Protein AF-A0A4D9D6H9-F1 (afdb_monomer_lite)

Structure (mmCIF, N/CA/C/O backbone):
data_AF-A0A4D9D6H9-F1
#
_entry.id   AF-A0A4D9D6H9-F1
#
loop_
_atom_site.group_PDB
_atom_site.id
_atom_site.type_symbol
_atom_site.label_atom_id
_atom_site.label_alt_id
_atom_site.label_comp_id
_atom_site.label_asym_id
_atom_site.label_entity_id
_atom_site.label_seq_id
_atom_site.pdbx_PDB_ins_code
_atom_site.Cartn_x
_atom_site.Cartn_y
_atom_site.Cartn_z
_atom_site.occupancy
_atom_site.B_iso_or_equiv
_atom_site.auth_seq_id
_atom_site.auth_comp_id
_atom_site.auth_asym_id
_atom_site.auth_atom_id
_atom_site.pdbx_PDB_model_num
ATOM 1 N N . MET A 1 1 ? 129.409 14.406 -75.188 1.00 43.66 1 MET A N 1
ATOM 2 C CA . MET A 1 1 ? 128.636 15.121 -74.153 1.00 43.66 1 MET A CA 1
ATOM 3 C C . MET A 1 1 ? 127.262 15.411 -74.729 1.00 43.66 1 MET A C 1
ATOM 5 O O . MET A 1 1 ? 127.125 16.390 -75.448 1.00 43.66 1 MET A O 1
ATOM 9 N N . MET A 1 2 ? 126.291 14.521 -74.500 1.00 43.56 2 MET A N 1
ATOM 10 C CA . MET A 1 2 ? 124.892 14.803 -74.842 1.00 43.56 2 MET A CA 1
ATOM 11 C C . MET A 1 2 ? 124.429 15.979 -73.978 1.00 43.56 2 MET A C 1
ATOM 13 O O . MET A 1 2 ? 124.758 16.061 -72.791 1.00 43.56 2 MET A O 1
ATOM 17 N N . SER A 1 3 ? 123.789 16.953 -74.614 1.00 49.75 3 SER A N 1
ATOM 18 C CA . SER A 1 3 ? 123.457 18.243 -74.019 1.00 49.75 3 SER A CA 1
ATOM 19 C C . SER A 1 3 ? 122.433 18.053 -72.901 1.00 49.75 3 SER A C 1
ATOM 21 O O . SER A 1 3 ? 121.383 17.458 -73.120 1.00 49.75 3 SER A O 1
ATOM 23 N N . LYS A 1 4 ? 122.681 18.632 -71.717 1.00 57.88 4 LYS A N 1
ATOM 24 C CA . LYS A 1 4 ? 121.740 18.661 -70.573 1.00 57.88 4 LYS A CA 1
ATOM 25 C C . LYS A 1 4 ? 120.332 19.182 -70.934 1.00 57.88 4 LYS A C 1
ATOM 27 O O . LYS A 1 4 ? 119.415 19.029 -70.135 1.00 57.88 4 LYS A O 1
ATOM 32 N N . ARG A 1 5 ? 120.152 19.800 -72.110 1.00 57.38 5 ARG A N 1
ATOM 33 C CA . ARG A 1 5 ? 118.847 20.200 -72.660 1.00 57.38 5 ARG A CA 1
ATOM 34 C C . ARG A 1 5 ? 118.046 19.029 -73.238 1.00 57.38 5 ARG A C 1
ATOM 36 O O . ARG A 1 5 ? 116.851 18.969 -72.985 1.00 57.38 5 ARG A O 1
ATOM 43 N N . GLU A 1 6 ? 118.684 18.075 -73.912 1.00 57.69 6 GLU A N 1
ATOM 44 C CA . GLU A 1 6 ? 118.000 16.925 -74.531 1.00 57.69 6 GLU A CA 1
ATOM 45 C C . GLU A 1 6 ? 117.493 15.933 -73.470 1.00 57.69 6 GLU A C 1
ATOM 47 O O . GLU A 1 6 ? 116.380 15.431 -73.579 1.00 57.69 6 GLU A O 1
ATOM 52 N N . GLU A 1 7 ? 118.235 15.726 -72.375 1.00 59.41 7 GLU A N 1
ATOM 53 C CA . GLU A 1 7 ? 117.758 14.929 -71.229 1.00 59.41 7 GLU A CA 1
ATOM 54 C C . GLU A 1 7 ? 116.622 15.620 -70.456 1.00 59.41 7 GLU A C 1
ATOM 56 O O . GLU A 1 7 ? 115.723 14.954 -69.941 1.00 59.41 7 GLU A O 1
ATOM 61 N N . GLN A 1 8 ? 116.631 16.955 -70.366 1.00 61.56 8 GLN A N 1
ATOM 62 C CA . GLN A 1 8 ? 115.539 17.707 -69.740 1.00 61.56 8 GLN A CA 1
ATOM 63 C C . GLN A 1 8 ? 114.277 17.709 -70.607 1.00 61.56 8 GLN A C 1
ATOM 65 O O . GLN A 1 8 ? 113.176 17.622 -70.064 1.00 61.56 8 GLN A O 1
ATOM 70 N N . GLU A 1 9 ? 114.415 17.778 -71.929 1.00 63.59 9 GLU A N 1
ATOM 71 C CA . GLU A 1 9 ? 113.298 17.672 -72.871 1.00 63.59 9 GLU A CA 1
ATOM 72 C C . GLU A 1 9 ? 112.739 16.248 -72.932 1.00 63.59 9 GLU A C 1
ATOM 74 O O . GLU A 1 9 ? 111.522 16.085 -72.857 1.00 63.59 9 GLU A O 1
ATOM 79 N N . ALA A 1 10 ? 113.590 15.216 -72.930 1.00 65.50 10 ALA A N 1
ATOM 80 C CA . ALA A 1 10 ? 113.159 13.821 -72.843 1.00 65.50 10 ALA A CA 1
ATOM 81 C C . ALA A 1 10 ? 112.410 13.529 -71.529 1.00 65.50 10 ALA A C 1
ATOM 83 O O . ALA A 1 10 ? 111.318 12.970 -71.564 1.00 65.50 10 ALA A O 1
ATOM 84 N N . ARG A 1 11 ? 112.910 14.003 -70.375 1.00 67.38 11 ARG A N 1
ATOM 85 C CA . ARG A 1 11 ? 112.205 13.871 -69.083 1.00 67.38 11 ARG A CA 1
ATOM 86 C C . ARG A 1 11 ? 110.905 14.673 -69.028 1.00 67.38 11 ARG A C 1
ATOM 88 O O . ARG A 1 11 ? 109.945 14.229 -68.408 1.00 67.38 11 ARG A O 1
ATOM 95 N N . ARG A 1 12 ? 110.839 15.849 -69.665 1.00 70.12 12 ARG A N 1
ATOM 96 C CA . ARG A 1 12 ? 109.587 16.621 -69.785 1.00 70.12 12 ARG A CA 1
ATOM 97 C C . ARG A 1 12 ? 108.566 15.892 -70.653 1.00 70.12 12 ARG A C 1
ATOM 99 O O . ARG A 1 12 ? 107.404 15.835 -70.268 1.00 70.12 12 ARG A O 1
ATOM 106 N N . LEU A 1 13 ? 108.996 15.304 -71.767 1.00 73.00 13 LEU A N 1
ATOM 107 C CA . LEU A 1 13 ? 108.148 14.496 -72.643 1.00 73.00 13 LEU A CA 1
ATOM 108 C C . LEU A 1 13 ? 107.675 13.210 -71.953 1.00 73.00 13 LEU A C 1
ATOM 110 O O . LEU A 1 13 ? 106.510 12.855 -72.092 1.00 73.00 13 LEU A O 1
ATOM 114 N N . GLU A 1 14 ? 108.523 12.544 -71.168 1.00 73.25 14 GLU A N 1
ATOM 115 C CA . GLU A 1 14 ? 108.131 11.381 -70.362 1.00 73.25 14 GLU A CA 1
ATOM 116 C C . GLU A 1 14 ? 107.148 11.756 -69.252 1.00 73.25 14 GLU A C 1
ATOM 118 O O . GLU A 1 14 ? 106.118 11.104 -69.113 1.00 73.25 14 GLU A O 1
ATOM 123 N N . VAL A 1 15 ? 107.387 12.847 -68.517 1.00 74.81 15 VAL A N 1
ATOM 124 C CA . VAL A 1 15 ? 106.436 13.346 -67.510 1.00 74.81 15 VAL A CA 1
ATOM 125 C C . VAL A 1 15 ? 105.119 13.774 -68.159 1.00 74.81 15 VAL A C 1
ATOM 127 O O . VAL A 1 15 ? 104.058 13.540 -67.588 1.00 74.81 15 VAL A O 1
ATOM 130 N N . GLU A 1 16 ? 105.139 14.364 -69.356 1.00 74.56 16 GLU A N 1
ATOM 131 C CA . GLU A 1 16 ? 103.914 14.636 -70.112 1.00 74.56 16 GLU A CA 1
ATOM 132 C C . GLU A 1 16 ? 103.207 13.363 -70.576 1.00 74.56 16 GLU A C 1
ATOM 134 O O . GLU A 1 16 ? 101.979 13.328 -70.566 1.00 74.56 16 GLU A O 1
ATOM 139 N N . ARG A 1 17 ? 103.941 12.320 -70.978 1.00 74.19 17 ARG A N 1
ATOM 140 C CA . ARG A 1 17 ? 103.353 11.028 -71.353 1.00 74.19 17 ARG A CA 1
ATOM 141 C C . ARG A 1 17 ? 102.711 10.345 -70.156 1.00 74.19 17 ARG A C 1
ATOM 143 O O . ARG A 1 17 ? 101.553 9.964 -70.267 1.00 74.19 17 ARG A O 1
ATOM 150 N N . VAL A 1 18 ? 103.397 10.291 -69.016 1.00 77.19 18 VAL A N 1
ATOM 151 C CA . VAL A 1 18 ? 102.855 9.730 -67.772 1.00 77.19 18 VAL A CA 1
ATOM 152 C C . VAL A 1 18 ? 101.644 10.535 -67.305 1.00 77.19 18 VAL A C 1
ATOM 154 O O . VAL A 1 18 ? 100.610 9.948 -67.029 1.00 77.19 18 VAL A O 1
ATOM 157 N N . LYS A 1 19 ? 101.687 11.874 -67.337 1.00 75.44 19 LYS A N 1
ATOM 158 C CA . LYS A 1 19 ? 100.513 12.707 -67.014 1.00 75.44 19 LYS A CA 1
ATOM 159 C C . LYS A 1 19 ? 99.347 12.493 -67.979 1.00 75.44 19 LYS A C 1
ATOM 161 O O . LYS A 1 19 ? 98.202 12.495 -67.544 1.00 75.44 19 LYS A O 1
ATOM 166 N N . LYS A 1 20 ? 99.609 12.309 -69.278 1.00 76.31 20 LYS A N 1
ATOM 167 C CA . LYS A 1 20 ? 98.572 11.992 -70.277 1.00 76.31 20 LYS A CA 1
ATOM 168 C C . LYS A 1 20 ? 98.006 10.585 -70.075 1.00 76.31 20 LYS A C 1
ATOM 170 O O . LYS A 1 20 ? 96.815 10.386 -70.283 1.00 76.31 20 LYS A O 1
ATOM 175 N N . GLU A 1 21 ? 98.824 9.620 -69.668 1.00 76.62 21 GLU A N 1
ATOM 176 C CA . GLU A 1 21 ? 98.398 8.254 -69.346 1.00 76.62 21 GLU A CA 1
ATOM 177 C C . GLU A 1 21 ? 97.605 8.204 -68.032 1.00 76.62 21 GLU A C 1
ATOM 179 O O . GLU A 1 21 ? 96.536 7.602 -68.002 1.00 76.62 21 GLU A O 1
ATOM 184 N N . GLU A 1 22 ? 98.034 8.923 -66.993 1.00 75.62 22 GLU A N 1
ATOM 185 C CA . GLU A 1 22 ? 97.295 9.103 -65.737 1.00 75.62 22 GLU A CA 1
ATOM 186 C C . GLU A 1 22 ? 95.969 9.835 -65.963 1.00 75.62 22 GLU A C 1
ATOM 188 O O . GLU A 1 22 ? 94.950 9.418 -65.424 1.00 75.62 22 GLU A O 1
ATOM 193 N N . GLN A 1 23 ? 95.940 10.880 -66.800 1.00 76.44 23 GLN A N 1
ATOM 194 C CA . GLN A 1 23 ? 94.702 11.566 -67.184 1.00 76.44 23 GLN A CA 1
ATOM 195 C C . GLN A 1 23 ? 93.752 10.636 -67.938 1.00 76.44 23 GLN A C 1
ATOM 197 O O . GLN A 1 23 ? 92.571 10.595 -67.608 1.00 76.44 23 GLN A O 1
ATOM 202 N N . ARG A 1 24 ? 94.256 9.835 -68.884 1.00 76.81 24 ARG A N 1
ATOM 203 C CA . ARG A 1 24 ? 93.453 8.821 -69.585 1.00 76.81 24 ARG A CA 1
ATOM 204 C C . ARG A 1 24 ? 92.946 7.733 -68.640 1.00 76.81 24 ARG A C 1
ATOM 206 O O . ARG A 1 24 ? 91.808 7.306 -68.792 1.00 76.81 24 ARG A O 1
ATOM 213 N N . ALA A 1 25 ? 93.746 7.306 -67.664 1.00 77.44 25 ALA A N 1
ATOM 214 C CA . ALA A 1 25 ? 93.339 6.325 -66.661 1.00 77.44 25 ALA A CA 1
ATOM 215 C C . ALA A 1 25 ? 92.269 6.891 -65.713 1.00 77.44 25 ALA A C 1
ATOM 217 O O . ALA A 1 25 ? 91.257 6.237 -65.485 1.00 77.44 25 ALA A O 1
ATOM 218 N N . LEU A 1 26 ? 92.429 8.132 -65.239 1.00 76.88 26 LEU A N 1
ATOM 219 C CA . LEU A 1 26 ? 91.432 8.840 -64.424 1.00 76.88 26 LEU A CA 1
ATOM 220 C C . LEU A 1 26 ? 90.146 9.125 -65.202 1.00 76.88 26 LEU A C 1
ATOM 222 O O . LEU A 1 26 ? 89.058 9.059 -64.638 1.00 76.88 26 LEU A O 1
ATOM 226 N N . GLU A 1 27 ? 90.242 9.460 -66.487 1.00 78.56 27 GLU A N 1
ATOM 227 C CA . GLU A 1 27 ? 89.082 9.629 -67.362 1.00 78.56 27 GLU A CA 1
ATOM 228 C C . GLU A 1 27 ? 88.386 8.297 -67.630 1.00 78.56 27 GLU A C 1
ATOM 230 O O . GLU A 1 27 ? 87.162 8.249 -67.551 1.00 78.56 27 GLU A O 1
ATOM 235 N N . ALA A 1 28 ? 89.129 7.213 -67.864 1.00 79.75 28 ALA A N 1
ATOM 236 C CA . ALA A 1 28 ? 88.576 5.871 -68.020 1.00 79.75 28 ALA A CA 1
ATOM 237 C C . ALA A 1 28 ? 87.915 5.371 -66.726 1.00 79.75 28 ALA A C 1
ATOM 239 O O . ALA A 1 28 ? 86.831 4.797 -66.776 1.00 79.75 28 ALA A O 1
ATOM 240 N N . GLU A 1 29 ? 88.505 5.642 -65.559 1.00 79.50 29 GLU A N 1
ATOM 241 C CA . GLU A 1 29 ? 87.914 5.311 -64.263 1.00 79.50 29 GLU A CA 1
ATOM 242 C C . GLU A 1 29 ? 86.661 6.152 -63.994 1.00 79.50 29 GLU A C 1
ATOM 244 O O . GLU A 1 29 ? 85.628 5.608 -63.611 1.00 79.50 29 GLU A O 1
ATOM 249 N N . LYS A 1 30 ? 86.689 7.460 -64.286 1.00 80.38 30 LYS A N 1
ATOM 250 C CA . LYS A 1 30 ? 85.499 8.325 -64.222 1.00 80.38 30 LYS A CA 1
ATOM 251 C C . LYS A 1 30 ? 84.414 7.878 -65.200 1.00 80.38 30 LYS A C 1
ATOM 253 O O . LYS A 1 30 ? 83.238 7.946 -64.860 1.00 80.38 30 LYS A O 1
ATOM 258 N N . GLN A 1 31 ? 84.774 7.418 -66.397 1.00 78.50 31 GLN A N 1
ATOM 259 C CA . GLN A 1 31 ? 83.828 6.865 -67.370 1.00 78.50 31 GLN A CA 1
ATOM 260 C C . GLN A 1 31 ? 83.246 5.532 -66.888 1.00 78.50 31 GLN A C 1
ATOM 262 O O . GLN A 1 31 ? 82.034 5.353 -66.959 1.00 78.50 31 GLN A O 1
ATOM 267 N N . ALA A 1 32 ? 84.061 4.637 -66.325 1.00 80.06 32 ALA A N 1
ATOM 268 C CA . ALA A 1 32 ? 83.604 3.375 -65.748 1.00 80.06 32 ALA A CA 1
ATOM 269 C C . ALA A 1 32 ? 82.707 3.594 -64.518 1.00 80.06 32 ALA A C 1
ATOM 271 O O . ALA A 1 32 ? 81.687 2.925 -64.371 1.00 80.06 32 ALA A O 1
ATOM 272 N N . GLN A 1 33 ? 83.037 4.562 -63.658 1.00 79.00 33 GLN A N 1
ATOM 273 C CA . GLN A 1 33 ? 82.198 4.967 -62.528 1.00 79.00 33 GLN A CA 1
ATOM 274 C C . GLN A 1 33 ? 80.875 5.583 -63.000 1.00 79.00 33 GLN A C 1
ATOM 276 O O . GLN A 1 33 ? 79.827 5.190 -62.500 1.00 79.00 33 GLN A O 1
ATOM 281 N N . ARG A 1 34 ? 80.894 6.469 -64.007 1.00 80.38 34 ARG A N 1
ATOM 282 C CA . ARG A 1 34 ? 79.675 7.016 -64.634 1.00 80.38 34 ARG A CA 1
ATOM 283 C C . ARG A 1 34 ? 78.815 5.932 -65.273 1.00 80.38 34 ARG A C 1
ATOM 285 O O . ARG A 1 34 ? 77.599 6.009 -65.184 1.00 80.38 34 ARG A O 1
ATOM 292 N N . TRP A 1 35 ? 79.427 4.925 -65.891 1.00 78.00 35 TRP A N 1
ATOM 293 C CA . TRP A 1 35 ? 78.705 3.805 -66.489 1.00 78.00 35 TRP A CA 1
ATOM 294 C C . TRP A 1 35 ? 78.043 2.924 -65.422 1.00 78.00 35 TRP A C 1
ATOM 296 O O . TRP A 1 35 ? 76.858 2.632 -65.535 1.00 78.00 35 TRP A O 1
ATOM 306 N N . ARG A 1 36 ? 78.752 2.598 -64.329 1.00 81.00 36 ARG A N 1
ATOM 307 C CA . ARG A 1 36 ? 78.177 1.870 -63.180 1.00 81.00 36 ARG A CA 1
ATOM 308 C C . ARG A 1 36 ? 77.077 2.660 -62.472 1.00 81.00 36 ARG A C 1
ATOM 310 O O . ARG A 1 36 ? 76.088 2.070 -62.058 1.00 81.00 36 ARG A O 1
ATOM 317 N N . GLN A 1 37 ? 77.241 3.977 -62.332 1.00 81.12 37 GLN A N 1
ATOM 318 C CA . GLN A 1 37 ? 76.206 4.859 -61.785 1.00 81.12 37 GLN A CA 1
ATOM 319 C C . GLN A 1 37 ? 74.983 4.895 -62.705 1.00 81.12 37 GLN A C 1
ATOM 321 O O . GLN A 1 37 ? 73.884 4.658 -62.233 1.00 81.12 37 GLN A O 1
ATOM 326 N N . ALA A 1 38 ? 75.167 5.057 -64.018 1.00 80.56 38 ALA A N 1
ATOM 327 C CA . ALA A 1 38 ? 74.066 5.028 -64.980 1.00 80.56 38 ALA A CA 1
ATOM 328 C C . ALA A 1 38 ? 73.335 3.671 -65.014 1.00 80.56 38 ALA A C 1
ATOM 330 O O . ALA A 1 38 ? 72.115 3.627 -65.169 1.00 80.56 38 ALA A O 1
ATOM 331 N N . GLU A 1 39 ? 74.055 2.558 -64.852 1.00 81.25 39 GLU A N 1
ATOM 332 C CA . GLU A 1 39 ? 73.463 1.221 -64.755 1.00 81.25 39 GLU A CA 1
ATOM 333 C C . GLU A 1 39 ? 72.689 1.035 -63.438 1.00 81.25 39 GLU A C 1
ATOM 335 O O . GLU A 1 39 ? 71.552 0.561 -63.458 1.00 81.25 39 GLU A O 1
ATOM 340 N N . ALA A 1 40 ? 73.250 1.477 -62.307 1.00 81.62 40 ALA A N 1
ATOM 341 C CA . ALA A 1 40 ? 72.573 1.466 -61.010 1.00 81.62 40 ALA A CA 1
ATOM 342 C C . ALA A 1 40 ? 71.318 2.355 -61.005 1.00 81.62 40 ALA A C 1
ATOM 344 O O . ALA A 1 40 ? 70.265 1.912 -60.546 1.00 81.62 40 ALA A O 1
ATOM 345 N N . ASP A 1 41 ? 71.395 3.554 -61.586 1.00 82.00 41 ASP A N 1
ATOM 346 C CA . ASP A 1 41 ? 70.270 4.480 -61.740 1.00 82.00 41 ASP A CA 1
ATOM 347 C C . ASP A 1 41 ? 69.184 3.883 -62.650 1.00 82.00 41 ASP A C 1
ATOM 349 O O . ASP A 1 41 ? 67.992 4.009 -62.369 1.00 82.00 41 ASP A O 1
ATOM 353 N N . SER A 1 42 ? 69.567 3.154 -63.706 1.00 82.56 42 SER A N 1
ATOM 354 C CA . SER A 1 42 ? 68.617 2.445 -64.574 1.00 82.56 42 SER A CA 1
ATOM 355 C C . SER A 1 42 ? 67.898 1.303 -63.848 1.00 82.56 42 SER A C 1
ATOM 357 O O . SER A 1 42 ? 66.695 1.108 -64.037 1.00 82.56 42 SER A O 1
ATOM 359 N N . ILE A 1 43 ? 68.605 0.547 -63.004 1.00 83.69 43 ILE A N 1
ATOM 360 C CA . ILE A 1 43 ? 68.010 -0.528 -62.197 1.00 83.69 43 ILE A CA 1
ATOM 361 C C . ILE A 1 43 ? 67.097 0.056 -61.111 1.00 83.69 43 ILE A C 1
ATOM 363 O O . ILE A 1 43 ? 65.984 -0.438 -60.929 1.00 83.69 43 ILE A O 1
ATOM 367 N N . ALA A 1 44 ? 67.524 1.124 -60.431 1.00 83.25 44 ALA A N 1
ATOM 368 C CA . ALA A 1 44 ? 66.722 1.817 -59.427 1.00 83.25 44 ALA A CA 1
ATOM 369 C C . ALA A 1 44 ? 65.431 2.388 -60.035 1.00 83.25 44 ALA A C 1
ATOM 371 O O . ALA A 1 44 ? 64.351 2.155 -59.494 1.00 83.25 44 ALA A O 1
ATOM 372 N N . ALA A 1 45 ? 65.512 3.024 -61.209 1.00 84.25 45 ALA A N 1
ATOM 373 C CA . ALA A 1 45 ? 64.342 3.528 -61.926 1.00 84.25 45 ALA A CA 1
ATOM 374 C C . ALA A 1 45 ? 63.346 2.409 -62.280 1.00 84.25 45 ALA A C 1
ATOM 376 O O . ALA A 1 45 ? 62.148 2.563 -62.056 1.00 84.25 45 ALA A O 1
ATOM 37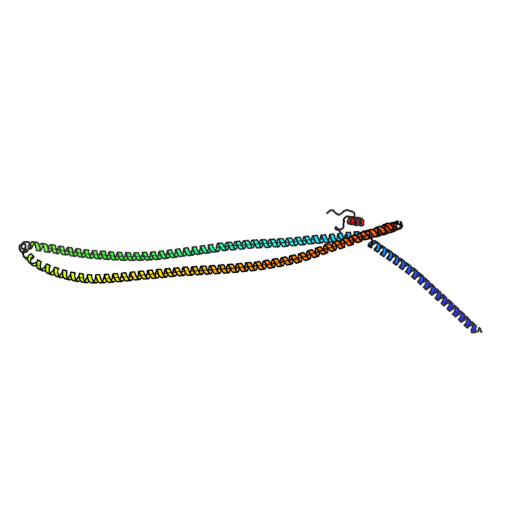7 N N . LYS A 1 46 ? 63.824 1.244 -62.744 1.00 84.94 46 LYS A N 1
ATOM 378 C CA . LYS A 1 46 ? 62.956 0.082 -63.020 1.00 84.94 46 LYS A CA 1
ATOM 379 C C . LYS A 1 46 ? 62.273 -0.449 -61.759 1.00 84.94 46 LYS A C 1
ATOM 381 O O . LYS A 1 46 ? 61.088 -0.765 -61.797 1.00 84.94 46 LYS A O 1
ATOM 386 N N . GLN A 1 47 ? 62.995 -0.531 -60.640 1.00 82.50 47 GLN A N 1
ATOM 387 C CA . GLN A 1 47 ? 62.417 -0.967 -59.366 1.00 82.50 47 GLN A CA 1
ATOM 388 C C . GLN A 1 47 ? 61.386 0.032 -58.828 1.00 82.50 47 GLN A C 1
ATOM 390 O O . GLN A 1 47 ? 60.354 -0.380 -58.298 1.00 82.50 47 GLN A O 1
ATOM 395 N N . GLU A 1 48 ? 61.630 1.335 -58.972 1.00 83.00 48 GLU A N 1
ATOM 396 C CA . GLU A 1 48 ? 60.651 2.364 -58.625 1.00 83.00 48 GLU A CA 1
ATOM 397 C C . GLU A 1 48 ? 59.414 2.300 -59.517 1.00 83.00 48 GLU A C 1
ATOM 399 O O . GLU A 1 48 ? 58.297 2.406 -59.015 1.00 83.00 48 GLU A O 1
ATOM 404 N N . ASP A 1 49 ? 59.580 2.074 -60.818 1.00 84.00 49 ASP A N 1
ATOM 405 C CA . ASP A 1 49 ? 58.454 1.942 -61.736 1.00 84.00 49 ASP A CA 1
ATOM 406 C C . ASP A 1 49 ? 57.625 0.688 -61.445 1.00 84.00 49 ASP A C 1
ATOM 408 O O . ASP A 1 49 ? 56.395 0.758 -61.443 1.00 84.00 49 ASP A O 1
ATOM 412 N N . GLU A 1 50 ? 58.259 -0.436 -61.100 1.00 84.75 50 GLU A N 1
ATOM 413 C CA . GLU A 1 50 ? 57.546 -1.623 -60.621 1.00 84.75 50 GLU A CA 1
ATOM 414 C C . GLU A 1 50 ? 56.788 -1.358 -59.316 1.00 84.75 50 GLU A C 1
ATOM 416 O O . GLU A 1 50 ? 55.641 -1.789 -59.181 1.00 84.75 50 GLU A O 1
ATOM 421 N N . ARG A 1 51 ? 57.385 -0.635 -58.360 1.00 84.75 51 ARG A N 1
ATOM 422 C CA . ARG A 1 51 ? 56.711 -0.253 -57.107 1.00 84.75 51 ARG A CA 1
ATOM 423 C C . ARG A 1 51 ? 55.514 0.651 -57.372 1.00 84.75 51 ARG A C 1
ATOM 425 O O . ARG A 1 51 ? 54.415 0.319 -56.942 1.00 84.75 51 ARG A O 1
ATOM 432 N N . ARG A 1 52 ? 55.682 1.707 -58.172 1.00 84.62 52 ARG A N 1
ATOM 433 C CA . ARG A 1 52 ? 54.586 2.601 -58.580 1.00 84.62 52 ARG A CA 1
ATOM 434 C C . ARG A 1 52 ? 53.482 1.837 -59.307 1.00 84.62 52 ARG A C 1
ATOM 436 O O . ARG A 1 52 ? 52.310 2.154 -59.141 1.00 84.62 52 ARG A O 1
ATOM 443 N N . GLN A 1 53 ? 53.822 0.840 -60.126 1.00 83.81 53 GLN A N 1
ATOM 444 C CA . GLN A 1 53 ? 52.825 -0.002 -60.791 1.00 83.81 53 GLN A CA 1
ATOM 445 C C . GLN A 1 53 ? 52.084 -0.918 -59.813 1.00 83.81 53 GLN A C 1
ATOM 447 O O . GLN A 1 53 ? 50.880 -1.102 -59.974 1.00 83.81 53 GLN A O 1
ATOM 452 N N . ARG A 1 54 ? 52.760 -1.481 -58.805 1.00 83.38 54 ARG A N 1
ATOM 453 C CA . ARG A 1 54 ? 52.111 -2.272 -57.745 1.00 83.38 54 ARG A CA 1
ATOM 454 C C . ARG A 1 54 ? 51.184 -1.404 -56.900 1.00 83.38 54 ARG A C 1
ATOM 456 O O . ARG A 1 54 ? 50.021 -1.751 -56.767 1.00 83.38 54 ARG A O 1
ATOM 463 N N . GLU A 1 55 ? 51.651 -0.241 -56.455 1.00 85.19 55 GLU A N 1
ATOM 464 C CA . GLU A 1 55 ? 50.846 0.727 -55.700 1.00 85.19 55 GLU A CA 1
ATOM 465 C C . GLU A 1 55 ? 49.623 1.188 -56.497 1.00 85.19 55 GLU A C 1
ATOM 467 O O . GLU A 1 55 ? 48.517 1.223 -55.971 1.00 85.19 55 GLU A O 1
ATOM 472 N N . LYS A 1 56 ? 49.779 1.473 -57.798 1.00 84.38 56 LYS A N 1
ATOM 473 C CA . LYS A 1 56 ? 48.639 1.798 -58.668 1.00 84.38 56 LYS A CA 1
ATOM 474 C C . LYS A 1 56 ? 47.635 0.652 -58.743 1.00 84.38 56 LYS A C 1
ATOM 476 O O . LYS A 1 56 ? 46.445 0.904 -58.597 1.00 84.38 56 LYS A O 1
ATOM 481 N N . LYS A 1 57 ? 48.096 -0.590 -58.919 1.00 84.62 57 LYS A N 1
ATOM 482 C CA . LYS A 1 57 ? 47.220 -1.772 -58.949 1.00 84.62 57 LYS A CA 1
ATOM 483 C C . LYS A 1 57 ? 46.527 -2.014 -57.607 1.00 84.62 57 LYS A C 1
ATOM 485 O O . LYS A 1 57 ? 45.362 -2.387 -57.602 1.00 84.62 57 LYS A O 1
ATOM 490 N N . GLU A 1 58 ? 47.204 -1.784 -56.485 1.00 84.31 58 GLU A N 1
ATOM 491 C CA . GLU A 1 58 ? 46.634 -1.908 -55.137 1.00 84.31 58 GLU A CA 1
ATOM 492 C C . GLU A 1 58 ? 45.606 -0.810 -54.849 1.00 84.31 58 GLU A C 1
ATOM 494 O O . GLU A 1 58 ? 44.510 -1.114 -54.383 1.00 84.31 58 GLU A O 1
ATOM 499 N N . CYS A 1 59 ? 45.900 0.445 -55.196 1.00 85.81 59 CYS A N 1
ATOM 500 C CA . CYS A 1 59 ? 44.943 1.547 -55.110 1.00 85.81 59 CYS A CA 1
ATOM 501 C C . CYS A 1 59 ? 43.732 1.315 -56.024 1.00 85.81 59 CYS A C 1
ATOM 503 O O . CYS A 1 59 ? 42.602 1.596 -55.635 1.00 85.81 59 CYS A O 1
ATOM 505 N N . GLU A 1 60 ? 43.940 0.789 -57.235 1.00 82.31 60 GLU A N 1
ATOM 506 C CA . GLU A 1 60 ? 42.852 0.414 -58.143 1.00 82.31 60 GLU A CA 1
ATOM 507 C C . GLU A 1 60 ? 42.023 -0.747 -57.584 1.00 82.31 60 GLU A C 1
ATOM 509 O O . GLU A 1 60 ? 40.797 -0.678 -57.617 1.00 82.31 60 GLU A O 1
ATOM 514 N N . TYR A 1 61 ? 42.663 -1.768 -57.010 1.00 83.19 61 TYR A N 1
ATOM 515 C CA . TYR A 1 61 ? 41.994 -2.877 -56.329 1.00 83.19 61 TYR A CA 1
ATOM 516 C C . TYR A 1 61 ? 41.139 -2.377 -55.158 1.00 83.19 61 TYR A C 1
ATOM 518 O O . TYR A 1 61 ? 39.951 -2.683 -55.088 1.00 83.19 61 TYR A O 1
ATOM 526 N N . GLN A 1 62 ? 41.707 -1.546 -54.281 1.00 84.44 62 GLN A N 1
ATOM 527 C CA . GLN A 1 62 ? 40.998 -0.939 -53.150 1.00 84.44 62 GLN A CA 1
ATOM 528 C C . GLN A 1 62 ? 39.829 -0.078 -53.625 1.00 84.44 62 GLN A C 1
ATOM 530 O O . GLN A 1 62 ? 38.712 -0.240 -53.143 1.00 84.44 62 GLN A O 1
ATOM 535 N N . ARG A 1 63 ? 40.045 0.763 -54.642 1.00 87.75 63 ARG A N 1
ATOM 536 C CA . ARG A 1 63 ? 38.989 1.592 -55.228 1.00 87.75 63 ARG A CA 1
ATOM 537 C C . ARG A 1 63 ? 37.852 0.745 -55.796 1.00 87.75 63 ARG A C 1
ATOM 539 O O . ARG A 1 63 ? 36.693 1.094 -55.582 1.00 87.75 63 ARG A O 1
ATOM 546 N N . ILE A 1 64 ? 38.144 -0.344 -56.512 1.00 84.62 64 ILE A N 1
ATOM 547 C CA . ILE A 1 64 ? 37.118 -1.262 -57.037 1.00 84.62 64 ILE A CA 1
ATOM 548 C C . ILE A 1 64 ? 36.344 -1.899 -55.879 1.00 84.62 64 ILE A C 1
ATOM 550 O O . ILE A 1 64 ? 35.116 -1.899 -55.906 1.00 84.62 64 ILE A O 1
ATOM 554 N N . CYS A 1 65 ? 37.033 -2.359 -54.834 1.00 83.62 65 CYS A N 1
ATOM 555 C CA . CYS A 1 65 ? 36.387 -2.944 -53.662 1.00 83.62 65 CYS A CA 1
ATOM 556 C C . CYS A 1 65 ? 35.476 -1.946 -52.926 1.00 83.62 65 CYS A C 1
ATOM 558 O O . CYS A 1 65 ? 34.328 -2.265 -52.627 1.00 83.62 65 CYS A O 1
ATOM 560 N N . GLU A 1 66 ? 35.943 -0.718 -52.694 1.00 84.62 66 GLU A N 1
ATOM 561 C CA . GLU A 1 66 ? 35.180 0.325 -51.999 1.00 84.62 66 GLU A CA 1
ATOM 562 C C . GLU A 1 66 ? 33.984 0.830 -52.809 1.00 84.62 66 GLU A C 1
ATOM 564 O O . GLU A 1 66 ? 32.956 1.197 -52.234 1.00 84.62 66 GLU A O 1
ATOM 569 N N . THR A 1 67 ? 34.110 0.898 -54.138 1.00 85.31 67 THR A N 1
ATOM 570 C CA . THR A 1 67 ? 33.049 1.392 -55.034 1.00 85.31 67 THR A CA 1
ATOM 571 C C . THR A 1 67 ? 32.054 0.314 -55.450 1.00 85.31 67 THR A C 1
ATOM 573 O O . THR A 1 67 ? 30.963 0.658 -55.899 1.00 85.31 67 THR A O 1
ATOM 576 N N . SER A 1 68 ? 32.381 -0.966 -55.259 1.00 87.88 68 SER A N 1
ATOM 577 C CA . SER A 1 68 ? 31.508 -2.083 -55.609 1.00 87.88 68 SER A CA 1
ATOM 578 C C . SER A 1 68 ? 30.244 -2.113 -54.748 1.00 87.88 68 SER A C 1
ATOM 580 O O . SER A 1 68 ? 30.299 -2.250 -53.525 1.00 87.88 68 SER A O 1
ATOM 582 N N . GLU A 1 69 ? 29.082 -2.097 -55.397 1.00 84.69 69 GLU A N 1
ATOM 583 C CA . GLU A 1 69 ? 27.785 -2.239 -54.725 1.00 84.69 69 GLU A CA 1
ATOM 584 C C . GLU A 1 69 ? 27.618 -3.636 -54.108 1.00 84.69 69 GLU A C 1
ATOM 586 O O . GLU A 1 69 ? 27.193 -3.744 -52.961 1.00 84.69 69 GLU A O 1
ATOM 591 N N . GLU A 1 70 ? 28.070 -4.691 -54.799 1.00 85.62 70 GLU A N 1
ATOM 592 C CA . GLU A 1 70 ? 27.958 -6.082 -54.329 1.00 85.62 70 GLU A CA 1
ATOM 593 C C . GLU A 1 70 ? 28.670 -6.338 -52.989 1.00 85.62 70 GLU A C 1
ATOM 595 O O . GLU A 1 70 ? 28.125 -7.008 -52.111 1.00 85.62 70 GLU A O 1
ATOM 600 N N . LEU A 1 71 ? 29.876 -5.789 -52.799 1.00 86.69 71 LEU A N 1
ATOM 601 C CA . LEU A 1 71 ? 30.625 -5.931 -51.546 1.00 86.69 71 LEU A CA 1
ATOM 602 C C . LEU A 1 71 ? 29.973 -5.134 -50.414 1.00 86.69 71 LEU A C 1
ATOM 604 O O . LEU A 1 71 ? 29.843 -5.651 -49.308 1.00 86.69 71 LEU A O 1
ATOM 608 N N . ARG A 1 72 ? 29.462 -3.928 -50.692 1.00 89.06 72 ARG A N 1
ATOM 609 C CA . ARG A 1 72 ? 28.705 -3.143 -49.701 1.00 89.06 72 ARG A CA 1
ATOM 610 C C . ARG A 1 72 ? 27.406 -3.833 -49.291 1.00 89.06 72 ARG A C 1
ATOM 612 O O . ARG A 1 72 ? 27.000 -3.761 -48.133 1.00 89.06 72 ARG A O 1
ATOM 619 N N . GLU A 1 73 ? 26.708 -4.473 -50.225 1.00 89.25 73 GLU A N 1
ATOM 620 C CA . GLU A 1 73 ? 25.513 -5.265 -49.922 1.00 89.25 73 GLU A CA 1
ATOM 621 C C . GLU A 1 73 ? 25.850 -6.484 -49.069 1.00 89.25 73 GLU A C 1
ATOM 623 O O . GLU A 1 73 ? 25.167 -6.754 -48.079 1.00 89.25 73 GLU A O 1
ATOM 628 N N . LEU A 1 74 ? 26.940 -7.172 -49.397 1.00 88.12 74 LEU A N 1
ATOM 629 C CA . LEU A 1 74 ? 27.448 -8.288 -48.616 1.00 88.12 74 LEU A CA 1
ATOM 630 C C . LEU A 1 74 ? 27.812 -7.864 -47.187 1.00 88.12 74 LEU A C 1
ATOM 632 O O . LEU A 1 74 ? 27.381 -8.508 -46.234 1.00 88.12 74 LEU A O 1
ATOM 636 N N . GLU A 1 75 ? 28.514 -6.744 -47.017 1.00 88.88 75 GLU A N 1
ATOM 637 C CA . GLU A 1 75 ? 28.814 -6.151 -45.709 1.00 88.88 75 GLU A CA 1
ATOM 638 C C . GLU A 1 75 ? 27.543 -5.796 -44.931 1.00 88.88 75 GLU A C 1
ATOM 640 O O . GLU A 1 75 ? 27.439 -6.105 -43.745 1.00 88.88 75 GLU A O 1
ATOM 645 N N . LYS A 1 76 ? 26.529 -5.208 -45.581 1.00 91.88 76 LYS A N 1
ATOM 646 C CA . LYS A 1 76 ? 25.222 -4.962 -44.945 1.00 91.88 76 LYS A CA 1
ATOM 647 C C . LYS A 1 76 ? 24.581 -6.264 -44.472 1.00 91.88 76 LYS A C 1
ATOM 649 O O . LYS A 1 76 ? 24.042 -6.309 -43.367 1.00 91.88 76 LYS A O 1
ATOM 654 N N . ILE A 1 77 ? 24.640 -7.324 -45.277 1.00 90.56 77 ILE A N 1
ATOM 655 C CA . ILE A 1 77 ? 24.097 -8.638 -44.918 1.00 90.56 77 ILE A CA 1
ATOM 656 C C . ILE A 1 77 ? 24.863 -9.252 -43.740 1.00 90.56 77 ILE A C 1
ATOM 658 O O . ILE A 1 77 ? 24.234 -9.773 -42.816 1.00 90.56 77 ILE A O 1
ATOM 662 N N . LEU A 1 78 ? 26.191 -9.145 -43.726 1.00 89.75 78 LEU A N 1
ATOM 663 C CA . LEU A 1 78 ? 27.027 -9.600 -42.615 1.00 89.75 78 LEU A CA 1
ATOM 664 C C . LEU A 1 78 ? 26.757 -8.797 -41.338 1.00 89.75 78 LEU A C 1
ATOM 666 O O . LEU A 1 78 ? 26.575 -9.388 -40.276 1.00 89.75 78 LEU A O 1
ATOM 670 N N . ASN A 1 79 ? 26.619 -7.476 -41.432 1.00 92.50 79 ASN A N 1
ATOM 671 C CA . ASN A 1 79 ? 26.235 -6.623 -40.308 1.00 92.50 79 ASN A CA 1
ATOM 672 C C . ASN A 1 79 ? 24.854 -7.002 -39.761 1.00 92.50 79 ASN A C 1
ATOM 674 O O . ASN A 1 79 ? 24.679 -7.123 -38.550 1.00 92.50 79 ASN A O 1
ATOM 678 N N . MET A 1 80 ? 23.878 -7.277 -40.630 1.00 91.81 80 MET A N 1
ATOM 679 C CA . MET A 1 80 ? 22.577 -7.799 -40.202 1.00 91.81 80 MET A CA 1
ATOM 680 C C . MET A 1 80 ? 22.696 -9.161 -39.508 1.00 91.81 80 MET A C 1
ATOM 682 O O . MET A 1 80 ? 21.974 -9.413 -38.545 1.00 91.81 80 MET A O 1
ATOM 686 N N . ALA A 1 81 ? 23.584 -10.043 -39.970 1.00 90.81 81 ALA A N 1
ATOM 687 C CA . ALA A 1 81 ? 23.846 -11.326 -39.322 1.00 90.81 81 ALA A CA 1
ATOM 688 C C . ALA A 1 81 ? 24.474 -11.147 -37.927 1.00 90.81 81 ALA A C 1
ATOM 690 O O . ALA A 1 81 ? 24.051 -11.819 -36.986 1.00 90.81 81 ALA A O 1
ATOM 691 N N . TYR A 1 82 ? 25.395 -10.193 -37.753 1.00 93.00 82 TYR A N 1
ATOM 692 C CA . TYR A 1 82 ? 25.929 -9.832 -36.434 1.00 93.00 82 TYR A CA 1
ATOM 693 C C . TYR A 1 82 ? 24.847 -9.272 -35.510 1.00 93.00 82 TYR A C 1
ATOM 695 O O . TYR A 1 82 ? 24.715 -9.745 -34.386 1.00 93.00 82 TYR A O 1
ATOM 703 N N . MET A 1 83 ? 24.003 -8.361 -36.001 1.00 94.00 83 MET A N 1
ATOM 704 C CA . MET A 1 83 ? 22.870 -7.827 -35.234 1.00 94.00 83 MET A CA 1
ATOM 705 C C . MET A 1 83 ? 21.869 -8.923 -34.844 1.00 94.00 83 MET A C 1
ATOM 707 O O . MET A 1 83 ? 21.282 -8.882 -33.767 1.00 94.00 83 MET A O 1
ATOM 711 N N . LYS A 1 84 ? 21.669 -9.934 -35.701 1.00 93.44 84 LYS A N 1
ATOM 712 C CA . LYS A 1 84 ? 20.846 -11.111 -35.378 1.00 93.44 84 LYS A CA 1
ATOM 713 C C . LYS A 1 84 ? 21.486 -11.982 -34.300 1.00 93.44 84 LYS A C 1
ATOM 715 O O . LYS A 1 84 ? 20.768 -12.417 -33.405 1.00 93.44 84 LYS A O 1
ATOM 720 N N . LYS A 1 85 ? 22.800 -12.218 -34.371 1.00 93.75 85 LYS A N 1
ATOM 721 C CA . LYS A 1 85 ? 23.556 -12.946 -33.341 1.00 93.75 85 LYS A CA 1
ATOM 722 C C . LYS A 1 85 ? 23.473 -12.233 -31.990 1.00 93.75 85 LYS A C 1
ATOM 724 O O . LYS A 1 85 ? 23.183 -12.869 -30.985 1.00 93.75 85 LYS A O 1
ATOM 729 N N . GLU A 1 86 ? 23.672 -10.918 -31.980 1.00 93.25 86 GLU A N 1
ATOM 730 C CA . GLU A 1 86 ? 23.562 -10.092 -30.776 1.00 93.25 86 GLU A CA 1
ATOM 731 C C . GLU A 1 86 ? 22.137 -10.107 -30.214 1.00 93.25 86 GLU A C 1
ATOM 733 O O . GLU A 1 86 ? 21.941 -10.353 -29.029 1.00 93.25 86 GLU A O 1
ATOM 738 N N . ARG A 1 87 ? 21.121 -9.948 -31.069 1.00 94.25 87 ARG A N 1
ATOM 739 C CA . ARG A 1 87 ? 19.717 -10.032 -30.650 1.00 94.25 87 ARG A CA 1
ATOM 740 C C . ARG A 1 87 ? 19.359 -11.401 -30.074 1.00 94.25 87 ARG A C 1
ATOM 742 O O . ARG A 1 87 ? 18.584 -11.463 -29.128 1.00 94.25 87 ARG A O 1
ATOM 749 N N . ALA A 1 88 ? 19.890 -12.487 -30.634 1.00 94.12 88 ALA A N 1
ATOM 750 C CA . ALA A 1 88 ? 19.682 -13.825 -30.086 1.00 94.12 88 ALA A CA 1
ATOM 751 C C . ALA A 1 88 ? 20.286 -13.947 -28.678 1.00 94.12 88 ALA A C 1
ATOM 753 O O . ALA A 1 88 ? 19.599 -14.411 -27.773 1.00 94.12 88 ALA A O 1
ATOM 754 N N . ALA A 1 89 ? 21.505 -13.436 -28.470 1.00 93.88 89 ALA A N 1
ATOM 755 C CA . ALA A 1 89 ? 22.132 -13.394 -27.148 1.00 93.88 89 ALA A CA 1
ATOM 756 C C . ALA A 1 89 ? 21.324 -12.545 -26.146 1.00 93.88 89 ALA A C 1
ATOM 758 O O . ALA A 1 89 ? 21.073 -12.989 -25.031 1.00 93.88 89 ALA A O 1
ATOM 759 N N . GLN A 1 90 ? 20.828 -11.373 -26.563 1.00 95.25 90 GLN A N 1
ATOM 760 C CA . GLN A 1 90 ? 19.952 -10.526 -25.738 1.00 95.25 90 GLN A CA 1
ATOM 761 C C . GLN A 1 90 ? 18.641 -11.234 -25.362 1.00 95.25 90 GLN A C 1
ATOM 763 O O . GLN A 1 90 ? 18.157 -11.100 -24.242 1.00 95.25 90 GLN A O 1
ATOM 768 N N . GLN A 1 91 ? 18.045 -11.996 -26.284 1.00 95.62 91 GLN A N 1
ATOM 769 C CA . GLN A 1 91 ? 16.832 -12.769 -26.001 1.00 95.62 91 GLN A CA 1
ATOM 770 C C . GLN A 1 91 ? 17.091 -13.911 -25.015 1.00 95.62 91 GLN A C 1
ATOM 772 O O . GLN A 1 91 ? 16.227 -14.210 -24.192 1.00 95.62 91 GLN A O 1
ATOM 777 N N . GLU A 1 92 ? 18.249 -14.565 -25.092 1.00 95.75 92 GLU A N 1
ATOM 778 C CA . GLU A 1 92 ? 18.655 -15.580 -24.116 1.00 95.75 92 GLU A CA 1
ATOM 779 C C . GLU A 1 92 ? 18.895 -14.961 -22.735 1.00 95.75 92 GLU A C 1
ATOM 781 O O . GLU A 1 92 ? 18.362 -15.467 -21.749 1.00 95.75 92 GLU A O 1
ATOM 786 N N . GLU A 1 93 ? 19.587 -13.823 -22.663 1.00 95.19 93 GLU A N 1
ATOM 787 C CA . GLU A 1 93 ? 19.763 -13.057 -21.424 1.00 95.19 93 GLU A CA 1
ATOM 788 C C . GLU A 1 93 ? 18.414 -12.650 -20.821 1.00 95.19 93 GLU A C 1
ATOM 790 O O . GLU A 1 93 ? 18.163 -12.875 -19.638 1.00 95.19 93 GLU A O 1
ATOM 795 N N . GLN A 1 94 ? 17.495 -12.134 -21.639 1.00 97.12 94 GLN A N 1
ATOM 796 C CA . GLN A 1 94 ? 16.159 -11.763 -21.186 1.00 97.12 94 GLN A CA 1
ATOM 797 C C . GLN A 1 94 ? 15.388 -12.964 -20.618 1.00 97.12 94 GLN A C 1
ATOM 799 O O . GLN A 1 94 ? 14.718 -12.825 -19.597 1.00 97.12 94 GLN A O 1
ATOM 804 N N . LYS A 1 95 ? 15.484 -14.144 -21.243 1.00 96.56 95 LYS A N 1
ATOM 805 C CA . LYS A 1 95 ? 14.860 -15.372 -20.721 1.00 96.56 95 LYS A CA 1
ATOM 806 C C . LYS A 1 95 ? 15.464 -15.790 -19.383 1.00 96.56 95 LYS A C 1
ATOM 808 O O . LYS A 1 95 ? 14.723 -16.213 -18.500 1.00 96.56 95 LYS A O 1
ATOM 813 N N . LEU A 1 96 ? 16.782 -15.662 -19.219 1.00 96.62 96 LEU A N 1
ATOM 814 C CA . LEU A 1 96 ? 17.449 -15.938 -17.945 1.00 96.62 96 LEU A CA 1
ATOM 815 C C . LEU A 1 96 ? 16.985 -14.963 -16.858 1.00 96.62 96 LEU A C 1
ATOM 817 O O . LEU A 1 96 ? 16.625 -15.403 -15.772 1.00 96.62 96 LEU A O 1
ATOM 821 N N . LEU A 1 97 ? 16.907 -13.665 -17.163 1.00 96.19 97 LEU A N 1
ATOM 822 C CA . LEU A 1 97 ? 16.390 -12.656 -16.234 1.00 96.19 97 LEU A CA 1
ATOM 823 C C . LEU A 1 97 ? 14.932 -12.927 -15.844 1.00 96.19 97 LEU A C 1
ATOM 825 O O . LEU A 1 97 ? 14.596 -12.855 -14.667 1.00 96.19 97 LEU A O 1
ATOM 829 N N . GLN A 1 98 ? 14.079 -13.298 -16.803 1.00 97.12 98 GLN A N 1
ATOM 830 C CA . GLN A 1 98 ? 12.693 -13.690 -16.527 1.00 97.12 98 GLN A CA 1
ATOM 831 C C . GLN A 1 98 ? 12.614 -14.923 -15.626 1.00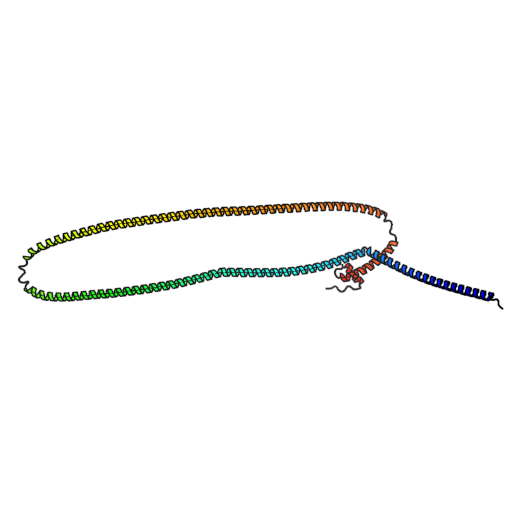 97.12 98 GLN A C 1
ATOM 833 O O . GLN A 1 98 ? 11.800 -14.954 -14.711 1.00 97.12 98 GLN A O 1
ATOM 838 N N . HIS A 1 99 ? 13.465 -15.927 -15.847 1.00 97.06 99 HIS A N 1
ATOM 839 C CA . HIS A 1 99 ? 13.517 -17.095 -14.972 1.00 97.06 99 HIS A CA 1
ATOM 840 C C . HIS A 1 99 ? 13.954 -16.707 -13.551 1.00 97.06 99 HIS A C 1
ATOM 842 O O . HIS A 1 99 ? 13.393 -17.215 -12.583 1.00 97.06 99 HIS A O 1
ATOM 848 N N . VAL A 1 100 ? 14.943 -15.822 -13.398 1.00 97.31 100 VAL A N 1
ATOM 849 C CA . VAL A 1 100 ? 15.367 -15.333 -12.074 1.00 97.31 100 VAL A CA 1
ATOM 850 C C . VAL A 1 100 ? 14.210 -14.618 -11.375 1.00 97.31 100 VAL A C 1
ATOM 852 O O . VAL A 1 100 ? 13.896 -14.958 -10.240 1.00 97.31 100 VAL A O 1
ATOM 855 N N . GLN A 1 101 ? 13.513 -13.722 -12.078 1.00 96.44 101 GLN A N 1
ATOM 856 C CA . GLN A 1 101 ? 12.338 -13.022 -11.548 1.00 96.44 101 GLN A CA 1
ATOM 857 C C . GLN A 1 101 ? 11.231 -13.988 -11.122 1.00 96.44 101 GLN A C 1
ATOM 859 O O . GLN A 1 101 ? 10.710 -13.861 -10.023 1.00 96.44 101 GLN A O 1
ATOM 864 N N . GLN A 1 102 ? 10.918 -15.003 -11.931 1.00 97.12 102 GLN A N 1
ATOM 865 C CA . GLN A 1 102 ? 9.918 -16.016 -11.572 1.00 97.12 102 GLN A CA 1
ATOM 866 C C . GLN A 1 102 ? 10.297 -16.796 -10.306 1.00 97.12 102 GLN A C 1
ATOM 868 O O . GLN A 1 102 ? 9.428 -17.146 -9.512 1.00 97.12 102 GLN A O 1
ATOM 873 N N . VAL A 1 103 ? 11.587 -17.079 -10.104 1.00 97.62 103 VAL A N 1
ATOM 874 C CA . VAL A 1 103 ? 12.073 -17.752 -8.890 1.00 97.62 103 VAL A CA 1
ATOM 875 C C . VAL A 1 103 ? 11.964 -16.832 -7.674 1.00 97.62 103 VAL A C 1
ATOM 877 O O . VAL A 1 103 ? 11.553 -17.285 -6.605 1.00 97.62 103 VAL A O 1
ATOM 880 N N . GLU A 1 104 ? 12.297 -15.551 -7.828 1.00 96.06 104 GLU A N 1
ATOM 881 C CA . GLU A 1 104 ? 12.139 -14.546 -6.773 1.00 96.06 104 GLU A CA 1
ATOM 882 C C . GLU A 1 104 ? 10.664 -14.357 -6.397 1.00 96.06 104 GLU A C 1
ATOM 884 O O . GLU A 1 104 ? 10.328 -14.438 -5.215 1.00 96.06 104 GLU A O 1
ATOM 889 N N . GLU A 1 105 ? 9.779 -14.197 -7.383 1.00 96.06 105 GLU A N 1
ATOM 890 C CA . GLU A 1 105 ? 8.328 -14.093 -7.193 1.00 96.06 105 GLU A CA 1
ATOM 891 C C . GLU A 1 105 ? 7.775 -15.333 -6.481 1.00 96.06 105 GLU A C 1
ATOM 893 O O . GLU A 1 105 ? 7.111 -15.202 -5.456 1.00 96.06 105 GLU A O 1
ATOM 898 N N . ALA A 1 106 ? 8.140 -16.541 -6.924 1.00 97.25 106 ALA A N 1
ATOM 899 C CA . ALA A 1 106 ? 7.713 -17.779 -6.272 1.00 97.25 106 ALA A CA 1
ATOM 900 C C . ALA A 1 106 ? 8.199 -17.883 -4.812 1.00 97.25 106 ALA A C 1
ATOM 902 O O . ALA A 1 106 ? 7.486 -18.405 -3.953 1.00 97.25 106 ALA A O 1
ATOM 903 N N . SER A 1 107 ? 9.403 -17.386 -4.506 1.00 97.31 107 SER A N 1
ATOM 904 C CA . SER A 1 107 ? 9.929 -17.344 -3.133 1.00 97.31 107 SER A CA 1
ATOM 905 C C . SER A 1 107 ? 9.175 -16.344 -2.251 1.00 97.31 107 SER A C 1
ATOM 907 O O . SER A 1 107 ? 8.907 -16.621 -1.080 1.00 97.31 107 SER A O 1
ATOM 909 N N . LEU A 1 108 ? 8.780 -15.205 -2.825 1.00 96.00 108 LEU A N 1
ATOM 910 C CA . LEU A 1 108 ? 7.991 -14.182 -2.152 1.00 96.00 108 LEU A CA 1
ATOM 911 C C . LEU A 1 108 ? 6.564 -14.680 -1.895 1.00 96.00 108 LEU A C 1
ATOM 913 O O . LEU A 1 108 ? 6.051 -14.497 -0.792 1.00 96.00 108 LEU A O 1
ATOM 917 N N . ASP A 1 109 ? 5.964 -15.386 -2.852 1.00 96.50 109 ASP A N 1
ATOM 918 C CA . ASP A 1 109 ? 4.658 -16.029 -2.697 1.00 96.50 109 ASP A CA 1
ATOM 919 C C . ASP A 1 109 ? 4.670 -17.055 -1.560 1.00 96.50 109 ASP A C 1
ATOM 921 O O . ASP A 1 109 ? 3.815 -17.005 -0.674 1.00 96.50 109 ASP A O 1
ATOM 925 N N . GLN A 1 110 ? 5.690 -17.919 -1.501 1.00 97.38 110 GLN A N 1
ATOM 926 C CA . GLN A 1 110 ? 5.856 -18.870 -0.395 1.00 97.38 110 GLN A CA 1
ATOM 927 C C . GLN A 1 110 ? 5.986 -18.165 0.962 1.00 97.38 110 GLN A C 1
ATOM 929 O O . GLN A 1 110 ? 5.390 -18.599 1.951 1.00 97.38 110 GLN A O 1
ATOM 934 N N . LEU A 1 111 ? 6.732 -17.059 1.028 1.00 97.06 111 LEU A N 1
ATOM 935 C CA . LEU A 1 111 ? 6.869 -16.272 2.254 1.00 97.06 111 LEU A CA 1
ATOM 936 C C . LEU A 1 111 ? 5.530 -15.640 2.671 1.00 97.06 111 LEU A C 1
ATOM 938 O O . LEU A 1 111 ? 5.165 -15.682 3.848 1.00 97.06 111 LEU A O 1
ATOM 942 N N . MET A 1 112 ? 4.772 -15.093 1.718 1.00 95.62 112 MET A N 1
ATOM 943 C CA . MET A 1 112 ? 3.444 -14.531 1.975 1.00 95.62 112 MET A CA 1
ATOM 944 C C . MET A 1 112 ? 2.453 -15.601 2.448 1.00 95.62 112 MET A C 1
ATOM 946 O O . MET A 1 112 ? 1.699 -15.360 3.393 1.00 95.62 112 MET A O 1
ATOM 950 N N . GLU A 1 113 ? 2.470 -16.795 1.853 1.00 96.94 113 GLU A N 1
ATOM 951 C CA . GLU A 1 113 ? 1.649 -17.923 2.298 1.00 96.94 113 GLU A CA 1
ATOM 952 C C . GLU A 1 113 ? 2.001 -18.360 3.722 1.00 96.94 113 GLU A C 1
ATOM 954 O O . GLU A 1 113 ? 1.103 -18.571 4.542 1.00 96.94 113 GLU A O 1
ATOM 959 N N . MET A 1 114 ? 3.293 -18.432 4.049 1.00 97.38 114 MET A N 1
ATOM 960 C CA . MET A 1 114 ? 3.763 -18.728 5.403 1.00 97.38 114 MET A CA 1
ATOM 961 C C . MET A 1 114 ? 3.269 -17.689 6.414 1.00 97.38 114 MET A C 1
ATOM 963 O O . MET A 1 114 ? 2.718 -18.063 7.452 1.00 97.38 114 MET A O 1
ATOM 967 N N . HIS A 1 115 ? 3.384 -16.395 6.104 1.00 97.00 115 HIS A N 1
ATOM 968 C CA . HIS A 1 115 ? 2.852 -15.331 6.959 1.00 97.00 115 HIS A CA 1
ATOM 969 C C . HIS A 1 115 ? 1.331 -15.393 7.099 1.00 97.00 115 HIS A C 1
ATOM 971 O O . HIS A 1 115 ? 0.806 -15.188 8.193 1.00 97.00 115 HIS A O 1
ATOM 977 N N . ARG A 1 116 ? 0.607 -15.736 6.029 1.00 96.00 116 ARG A N 1
ATOM 978 C CA . ARG A 1 116 ? -0.843 -15.956 6.083 1.00 96.00 116 ARG A CA 1
ATOM 979 C C . ARG A 1 116 ? -1.195 -17.100 7.034 1.00 96.00 116 ARG A C 1
ATOM 981 O O . ARG A 1 116 ? -2.108 -16.962 7.843 1.00 96.00 116 ARG A O 1
ATOM 988 N N . HIS A 1 117 ? -0.476 -18.220 6.961 1.00 96.81 117 HIS A N 1
ATOM 989 C CA . HIS A 1 117 ? -0.681 -19.354 7.862 1.00 96.81 117 HIS A CA 1
ATOM 990 C C . HIS A 1 117 ? -0.363 -19.009 9.319 1.00 96.81 117 HIS A C 1
ATOM 992 O O . HIS A 1 117 ? -1.137 -19.380 10.199 1.00 96.81 117 HIS A O 1
ATOM 998 N N . GLN A 1 118 ? 0.717 -18.266 9.568 1.00 97.12 118 GLN A N 1
ATOM 999 C CA . GLN A 1 118 ? 1.045 -17.755 10.902 1.00 97.12 118 GLN A CA 1
ATOM 1000 C C . GLN A 1 118 ? -0.062 -16.840 11.436 1.00 97.12 118 GLN A C 1
ATOM 1002 O O . GLN A 1 118 ? -0.542 -17.055 12.542 1.00 97.12 118 GLN A O 1
ATOM 1007 N N . GLY A 1 119 ? -0.551 -15.898 10.624 1.00 96.56 119 GLY A N 1
ATOM 1008 C CA . GLY A 1 119 ? -1.660 -15.021 11.006 1.00 96.56 119 GLY A CA 1
ATOM 1009 C C . GLY A 1 119 ? -2.927 -15.793 11.387 1.00 96.56 119 GLY A C 1
ATOM 1010 O O . GLY A 1 119 ? -3.541 -15.503 12.409 1.00 96.56 119 GLY A O 1
ATOM 1011 N N . LEU A 1 120 ? -3.281 -16.836 10.626 1.00 96.69 120 LEU A N 1
ATOM 1012 C CA . LEU A 1 120 ? -4.413 -17.711 10.958 1.00 96.69 120 LEU A CA 1
ATOM 1013 C C . LEU A 1 120 ? -4.197 -18.490 12.265 1.00 96.69 120 LEU A C 1
ATOM 1015 O O . LEU A 1 120 ? -5.145 -18.682 13.028 1.00 96.69 120 LEU A O 1
ATOM 1019 N N . GLN A 1 121 ? -2.970 -18.944 12.540 1.00 96.88 121 GLN A N 1
ATOM 1020 C CA . GLN A 1 121 ? -2.636 -19.611 13.803 1.00 96.88 121 GLN A CA 1
ATOM 1021 C C . GLN A 1 121 ? -2.723 -18.644 14.988 1.00 96.88 121 GLN A C 1
ATOM 1023 O O . GLN A 1 121 ? -3.295 -19.000 16.020 1.00 96.88 121 GLN A O 1
ATOM 1028 N N . ASP A 1 122 ? -2.231 -17.417 14.833 1.00 96.31 122 ASP A N 1
ATOM 1029 C CA . ASP A 1 122 ? -2.300 -16.376 15.859 1.00 96.31 122 ASP A CA 1
ATOM 1030 C C . ASP A 1 122 ? -3.750 -15.978 16.153 1.00 96.31 122 ASP A C 1
ATOM 1032 O O . ASP A 1 122 ? -4.146 -15.870 17.313 1.00 96.31 122 ASP A O 1
ATOM 1036 N N . GLU A 1 123 ? -4.577 -15.803 15.119 1.00 93.94 123 GLU A N 1
ATOM 1037 C CA . GLU A 1 123 ? -6.010 -15.547 15.275 1.00 93.94 123 GLU A CA 1
ATOM 1038 C C . GLU A 1 123 ? -6.723 -16.709 15.966 1.00 93.94 123 GLU A C 1
ATOM 1040 O O . GLU A 1 123 ? -7.505 -16.482 16.891 1.00 93.94 123 GLU A O 1
ATOM 1045 N N . SER A 1 124 ? -6.429 -17.951 15.570 1.00 94.94 124 SER A N 1
ATOM 1046 C CA . SER A 1 124 ? -6.974 -19.142 16.226 1.00 94.94 124 SER A CA 1
ATOM 1047 C C . SER A 1 124 ? -6.563 -19.213 17.698 1.00 94.94 124 SER A C 1
ATOM 1049 O O . SER A 1 124 ? -7.380 -19.580 18.541 1.00 94.94 124 SER A O 1
ATOM 1051 N N . SER A 1 125 ? -5.321 -18.847 18.018 1.00 94.50 125 SER A N 1
ATOM 1052 C CA . SER A 1 125 ? -4.797 -18.847 19.388 1.00 94.50 125 SER A CA 1
ATOM 1053 C C . SER A 1 125 ? -5.474 -17.764 20.227 1.00 94.50 125 SER A C 1
ATOM 1055 O O . SER A 1 125 ? -5.997 -18.051 21.298 1.00 94.50 125 SER A O 1
ATOM 1057 N N . ARG A 1 126 ? -5.617 -16.546 19.688 1.00 93.88 126 ARG A N 1
ATOM 1058 C CA . ARG A 1 126 ? -6.376 -15.464 20.337 1.00 93.88 126 ARG A CA 1
ATOM 1059 C C . ARG A 1 126 ? -7.834 -15.845 20.571 1.00 93.88 126 ARG A C 1
ATOM 1061 O O . ARG A 1 126 ? -8.376 -15.558 21.634 1.00 93.88 126 ARG A O 1
ATOM 1068 N N . GLN A 1 127 ? -8.485 -16.480 19.594 1.00 92.44 127 GLN A N 1
ATOM 1069 C CA . GLN A 1 127 ? -9.858 -16.966 19.748 1.00 92.44 127 GLN A CA 1
ATOM 1070 C C . GLN A 1 127 ? -9.964 -18.066 20.809 1.00 92.44 127 GLN A C 1
ATOM 1072 O O . GLN A 1 127 ? -10.972 -18.124 21.515 1.00 92.44 127 GLN A O 1
ATOM 1077 N N . PHE A 1 128 ? -8.953 -18.928 20.920 1.00 93.25 128 PHE A N 1
ATOM 1078 C CA . PHE A 1 128 ? -8.871 -19.926 21.978 1.00 93.25 128 PHE A CA 1
ATOM 1079 C C . PHE A 1 128 ? -8.752 -19.258 23.353 1.00 93.25 128 PHE A C 1
ATOM 1081 O O . PHE A 1 128 ? -9.572 -19.547 24.221 1.00 93.25 128 PHE A O 1
ATOM 1088 N N . ASP A 1 129 ? -7.835 -18.304 23.523 1.00 91.25 129 ASP A N 1
ATOM 1089 C CA . ASP A 1 129 ? -7.644 -17.571 24.783 1.00 91.25 129 ASP A CA 1
ATOM 1090 C C . ASP A 1 129 ? -8.919 -16.819 25.205 1.00 91.25 129 ASP A C 1
ATOM 1092 O O . ASP A 1 129 ? -9.385 -16.951 26.339 1.00 91.25 129 ASP A O 1
ATOM 1096 N N . LEU A 1 130 ? -9.574 -16.140 24.253 1.00 91.12 130 LEU A N 1
ATOM 1097 C CA . LEU A 1 130 ? -10.866 -15.464 24.442 1.00 91.12 130 LEU A CA 1
ATOM 1098 C C . LEU A 1 130 ? -11.979 -16.392 24.954 1.00 91.12 130 LEU A C 1
ATOM 1100 O O . LEU A 1 130 ? -12.898 -15.923 25.626 1.00 91.12 130 LEU A O 1
ATOM 1104 N N . ARG A 1 131 ? -11.940 -17.687 24.618 1.00 89.75 131 ARG A N 1
ATOM 1105 C CA . ARG A 1 131 ? -12.904 -18.687 25.110 1.00 89.75 131 ARG A CA 1
ATOM 1106 C C . ARG A 1 131 ? -12.460 -19.312 26.426 1.00 89.75 131 ARG A C 1
ATOM 1108 O O . ARG A 1 131 ? -13.293 -19.575 27.288 1.00 89.75 131 ARG A O 1
ATOM 1115 N N . PHE A 1 132 ? -11.164 -19.534 26.585 1.00 90.00 132 PHE A N 1
ATOM 1116 C CA . PHE A 1 132 ? -10.600 -20.245 27.720 1.00 90.00 132 PHE A CA 1
ATOM 1117 C C . PHE A 1 132 ? -10.634 -19.423 29.012 1.00 90.00 132 PHE A C 1
ATOM 1119 O O . PHE A 1 132 ? -10.971 -19.952 30.072 1.00 90.00 132 PHE A O 1
ATOM 1126 N N . ASP A 1 133 ? -10.354 -18.122 28.937 1.00 89.31 133 ASP A N 1
ATOM 1127 C CA . ASP A 1 133 ? -10.373 -17.227 30.097 1.00 89.31 133 ASP A CA 1
ATOM 1128 C C . ASP A 1 133 ? -11.748 -17.121 30.786 1.00 89.31 133 ASP A C 1
ATOM 1130 O O . ASP A 1 133 ? -11.814 -17.301 32.008 1.00 89.31 133 ASP A O 1
ATOM 1134 N N . PRO A 1 134 ? -12.875 -16.893 30.078 1.00 89.88 134 PRO A N 1
ATOM 1135 C CA . PRO A 1 134 ? -14.185 -16.868 30.722 1.00 89.88 134 PRO A CA 1
ATOM 1136 C C . PRO A 1 134 ? -14.615 -18.247 31.237 1.00 89.88 134 PRO A C 1
ATOM 1138 O O . PRO A 1 134 ? -15.331 -18.316 32.236 1.00 89.88 134 PRO A O 1
ATOM 1141 N N . GLU A 1 135 ? -14.185 -19.345 30.606 1.00 91.38 135 GLU A N 1
ATOM 1142 C CA . GLU A 1 135 ? -14.442 -20.698 31.114 1.00 91.38 135 GLU A CA 1
ATOM 1143 C C . GLU A 1 135 ? -13.712 -20.958 32.432 1.00 91.38 135 GLU A C 1
ATOM 1145 O O . GLU A 1 135 ? -14.338 -21.410 33.393 1.00 91.38 135 GLU A O 1
ATOM 1150 N N . LYS A 1 136 ? -12.427 -20.600 32.519 1.00 91.75 136 LYS A N 1
ATOM 1151 C CA . LYS A 1 136 ? -11.661 -20.630 33.77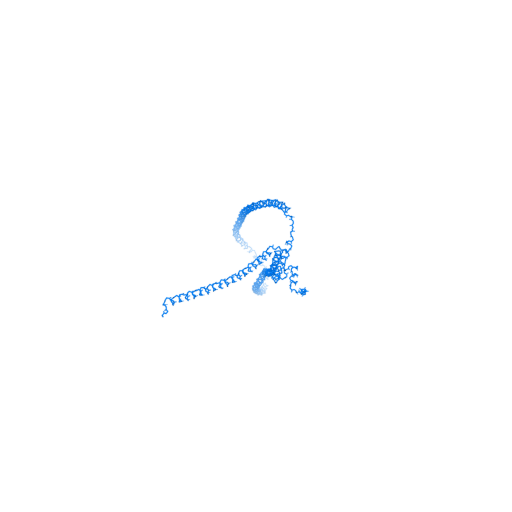2 1.00 91.75 136 LYS A CA 1
ATOM 1152 C C . LYS A 1 136 ? -12.322 -19.784 34.850 1.00 91.75 136 LYS A C 1
ATOM 1154 O O . LYS A 1 136 ? -12.597 -20.278 35.938 1.00 91.75 136 LYS A O 1
ATOM 1159 N N . PHE A 1 137 ? -12.660 -18.539 34.524 1.00 90.62 137 PHE A N 1
ATOM 1160 C CA . PHE A 1 137 ? -13.321 -17.637 35.461 1.00 90.62 137 PHE A CA 1
ATOM 1161 C C . PHE A 1 137 ? -14.674 -18.188 35.939 1.00 90.62 137 PHE A C 1
ATOM 1163 O O . PHE A 1 137 ? -15.018 -18.095 37.117 1.00 90.62 137 PHE A O 1
ATOM 1170 N N . LYS A 1 138 ? -15.441 -18.827 35.049 1.00 93.50 138 LYS A N 1
ATOM 1171 C CA . LYS A 1 138 ? -16.695 -19.504 35.401 1.00 93.50 138 LYS A CA 1
ATOM 1172 C C . LYS A 1 138 ? -16.461 -20.678 36.354 1.00 93.50 138 LYS A C 1
ATOM 1174 O O . LYS A 1 138 ? -17.234 -20.827 37.300 1.00 93.50 138 LYS A O 1
ATOM 1179 N N . LEU A 1 139 ? -15.431 -21.494 36.122 1.00 95.19 139 LEU A N 1
ATOM 1180 C CA . LEU A 1 139 ? -15.056 -22.592 37.020 1.00 95.19 139 LEU A CA 1
ATOM 1181 C C . LEU A 1 139 ? -14.645 -22.063 38.400 1.00 95.19 139 LEU A C 1
ATOM 1183 O O . LEU A 1 139 ? -15.097 -22.597 39.414 1.00 95.19 139 LEU A O 1
ATOM 1187 N N . ASP A 1 140 ? -13.888 -20.967 38.450 1.00 94.44 140 ASP A N 1
ATOM 1188 C CA . ASP A 1 140 ? -13.495 -20.321 39.705 1.00 94.44 140 ASP A CA 1
ATOM 1189 C C . ASP A 1 140 ? -14.715 -19.804 40.480 1.00 94.44 140 ASP A C 1
ATOM 1191 O O . ASP A 1 140 ? -14.847 -20.066 41.678 1.00 94.44 140 ASP A O 1
ATOM 1195 N N . ILE A 1 141 ? -15.666 -19.144 39.806 1.00 93.56 141 ILE A N 1
ATOM 1196 C CA . ILE A 1 141 ? -16.928 -18.709 40.429 1.00 93.56 141 ILE A CA 1
ATOM 1197 C C . ILE A 1 141 ? -17.722 -19.909 40.957 1.00 93.56 141 ILE A C 1
ATOM 1199 O O . ILE A 1 141 ? -18.271 -19.852 42.060 1.00 93.56 141 ILE A O 1
ATOM 1203 N N . GLN A 1 142 ? -17.809 -20.996 40.187 1.00 94.38 142 GLN A N 1
ATOM 1204 C CA . GLN A 1 142 ? -18.512 -22.207 40.616 1.00 94.38 142 GLN A CA 1
ATOM 1205 C C . GLN A 1 142 ? -17.868 -22.819 41.865 1.00 94.38 142 GLN A C 1
ATOM 1207 O O . GLN A 1 142 ? -18.588 -23.191 42.794 1.00 94.38 142 GLN A O 1
ATOM 1212 N N . SER A 1 143 ? -16.535 -22.853 41.922 1.00 95.62 143 SER A N 1
ATOM 1213 C CA . SER A 1 143 ? -15.777 -23.303 43.092 1.00 95.62 143 SER A CA 1
ATOM 1214 C C . SER A 1 143 ? -16.059 -22.427 44.322 1.00 95.62 143 SER A C 1
ATOM 1216 O O . SER A 1 143 ? -16.446 -22.939 45.374 1.00 95.62 143 SER A O 1
ATOM 1218 N N . GLN A 1 144 ? -16.004 -21.098 44.175 1.00 94.25 144 GLN A N 1
ATOM 1219 C CA . GLN A 1 144 ? -16.313 -20.152 45.258 1.00 94.25 144 GLN A CA 1
ATOM 1220 C C . GLN A 1 144 ? -17.760 -20.278 45.762 1.00 94.25 144 GLN A C 1
ATOM 1222 O O . GLN A 1 144 ? -18.024 -20.180 46.963 1.00 94.25 144 GLN A O 1
ATOM 1227 N N . LEU A 1 145 ? -18.723 -20.506 44.862 1.00 93.00 145 LEU A N 1
ATOM 1228 C CA . LEU A 1 145 ? -20.120 -20.742 45.232 1.00 93.00 145 LEU A CA 1
ATOM 1229 C C . LEU A 1 145 ? -20.285 -22.047 46.012 1.00 93.00 145 LEU A C 1
ATOM 1231 O O . LEU A 1 145 ? -20.997 -22.054 47.019 1.00 93.00 145 LEU A O 1
ATOM 1235 N N . ALA A 1 146 ? -19.628 -23.125 45.577 1.00 95.00 146 ALA A N 1
ATOM 1236 C CA . ALA A 1 146 ? -19.648 -24.406 46.274 1.00 95.00 146 ALA A CA 1
ATOM 1237 C C . ALA A 1 146 ? -19.042 -24.282 47.681 1.00 95.00 146 ALA A C 1
ATOM 1239 O O . ALA A 1 146 ? -19.647 -24.737 48.654 1.00 95.00 146 ALA A O 1
ATOM 1240 N N . GLU A 1 147 ? -17.914 -23.582 47.818 1.00 94.81 147 GLU A N 1
ATOM 1241 C CA . GLU A 1 147 ? -17.287 -23.320 49.115 1.00 94.81 147 GLU A CA 1
ATOM 1242 C C . GLU A 1 147 ? -18.201 -22.491 50.031 1.00 94.81 147 GLU A C 1
ATOM 1244 O O . GLU A 1 147 ? -18.410 -22.823 51.200 1.00 94.81 147 GLU A O 1
ATOM 1249 N N . LYS A 1 148 ? -18.835 -21.441 49.496 1.00 93.56 148 LYS A N 1
ATOM 1250 C CA . LYS A 1 148 ? -19.794 -20.622 50.249 1.00 93.56 148 LYS A CA 1
ATOM 1251 C C . LYS A 1 148 ? -21.009 -21.431 50.708 1.00 93.56 148 LYS A C 1
ATOM 1253 O O . LYS A 1 148 ? -21.491 -21.221 51.821 1.00 93.56 148 LYS A O 1
ATOM 1258 N N . GLN A 1 149 ? -21.515 -22.339 49.872 1.00 92.62 149 GLN A N 1
ATOM 1259 C CA . GLN A 1 149 ? -22.596 -23.251 50.253 1.00 92.62 149 GLN A CA 1
ATOM 1260 C C . GLN A 1 149 ? -22.158 -24.212 51.358 1.00 92.62 149 GLN A C 1
ATOM 1262 O O . GLN A 1 149 ? -22.924 -24.431 52.294 1.00 92.62 149 GLN A O 1
ATOM 1267 N N . HIS A 1 150 ? -20.933 -24.738 51.288 1.00 93.44 150 HIS A N 1
ATOM 1268 C CA . HIS A 1 150 ? -20.379 -25.590 52.338 1.00 93.44 150 HIS A CA 1
ATOM 1269 C C . HIS A 1 150 ? -20.326 -24.855 53.681 1.00 93.44 150 HIS A C 1
ATOM 1271 O O . HIS A 1 150 ? -20.896 -25.326 54.661 1.00 93.44 150 HIS A O 1
ATOM 1277 N N . ARG A 1 151 ? -19.761 -23.640 53.702 1.00 92.31 151 ARG A N 1
ATOM 1278 C CA . ARG A 1 151 ? -19.694 -22.804 54.913 1.00 92.31 151 ARG A CA 1
ATOM 1279 C C . ARG A 1 151 ? -21.076 -22.477 55.481 1.00 92.31 151 ARG A C 1
ATOM 1281 O O . ARG A 1 151 ? -21.254 -22.466 56.694 1.00 92.31 151 ARG A O 1
ATOM 1288 N N . ARG A 1 152 ? -22.073 -22.223 54.622 1.00 91.94 152 ARG A N 1
ATOM 1289 C CA . ARG A 1 152 ? -23.465 -22.021 55.067 1.00 91.94 152 ARG A CA 1
ATOM 1290 C C . ARG A 1 152 ? -24.034 -23.266 55.735 1.00 91.94 152 ARG A C 1
ATOM 1292 O O . ARG A 1 152 ? -24.604 -23.143 56.809 1.00 91.94 152 ARG A O 1
ATOM 1299 N N . ARG A 1 153 ? -23.836 -24.447 55.144 1.00 91.25 153 ARG A N 1
ATOM 1300 C CA . ARG A 1 153 ? -24.284 -25.716 55.740 1.00 91.25 153 ARG A CA 1
ATOM 1301 C C . ARG A 1 153 ? -23.624 -25.971 57.093 1.00 91.25 153 ARG A C 1
ATOM 1303 O O . ARG A 1 153 ? -24.297 -26.414 58.014 1.00 91.25 153 ARG A O 1
ATOM 1310 N N . GLU A 1 154 ? -22.336 -25.665 57.231 1.00 91.62 154 GLU A N 1
ATOM 1311 C CA . GLU A 1 154 ? -21.626 -25.768 58.513 1.00 91.62 154 GLU A CA 1
ATOM 1312 C C . GLU A 1 154 ? -22.193 -24.806 59.564 1.00 91.62 154 GLU A C 1
ATOM 1314 O O . GLU A 1 154 ? -22.423 -25.208 60.703 1.00 91.62 154 GLU A O 1
ATOM 1319 N N . GLN A 1 155 ? -22.469 -23.555 59.185 1.00 88.56 155 GLN A N 1
ATOM 1320 C CA . GLN A 1 155 ? -23.093 -22.571 60.075 1.00 88.56 155 GLN A CA 1
ATOM 1321 C C . GLN A 1 155 ? -24.507 -22.988 60.489 1.00 88.56 155 GLN A C 1
ATOM 1323 O O . GLN A 1 155 ? -24.831 -22.946 61.672 1.00 88.56 155 GLN A O 1
ATOM 1328 N N . GLU A 1 156 ? -25.334 -23.428 59.541 1.00 89.50 156 GLU A N 1
ATOM 1329 C CA . GLU A 1 156 ? -26.679 -23.944 59.811 1.00 89.50 156 GLU A CA 1
ATOM 1330 C C . GLU A 1 156 ? -26.628 -25.156 60.748 1.00 89.50 156 GLU A C 1
ATOM 1332 O O . GLU A 1 156 ? -27.392 -25.218 61.709 1.00 89.50 156 GLU A O 1
ATOM 1337 N N . ALA A 1 157 ? -25.688 -26.081 60.533 1.00 90.94 157 ALA A N 1
ATOM 1338 C CA . ALA A 1 157 ? -25.484 -27.227 61.414 1.00 90.94 157 ALA A CA 1
ATOM 1339 C C . ALA A 1 157 ? -25.037 -26.803 62.824 1.00 90.94 157 ALA A C 1
ATOM 1341 O O . ALA A 1 157 ? -25.512 -27.365 63.810 1.00 90.94 157 ALA A O 1
ATOM 1342 N N . MET A 1 158 ? -24.161 -25.799 62.936 1.00 90.19 158 MET A N 1
ATOM 1343 C CA . MET A 1 158 ? -23.709 -25.263 64.223 1.00 90.19 158 MET A CA 1
ATOM 1344 C C . MET A 1 158 ? -24.851 -24.586 64.992 1.00 90.19 158 MET A C 1
ATOM 1346 O O . MET A 1 158 ? -25.000 -24.827 66.189 1.00 90.19 158 MET A O 1
ATOM 1350 N N . ILE A 1 159 ? -25.673 -23.779 64.314 1.00 89.19 159 ILE A N 1
ATOM 1351 C CA . ILE A 1 159 ? -26.852 -23.134 64.911 1.00 89.19 159 ILE A CA 1
ATOM 1352 C C . ILE A 1 159 ? -27.860 -24.200 65.341 1.00 89.19 159 ILE A C 1
ATOM 1354 O O . ILE A 1 159 ? -28.265 -24.209 66.498 1.00 89.19 159 ILE A O 1
ATOM 1358 N N . ALA A 1 160 ? -28.182 -25.164 64.474 1.00 89.75 160 ALA A N 1
ATOM 1359 C CA . ALA A 1 160 ? -29.104 -26.248 64.807 1.00 89.75 160 ALA A CA 1
ATOM 1360 C C . ALA A 1 160 ? -28.615 -27.092 65.999 1.00 89.75 160 ALA A C 1
ATOM 1362 O O . ALA A 1 160 ? -29.415 -27.503 66.840 1.00 89.75 160 ALA A O 1
ATOM 1363 N N . ALA A 1 161 ? -27.304 -27.337 66.105 1.00 89.69 161 ALA A N 1
ATOM 1364 C CA . ALA A 1 161 ? -26.716 -28.009 67.260 1.00 89.69 161 ALA A CA 1
ATOM 1365 C C . ALA A 1 161 ? -26.833 -27.163 68.542 1.00 89.69 161 ALA A C 1
ATOM 1367 O O . ALA A 1 161 ? -27.164 -27.703 69.600 1.00 89.69 161 ALA A O 1
ATOM 1368 N N . GLY A 1 162 ? -26.607 -25.848 68.447 1.00 90.38 162 GLY A N 1
ATOM 1369 C CA . GLY A 1 162 ? -26.798 -24.901 69.547 1.00 90.38 162 GLY A CA 1
ATOM 1370 C C . GLY A 1 162 ? -28.251 -24.829 70.023 1.00 90.38 162 GLY A C 1
ATOM 1371 O O . GLY A 1 162 ? -28.511 -24.959 71.220 1.00 90.38 162 GLY A O 1
ATOM 1372 N N . ASP A 1 163 ? -29.198 -24.711 69.094 1.00 87.00 163 ASP A N 1
ATOM 1373 C CA . ASP A 1 163 ? -30.636 -24.683 69.373 1.00 87.00 163 ASP A CA 1
ATOM 1374 C C . ASP A 1 163 ? -31.102 -25.995 70.006 1.00 87.00 163 ASP A C 1
ATOM 1376 O O . ASP A 1 163 ? -31.821 -25.982 71.005 1.00 87.00 163 ASP A O 1
ATOM 1380 N N . LYS A 1 164 ? -30.640 -27.142 69.491 1.00 91.31 164 LYS A N 1
ATOM 1381 C CA . LYS A 1 164 ? -30.932 -28.451 70.086 1.00 91.31 164 LYS A CA 1
ATOM 1382 C C . LYS A 1 164 ? -30.442 -28.531 71.534 1.00 91.31 164 LYS A C 1
ATOM 1384 O O . LYS A 1 164 ? -31.199 -28.962 72.400 1.00 91.31 164 LYS A O 1
ATOM 1389 N N . ALA A 1 165 ? -29.219 -28.079 71.813 1.00 89.38 165 ALA A N 1
ATOM 1390 C CA . ALA A 1 165 ? -28.680 -28.056 73.172 1.00 89.38 165 ALA A CA 1
ATOM 1391 C C . ALA A 1 165 ? -29.473 -27.112 74.098 1.00 89.38 165 ALA A C 1
ATOM 1393 O O . ALA A 1 165 ? -29.697 -27.431 75.268 1.00 89.38 165 ALA A O 1
ATOM 1394 N N . LEU A 1 166 ? -29.935 -25.968 73.583 1.00 91.56 166 LEU A N 1
ATOM 1395 C CA . LEU A 1 166 ? -30.780 -25.033 74.326 1.00 91.56 166 LEU A CA 1
ATOM 1396 C C . LEU A 1 166 ? -32.148 -25.650 74.657 1.00 91.56 166 LEU A C 1
ATOM 1398 O O . LEU A 1 166 ? -32.610 -25.543 75.795 1.00 91.56 166 LEU A O 1
ATOM 1402 N N . ILE A 1 167 ? -32.767 -26.331 73.688 1.00 86.00 167 ILE A N 1
ATOM 1403 C CA . ILE A 1 167 ? -34.035 -27.048 73.867 1.00 86.00 167 ILE A CA 1
ATOM 1404 C C . ILE A 1 167 ? -33.866 -28.173 74.892 1.00 86.00 167 ILE A C 1
ATOM 1406 O O . ILE A 1 167 ? -34.668 -28.269 75.815 1.00 86.00 167 ILE A O 1
ATOM 1410 N N . GLU A 1 168 ? -32.807 -28.981 74.805 1.00 89.62 168 GLU A N 1
ATOM 1411 C CA . GLU A 1 168 ? -32.524 -30.038 75.788 1.00 89.62 168 GLU A CA 1
ATOM 1412 C C . GLU A 1 168 ? -32.352 -29.471 77.207 1.00 89.62 168 GLU A C 1
ATOM 1414 O O . GLU A 1 168 ? -32.889 -30.021 78.172 1.00 89.62 168 GLU A O 1
ATOM 1419 N N . GLN A 1 169 ? -31.673 -28.328 77.356 1.00 88.38 169 GLN A N 1
ATOM 1420 C CA . GLN A 1 169 ? -31.578 -27.641 78.647 1.00 88.38 169 GLN A CA 1
ATOM 1421 C C . GLN A 1 169 ? -32.929 -27.117 79.147 1.00 88.38 169 GLN A C 1
ATOM 1423 O O . GLN A 1 169 ? -33.187 -27.169 80.353 1.00 88.38 169 GLN A O 1
ATOM 1428 N N . ALA A 1 170 ? -33.780 -26.594 78.262 1.00 83.25 170 ALA A N 1
ATOM 1429 C CA . ALA A 1 170 ? -35.122 -26.142 78.617 1.00 83.25 170 ALA A CA 1
ATOM 1430 C C . ALA A 1 170 ? -36.002 -27.317 79.072 1.00 83.25 170 ALA A C 1
ATOM 1432 O O . ALA A 1 170 ? -36.598 -27.241 80.146 1.00 83.25 170 ALA A O 1
ATOM 1433 N N . MET A 1 171 ? -35.980 -28.431 78.334 1.00 83.62 171 MET A N 1
ATOM 1434 C CA . MET A 1 171 ? -36.682 -29.672 78.681 1.00 83.62 171 MET A CA 1
ATOM 1435 C C . MET A 1 171 ? -36.236 -30.207 80.047 1.00 83.62 171 MET A C 1
ATOM 1437 O O . MET A 1 171 ? -37.064 -30.489 80.908 1.00 83.62 171 MET A O 1
ATOM 1441 N N . LEU A 1 172 ? -34.925 -30.253 80.315 1.00 89.81 172 LEU A N 1
ATOM 1442 C CA . LEU A 1 172 ? -34.394 -30.667 81.621 1.00 89.81 172 LEU A CA 1
ATOM 1443 C C . LEU A 1 172 ? -34.834 -29.743 82.769 1.00 89.81 172 LEU A C 1
ATOM 1445 O O . LEU A 1 172 ? -35.015 -30.202 83.901 1.00 89.81 172 LEU A O 1
ATOM 1449 N N . LYS A 1 173 ? -34.983 -28.435 82.516 1.00 87.38 173 LYS A N 1
ATOM 1450 C CA . LYS A 1 173 ? -35.513 -27.485 83.507 1.00 87.38 173 LYS A CA 1
ATOM 1451 C C . LYS A 1 173 ? -37.001 -27.718 83.759 1.00 87.38 173 LYS A C 1
ATOM 1453 O O . LYS A 1 173 ? -37.392 -27.725 84.925 1.00 87.38 173 LYS A O 1
ATOM 1458 N N . GLU A 1 174 ? -37.802 -27.933 82.718 1.00 83.50 174 GLU A N 1
ATOM 1459 C CA . GLU A 1 174 ? -39.224 -28.263 82.864 1.00 83.50 174 GLU A CA 1
ATOM 1460 C C . GLU A 1 174 ? -39.424 -29.573 83.622 1.00 83.50 174 GLU A C 1
ATOM 1462 O O . GLU A 1 174 ? -40.168 -29.586 84.599 1.00 83.50 174 GLU A O 1
ATOM 1467 N N . GLU A 1 175 ? -38.687 -30.636 83.288 1.00 84.44 175 GLU A N 1
ATOM 1468 C CA . GLU A 1 175 ? -38.771 -31.911 84.009 1.00 84.44 175 GLU A CA 1
ATOM 1469 C C . GLU A 1 175 ? -38.434 -31.763 85.501 1.00 84.44 175 GLU A C 1
ATOM 1471 O O . GLU A 1 175 ? -39.057 -32.393 86.360 1.00 84.44 175 GLU A O 1
ATOM 1476 N N . ARG A 1 176 ? -37.444 -30.926 85.846 1.00 86.38 176 ARG A N 1
ATOM 1477 C CA . ARG A 1 176 ? -37.118 -30.622 87.250 1.00 86.38 176 ARG A CA 1
ATOM 1478 C C . ARG A 1 176 ? -38.256 -29.872 87.936 1.00 86.38 176 ARG A C 1
ATOM 1480 O O . ARG A 1 176 ? -38.654 -30.266 89.031 1.00 86.38 176 ARG A O 1
ATOM 1487 N N . GLN A 1 177 ? -38.799 -28.839 87.294 1.00 82.88 177 GLN A N 1
ATOM 1488 C CA . GLN A 1 177 ? -39.927 -28.074 87.830 1.00 82.88 177 GLN A CA 1
ATOM 1489 C C . GLN A 1 177 ? -41.184 -28.939 87.986 1.00 82.88 177 GLN A C 1
ATOM 1491 O O . GLN A 1 177 ? -41.909 -28.809 88.972 1.00 82.88 177 GLN A O 1
ATOM 1496 N N . GLU A 1 178 ? -41.444 -29.851 87.053 1.00 83.06 178 GLU A N 1
ATOM 1497 C CA . GLU A 1 178 ? -42.566 -30.781 87.120 1.00 83.06 178 GLU A CA 1
ATOM 1498 C C . GLU A 1 178 ? -42.388 -31.785 88.264 1.00 83.06 178 GLU A C 1
ATOM 1500 O O . GLU A 1 178 ? -43.305 -31.966 89.069 1.00 83.06 178 GLU A O 1
ATOM 1505 N N . LYS A 1 179 ? -41.186 -32.352 88.439 1.00 83.38 179 LYS A N 1
ATOM 1506 C CA . LYS A 1 179 ? -40.857 -33.194 89.604 1.00 83.38 179 LYS A CA 1
ATOM 1507 C C . LYS A 1 179 ? -41.037 -32.446 90.925 1.00 83.38 179 LYS A C 1
ATOM 1509 O O . LYS A 1 179 ? -41.569 -33.009 91.881 1.00 83.38 179 LYS A O 1
ATOM 1514 N N . GLU A 1 180 ? -40.642 -31.178 91.000 1.00 84.25 180 GLU A N 1
ATOM 1515 C CA . GLU A 1 180 ? -40.862 -30.340 92.185 1.00 84.25 180 GLU A CA 1
ATOM 1516 C C . GLU A 1 180 ? -42.351 -30.084 92.450 1.00 84.25 180 GLU A C 1
ATOM 1518 O O . GLU A 1 180 ? -42.797 -30.207 93.595 1.00 84.25 180 GLU A O 1
ATOM 1523 N N . ARG A 1 181 ? -43.148 -29.807 91.409 1.00 81.88 181 ARG A N 1
ATOM 1524 C CA . ARG A 1 181 ? -44.611 -29.661 91.509 1.00 81.88 181 ARG A CA 1
ATOM 1525 C C . ARG A 1 181 ? -45.285 -30.958 91.965 1.00 81.88 181 ARG A C 1
ATOM 1527 O O . ARG A 1 181 ? -46.142 -30.923 92.853 1.00 81.88 181 ARG A O 1
ATOM 1534 N N . LEU A 1 182 ? -44.880 -32.104 91.421 1.00 80.88 182 LEU A N 1
ATOM 1535 C CA . LEU A 1 182 ? -45.363 -33.427 91.833 1.00 80.88 182 LEU A CA 1
ATOM 1536 C C . LEU A 1 182 ? -44.992 -33.730 93.292 1.00 80.88 182 LEU A C 1
ATOM 1538 O O . LEU A 1 182 ? -45.831 -34.172 94.074 1.00 80.88 182 LEU A O 1
ATOM 1542 N N . ASN A 1 183 ? -43.774 -33.398 93.715 1.00 81.94 183 ASN A N 1
ATOM 1543 C CA . ASN A 1 183 ? -43.357 -33.551 95.108 1.00 81.94 183 ASN A CA 1
ATOM 1544 C C . ASN A 1 183 ? -44.125 -32.611 96.053 1.00 81.94 183 ASN A C 1
ATOM 1546 O O . ASN A 1 183 ? -44.512 -33.016 97.150 1.00 81.94 183 ASN A O 1
ATOM 1550 N N . ALA A 1 184 ? -44.382 -31.366 95.644 1.00 80.38 184 ALA A N 1
ATOM 1551 C CA . ALA A 1 184 ? -45.159 -30.406 96.426 1.00 80.38 184 ALA A CA 1
ATOM 1552 C C . ALA A 1 184 ? -46.626 -30.839 96.578 1.00 80.38 184 ALA A C 1
ATOM 1554 O O . ALA A 1 184 ? -47.190 -30.752 97.671 1.00 80.38 184 ALA A O 1
ATOM 1555 N N . THR A 1 185 ? -47.240 -31.353 95.509 1.00 77.94 185 THR A N 1
ATOM 1556 C CA . THR A 1 185 ? -48.601 -31.911 95.555 1.00 77.94 185 THR A CA 1
ATOM 1557 C C . THR A 1 185 ? -48.662 -33.190 96.389 1.00 77.94 185 THR A C 1
ATOM 1559 O O . THR A 1 185 ? -49.577 -33.333 97.199 1.00 77.94 185 THR A O 1
ATOM 1562 N N . ALA A 1 186 ? -47.664 -34.074 96.301 1.00 80.00 186 ALA A N 1
ATOM 1563 C CA . ALA A 1 186 ? -47.564 -35.261 97.150 1.00 80.00 186 ALA A CA 1
ATOM 1564 C C . ALA A 1 186 ? -47.446 -34.905 98.644 1.00 80.00 186 ALA A C 1
ATOM 1566 O O . ALA A 1 186 ? -48.158 -35.489 99.464 1.00 80.00 186 ALA A O 1
ATOM 1567 N N . LYS A 1 187 ? -46.619 -33.909 99.002 1.00 79.44 187 LYS A N 1
ATOM 1568 C CA . LYS A 1 187 ? -46.499 -33.398 100.382 1.00 79.44 187 LYS A CA 1
ATOM 1569 C C . LYS A 1 187 ? -47.819 -32.814 100.889 1.00 79.44 187 LYS A C 1
ATOM 1571 O O . LYS A 1 187 ? -48.282 -33.212 101.955 1.00 79.44 187 LYS A O 1
ATOM 1576 N N . ARG A 1 188 ? -48.483 -31.966 100.091 1.00 77.31 188 ARG A N 1
ATOM 1577 C CA . ARG A 1 188 ? -49.820 -31.436 100.420 1.00 77.31 188 ARG A CA 1
ATOM 1578 C C . ARG A 1 188 ? -50.836 -32.558 100.621 1.00 77.31 188 ARG A C 1
ATOM 1580 O O . ARG A 1 188 ? -51.566 -32.550 101.604 1.00 77.31 188 ARG A O 1
ATOM 1587 N N . ASN A 1 189 ? -50.859 -33.561 99.746 1.00 76.69 189 ASN A N 1
ATOM 1588 C CA . ASN A 1 189 ? -51.770 -34.700 99.867 1.00 76.69 189 ASN A CA 1
ATOM 1589 C C . ASN A 1 189 ? -51.485 -35.550 101.114 1.00 76.69 189 ASN A C 1
ATOM 1591 O O . ASN A 1 189 ? -52.423 -36.039 101.742 1.00 76.69 189 ASN A O 1
ATOM 1595 N N . GLN A 1 190 ? -50.220 -35.713 101.510 1.00 75.62 190 GLN A N 1
ATOM 1596 C CA . GLN A 1 190 ? -49.865 -36.369 102.772 1.00 75.62 190 GLN A CA 1
ATOM 1597 C C . GLN A 1 190 ? -50.317 -35.555 103.991 1.00 75.62 190 GLN A C 1
ATOM 1599 O O . GLN A 1 190 ? -50.863 -36.135 104.928 1.00 75.62 190 GLN A O 1
ATOM 1604 N N . GLU A 1 191 ? -50.151 -34.231 103.978 1.00 77.12 191 GLU A N 1
ATOM 1605 C CA . GLU A 1 191 ? -50.659 -33.336 105.028 1.00 77.12 191 GLU A CA 1
ATOM 1606 C C . GLU A 1 191 ? -52.190 -33.380 105.122 1.00 77.12 191 GLU A C 1
ATOM 1608 O O . GLU A 1 191 ? -52.734 -33.517 106.216 1.00 77.12 191 GLU A O 1
ATOM 1613 N N . PHE A 1 192 ? -52.895 -33.362 103.986 1.00 69.56 192 PHE A N 1
ATOM 1614 C CA . PHE A 1 192 ? -54.350 -33.532 103.940 1.00 69.56 192 PHE A CA 1
ATOM 1615 C C . PHE A 1 192 ? -54.794 -34.901 104.468 1.00 69.56 192 PHE A C 1
ATOM 1617 O O . PHE A 1 192 ? -55.781 -34.977 105.197 1.00 69.56 192 PHE A O 1
ATOM 1624 N N . ARG A 1 193 ? -54.066 -35.983 104.158 1.00 71.94 193 ARG A N 1
ATOM 1625 C CA . ARG A 1 193 ? -54.348 -37.320 104.708 1.00 71.94 193 ARG A CA 1
ATOM 1626 C C . ARG A 1 193 ? -54.147 -37.372 106.223 1.00 71.94 193 ARG A C 1
ATOM 1628 O O . ARG A 1 193 ? -54.995 -37.939 106.900 1.00 71.94 193 ARG A O 1
ATOM 1635 N N . LYS A 1 194 ? -53.084 -36.756 106.756 1.00 74.12 194 LYS A N 1
ATOM 1636 C CA . LYS A 1 194 ? -52.835 -36.665 108.208 1.00 74.12 194 LYS A CA 1
ATOM 1637 C C . LYS A 1 194 ? -53.945 -35.890 108.920 1.00 74.12 194 LYS A C 1
ATOM 1639 O O . LYS A 1 194 ? -54.549 -36.426 109.842 1.00 74.12 194 LYS A O 1
ATOM 1644 N N . ARG A 1 195 ? -54.301 -34.709 108.403 1.00 71.94 195 ARG A N 1
ATOM 1645 C CA . ARG A 1 195 ? -55.394 -33.882 108.941 1.00 71.94 195 ARG A CA 1
ATOM 1646 C C . ARG A 1 195 ? -56.746 -34.587 108.889 1.00 71.94 195 ARG A C 1
ATOM 1648 O O . ARG A 1 195 ? -57.529 -34.474 109.821 1.00 71.94 195 ARG A O 1
ATOM 1655 N N . ARG A 1 196 ? -57.030 -35.345 107.824 1.00 70.25 196 ARG A N 1
ATOM 1656 C CA . ARG A 1 196 ? -58.267 -36.136 107.723 1.00 70.25 196 ARG A CA 1
ATOM 1657 C C . ARG A 1 196 ? -58.329 -37.238 108.784 1.00 70.25 196 ARG A C 1
ATOM 1659 O O . ARG A 1 196 ? -59.388 -37.454 109.359 1.00 70.25 196 ARG A O 1
ATOM 1666 N N . LEU A 1 197 ? -57.204 -37.899 109.055 1.00 72.50 197 LEU A N 1
ATOM 1667 C CA . LEU A 1 197 ? -57.104 -38.968 110.051 1.00 72.50 197 LEU A CA 1
ATOM 1668 C C . LEU A 1 197 ? -57.214 -38.427 111.488 1.00 72.50 197 LEU A C 1
ATOM 1670 O O . LEU A 1 197 ? -57.833 -39.057 112.340 1.00 72.50 197 LEU A O 1
ATOM 1674 N N . GLU A 1 198 ? -56.652 -37.244 111.748 1.00 70.00 198 GLU A N 1
ATOM 1675 C CA . GLU A 1 198 ? -56.819 -36.496 113.004 1.00 70.00 198 GLU A CA 1
ATOM 1676 C C . GLU A 1 198 ? -58.282 -36.073 113.201 1.00 70.00 198 GLU A C 1
ATOM 1678 O O . GLU A 1 198 ? -58.870 -36.347 114.244 1.00 70.00 198 GLU A O 1
ATOM 1683 N N . HIS A 1 199 ? -58.918 -35.541 112.156 1.00 67.38 199 HIS A N 1
ATOM 1684 C CA . HIS A 1 199 ? -60.318 -35.122 112.193 1.00 67.38 199 HIS A CA 1
ATOM 1685 C C . HIS A 1 199 ? -61.306 -36.305 112.309 1.00 67.38 199 HIS A C 1
ATOM 1687 O O . HIS A 1 199 ? -62.393 -36.156 112.871 1.00 67.38 199 HIS A O 1
ATOM 1693 N N . GLU A 1 200 ? -60.969 -37.497 111.801 1.00 63.84 200 GLU A N 1
ATOM 1694 C CA . GLU A 1 200 ? -61.740 -38.729 112.051 1.00 63.84 200 GLU A CA 1
ATOM 1695 C C . GLU A 1 200 ? -61.597 -39.213 113.500 1.00 63.84 200 GLU A C 1
ATOM 1697 O O . GLU A 1 200 ? -62.589 -39.628 114.102 1.00 63.84 200 GLU A O 1
ATOM 1702 N N . ARG A 1 201 ? -60.402 -39.103 114.097 1.00 63.22 201 ARG A N 1
ATOM 1703 C CA . ARG A 1 201 ? -60.175 -39.429 115.517 1.00 63.22 201 ARG A CA 1
ATOM 1704 C C . ARG A 1 201 ? -60.934 -38.481 116.448 1.00 63.22 201 ARG A C 1
ATOM 1706 O O . ARG A 1 201 ? -61.564 -38.953 117.392 1.00 63.22 201 ARG A O 1
ATOM 1713 N N . GLU A 1 202 ? -60.944 -37.186 116.142 1.00 62.09 202 GLU A N 1
ATOM 1714 C CA . GLU A 1 202 ? -61.714 -36.177 116.883 1.00 62.09 202 GLU A CA 1
ATOM 1715 C C . GLU A 1 202 ? -63.228 -36.377 116.726 1.00 62.09 202 GLU A C 1
ATOM 1717 O O . GLU A 1 202 ? -63.964 -36.272 117.705 1.00 62.09 202 GLU A O 1
ATOM 1722 N N . ARG A 1 203 ? -63.716 -36.755 115.533 1.00 60.78 203 ARG A N 1
ATOM 1723 C CA . ARG A 1 203 ? -65.143 -37.066 115.329 1.00 60.78 203 ARG A CA 1
ATOM 1724 C C . ARG A 1 203 ? -65.602 -38.287 116.121 1.00 60.78 203 ARG A C 1
ATOM 1726 O O . ARG A 1 203 ? -66.676 -38.237 116.703 1.00 60.78 203 ARG A O 1
ATOM 1733 N N . VAL A 1 204 ? -64.808 -39.356 116.188 1.00 62.59 204 VAL A N 1
ATOM 1734 C CA . VAL A 1 204 ? -65.162 -40.556 116.971 1.00 62.59 204 VAL A CA 1
ATOM 1735 C C . VAL A 1 204 ? -65.183 -40.269 118.482 1.00 62.59 204 VAL A C 1
ATOM 1737 O O . VAL A 1 204 ? -65.983 -40.864 119.203 1.00 62.59 204 VAL A O 1
ATOM 1740 N N . GLN A 1 205 ? -64.351 -39.340 118.965 1.00 57.72 205 GLN A N 1
ATOM 1741 C CA . GLN A 1 205 ? -64.351 -38.900 120.367 1.00 57.72 205 GLN A CA 1
ATOM 1742 C C . GLN A 1 205 ? -65.525 -37.954 120.672 1.00 57.72 205 GLN A C 1
ATOM 1744 O O . GLN A 1 205 ? -66.273 -38.202 121.615 1.00 57.72 205 GLN A O 1
ATOM 1749 N N . ALA A 1 206 ? -65.775 -36.960 119.816 1.00 57.69 206 ALA A N 1
ATOM 1750 C CA . ALA A 1 206 ? -66.876 -36.008 119.977 1.00 57.69 206 ALA A CA 1
ATOM 1751 C C . ALA A 1 206 ? -68.265 -36.660 119.842 1.00 57.69 206 ALA A C 1
ATOM 1753 O O . ALA A 1 206 ? -69.215 -36.244 120.501 1.00 57.69 206 ALA A O 1
ATOM 1754 N N . GLN A 1 207 ? -68.401 -37.702 119.017 1.00 55.59 207 GLN A N 1
ATOM 1755 C CA . GLN A 1 207 ? -69.675 -38.395 118.801 1.00 55.59 207 GLN A CA 1
ATOM 1756 C C . GLN A 1 207 ? -70.058 -39.309 119.985 1.00 55.59 207 GLN A C 1
ATOM 1758 O O . GLN A 1 207 ? -71.240 -39.525 120.220 1.00 55.59 207 GLN A O 1
ATOM 1763 N N . ARG A 1 208 ? -69.088 -39.739 120.811 1.00 56.06 208 ARG A N 1
ATOM 1764 C CA . ARG A 1 208 ? -69.334 -40.444 122.090 1.00 56.06 208 ARG A CA 1
ATOM 1765 C C . ARG A 1 208 ? -69.697 -39.512 123.254 1.00 56.06 208 ARG A C 1
ATOM 1767 O O . ARG A 1 208 ? -70.298 -39.965 124.226 1.00 56.06 208 ARG A O 1
ATOM 1774 N N . GLU A 1 209 ? -69.334 -38.232 123.170 1.00 55.25 209 GLU A N 1
ATOM 1775 C CA . GLU A 1 209 ? -69.657 -37.211 124.179 1.00 55.25 209 GLU A CA 1
ATOM 1776 C C . GLU A 1 209 ? -70.996 -36.511 123.886 1.00 55.25 209 GLU A C 1
ATOM 1778 O O . GLU A 1 209 ? -71.755 -36.227 124.814 1.00 55.25 209 GLU A O 1
ATOM 1783 N N . LYS A 1 210 ? -71.339 -36.328 122.602 1.00 54.72 210 LYS A N 1
ATOM 1784 C CA . LYS A 1 210 ? -72.599 -35.712 122.154 1.00 54.72 210 LYS A CA 1
ATOM 1785 C C . LYS A 1 210 ? -73.844 -36.574 122.389 1.00 54.72 210 LYS A C 1
ATOM 1787 O O . LYS A 1 210 ? -74.840 -36.053 122.882 1.00 54.72 210 LYS A O 1
ATOM 1792 N N . GLU A 1 211 ? -73.763 -37.898 122.226 1.00 53.69 211 GLU A N 1
ATOM 1793 C CA . GLU A 1 211 ? -74.884 -38.814 122.527 1.00 53.69 211 GLU A CA 1
ATOM 1794 C C . GLU A 1 211 ? -75.291 -38.834 124.021 1.00 53.69 211 GLU A C 1
ATOM 1796 O O . GLU A 1 211 ? -76.393 -39.264 124.358 1.00 53.69 211 GLU A O 1
ATOM 1801 N N . ARG A 1 212 ? -74.440 -38.338 124.937 1.00 53.94 212 ARG A N 1
ATOM 1802 C CA . ARG A 1 212 ? -74.742 -38.218 126.379 1.00 53.94 212 ARG A CA 1
ATOM 1803 C C . ARG A 1 212 ? -75.301 -36.855 126.801 1.00 53.94 212 ARG A C 1
ATOM 1805 O O . ARG A 1 212 ? -75.845 -36.762 127.898 1.00 53.94 212 ARG A O 1
ATOM 1812 N N . GLN A 1 213 ? -75.169 -35.816 125.975 1.00 51.84 213 GLN A N 1
ATOM 1813 C CA . GLN A 1 213 ? -75.582 -34.442 126.308 1.00 51.84 213 GLN A CA 1
ATOM 1814 C C . GLN A 1 213 ? -76.772 -33.951 125.464 1.00 51.84 213 GLN A C 1
ATOM 1816 O O . GLN A 1 213 ? -77.538 -33.104 125.921 1.00 51.84 213 GLN A O 1
ATOM 1821 N N . GLU A 1 214 ? -77.018 -34.553 124.297 1.00 49.62 214 GLU A N 1
ATOM 1822 C CA . GLU A 1 214 ? -78.131 -34.198 123.399 1.00 49.62 214 GLU A CA 1
ATOM 1823 C C . GLU A 1 214 ? -79.511 -34.706 123.888 1.00 49.62 214 GLU A C 1
ATOM 1825 O O . GLU A 1 214 ? -80.539 -34.268 123.385 1.00 49.62 214 GLU A O 1
ATOM 1830 N N . ALA A 1 215 ? -79.574 -35.523 124.951 1.00 52.53 215 ALA A N 1
ATOM 1831 C CA . ALA A 1 215 ? -80.837 -35.948 125.577 1.00 52.53 215 ALA A CA 1
ATOM 1832 C C . ALA A 1 215 ? -81.398 -34.976 126.644 1.00 52.53 215 ALA A C 1
ATOM 1834 O O . ALA A 1 215 ? -82.513 -35.187 127.118 1.00 52.53 215 ALA A O 1
ATOM 1835 N N . MET A 1 216 ? -80.663 -33.925 127.047 1.00 50.81 216 MET A N 1
ATOM 1836 C CA . MET A 1 216 ? -81.115 -32.993 128.102 1.00 50.81 216 MET A CA 1
ATOM 1837 C C . MET A 1 216 ? -81.173 -31.507 127.705 1.00 50.81 216 MET A C 1
ATOM 1839 O O . MET A 1 216 ? -81.746 -30.723 128.460 1.00 50.81 216 MET A O 1
ATOM 1843 N N . GLU A 1 217 ? -80.661 -31.090 126.540 1.00 52.97 217 GLU A N 1
ATOM 1844 C CA . GLU A 1 217 ? -80.512 -29.655 126.219 1.00 52.97 217 GLU A CA 1
ATOM 1845 C C . GLU A 1 217 ? -81.115 -29.185 124.875 1.00 52.97 217 GLU A C 1
ATOM 1847 O O . GLU A 1 217 ? -80.800 -28.096 124.404 1.00 52.97 217 GLU A O 1
ATOM 1852 N N . GLU A 1 218 ? -82.079 -29.904 124.289 1.00 48.06 218 GLU A N 1
ATOM 1853 C CA . GLU A 1 218 ? -82.862 -29.392 123.137 1.00 48.06 218 GLU A CA 1
ATOM 1854 C C . GLU A 1 218 ? -84.082 -28.523 123.526 1.00 48.06 218 GLU A C 1
ATOM 1856 O O . GLU A 1 218 ? -84.818 -28.046 122.664 1.00 48.06 218 GLU A O 1
ATOM 1861 N N . ALA A 1 219 ? -84.275 -28.229 124.819 1.00 49.34 219 ALA A N 1
ATOM 1862 C CA . ALA A 1 219 ? -85.340 -27.336 125.300 1.00 49.34 219 ALA A CA 1
ATOM 1863 C C . ALA A 1 219 ? -84.876 -25.898 125.630 1.00 49.34 219 ALA A C 1
ATOM 1865 O O . ALA A 1 219 ? -85.716 -25.041 125.896 1.00 49.34 219 ALA A O 1
ATOM 1866 N N . ARG A 1 220 ? -83.565 -25.594 125.605 1.00 52.59 220 ARG A N 1
ATOM 1867 C CA . ARG A 1 220 ? -83.021 -24.263 125.978 1.00 52.59 220 ARG A CA 1
ATOM 1868 C C . ARG A 1 220 ? -82.403 -23.456 124.829 1.00 52.59 220 ARG A C 1
ATOM 1870 O O . ARG A 1 220 ? -82.169 -22.259 124.986 1.00 52.59 220 ARG A O 1
ATOM 1877 N N . ILE A 1 221 ? -82.220 -24.042 123.646 1.00 50.06 221 ILE A N 1
ATOM 1878 C CA . ILE A 1 221 ? -81.611 -23.378 122.477 1.00 50.06 221 ILE A CA 1
ATOM 1879 C C . ILE A 1 221 ? -82.702 -22.921 121.493 1.00 50.06 221 ILE A C 1
ATOM 1881 O O . ILE A 1 221 ? -82.732 -23.279 120.323 1.00 50.06 221 ILE A O 1
ATOM 1885 N N . ARG A 1 222 ? -83.645 -22.122 121.998 1.00 50.31 222 ARG A N 1
ATOM 1886 C CA . ARG A 1 222 ? -84.487 -21.225 121.180 1.00 50.31 222 ARG A CA 1
ATOM 1887 C C . ARG A 1 222 ? -84.494 -19.782 121.695 1.00 50.31 222 ARG A C 1
ATOM 1889 O O . ARG A 1 222 ? -84.975 -18.894 121.005 1.00 50.31 222 ARG A O 1
ATOM 1896 N N . GLU A 1 223 ? -83.891 -19.510 122.855 1.00 51.22 223 GLU A N 1
ATOM 1897 C CA . GLU A 1 223 ? -83.888 -18.168 123.464 1.00 51.22 223 GLU A CA 1
ATOM 1898 C C . GLU A 1 223 ? -82.594 -17.360 123.209 1.00 51.22 223 GLU A C 1
ATOM 1900 O O . GLU A 1 223 ? -82.551 -16.161 123.488 1.00 51.22 223 GLU A O 1
ATOM 1905 N N . PHE A 1 224 ? -81.544 -17.961 122.625 1.00 51.25 224 PHE A N 1
ATOM 1906 C CA . PHE A 1 224 ? -80.254 -17.284 122.378 1.00 51.25 224 PHE A CA 1
ATOM 1907 C C . PHE A 1 224 ? -80.079 -16.724 120.950 1.00 51.25 224 PHE A C 1
ATOM 1909 O O . PHE A 1 224 ? -79.269 -15.819 120.738 1.00 51.25 224 PHE A O 1
ATOM 1916 N N . GLU A 1 225 ? -80.875 -17.173 119.973 1.00 52.69 225 GLU A N 1
ATOM 1917 C CA . GLU A 1 225 ? -80.787 -16.704 118.576 1.00 52.69 225 GLU A CA 1
ATOM 1918 C C . GLU A 1 225 ? -81.285 -15.257 118.387 1.00 52.69 225 GLU A C 1
ATOM 1920 O O . GLU A 1 225 ? -80.863 -14.564 117.462 1.00 52.69 225 GLU A O 1
ATOM 1925 N N . ALA A 1 226 ? -82.078 -14.730 119.325 1.00 52.75 226 ALA A N 1
ATOM 1926 C CA . ALA A 1 226 ? -82.592 -13.361 119.262 1.00 52.75 226 ALA A CA 1
ATOM 1927 C C . ALA A 1 226 ? -81.555 -12.270 119.623 1.00 52.75 226 ALA A C 1
ATOM 1929 O O . ALA A 1 226 ? -81.803 -11.090 119.378 1.00 52.75 226 ALA A O 1
ATOM 1930 N N . LYS A 1 227 ? -80.382 -12.616 120.186 1.00 53.47 227 LYS A N 1
ATOM 1931 C CA . LYS A 1 227 ? -79.399 -11.622 120.680 1.00 53.47 227 LYS A CA 1
ATOM 1932 C C . LYS A 1 227 ? -78.171 -11.392 119.778 1.00 53.47 227 LYS A C 1
ATOM 1934 O O . LYS A 1 227 ? -77.402 -10.475 120.061 1.00 53.47 227 LYS A O 1
ATOM 1939 N N . GLN A 1 228 ? -77.978 -12.139 118.680 1.00 51.47 228 GLN A N 1
ATOM 1940 C CA . GLN A 1 228 ? -76.813 -11.963 117.780 1.00 51.47 228 GLN A CA 1
ATOM 1941 C C . GLN A 1 228 ? -77.060 -11.151 116.494 1.00 51.47 228 GLN A C 1
ATOM 1943 O O . GLN A 1 228 ? -76.091 -10.667 115.904 1.00 51.47 228 GLN A O 1
ATOM 1948 N N . ALA A 1 229 ? -78.308 -10.915 116.081 1.00 54.97 229 ALA A N 1
ATOM 1949 C CA . ALA A 1 229 ? -78.601 -10.214 114.822 1.00 54.97 229 ALA A CA 1
ATOM 1950 C C . ALA A 1 229 ? -78.094 -8.749 114.790 1.00 54.97 229 ALA A C 1
ATOM 1952 O O . ALA A 1 229 ? -77.614 -8.275 113.763 1.00 54.97 229 ALA A O 1
ATOM 1953 N N . VAL A 1 230 ? -78.068 -8.056 115.935 1.00 56.72 230 VAL A N 1
ATOM 1954 C CA . VAL A 1 230 ? -77.749 -6.612 116.020 1.00 56.72 230 VAL A CA 1
ATOM 1955 C C . VAL A 1 230 ? -76.242 -6.295 115.868 1.00 56.72 230 VAL A C 1
ATOM 1957 O O . VAL A 1 230 ? -75.861 -5.172 115.534 1.00 56.72 230 VAL A O 1
ATOM 1960 N N . ARG A 1 231 ? -75.338 -7.276 116.030 1.00 54.12 231 ARG A N 1
ATOM 1961 C CA . ARG A 1 231 ? -73.881 -7.081 115.820 1.00 54.12 231 ARG A CA 1
ATOM 1962 C C . ARG A 1 231 ? -73.434 -7.214 114.358 1.00 54.12 231 ARG A C 1
ATOM 1964 O O . ARG A 1 231 ? -72.340 -6.766 114.017 1.00 54.12 231 ARG A O 1
ATOM 1971 N N . VAL A 1 232 ? -74.246 -7.81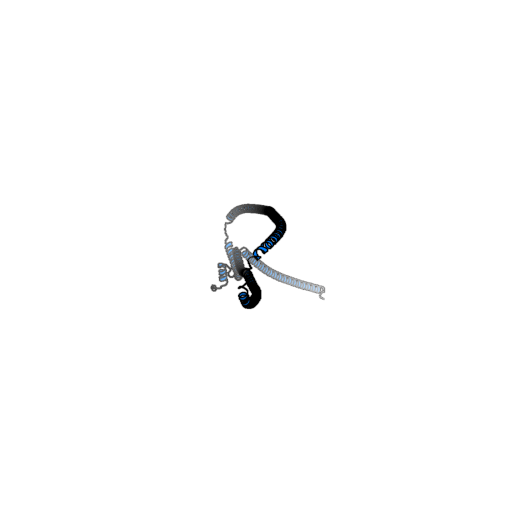8 113.491 1.00 60.66 232 VAL A N 1
ATOM 1972 C CA . VAL A 1 232 ? -73.870 -8.123 112.097 1.00 60.66 232 VAL A CA 1
ATOM 1973 C C . VAL A 1 232 ? -74.114 -6.929 111.163 1.00 60.66 232 VAL A C 1
ATOM 1975 O O . VAL A 1 232 ? -73.360 -6.723 110.210 1.00 60.66 232 VAL A O 1
ATOM 1978 N N . GLU A 1 233 ? -75.102 -6.085 111.460 1.00 59.50 233 GLU A N 1
ATOM 1979 C CA . GLU A 1 233 ? -75.445 -4.921 110.628 1.00 59.50 233 GLU A CA 1
ATOM 1980 C C . GLU A 1 233 ? -74.497 -3.729 110.823 1.00 59.50 233 GLU A C 1
ATOM 1982 O O . GLU A 1 233 ? -74.123 -3.071 109.850 1.00 59.50 233 GLU A O 1
ATOM 1987 N N . THR A 1 234 ? -73.995 -3.506 112.041 1.00 59.62 234 THR A N 1
ATOM 1988 C CA . THR A 1 234 ? -73.068 -2.395 112.341 1.00 59.62 234 THR A CA 1
ATOM 1989 C C . THR A 1 234 ? -71.675 -2.574 111.716 1.00 59.62 234 THR A C 1
ATOM 1991 O O . THR A 1 234 ? -71.018 -1.591 111.369 1.00 59.62 234 THR A O 1
ATOM 1994 N N . ASN A 1 235 ? -71.233 -3.815 111.480 1.00 58.75 235 ASN A N 1
ATOM 1995 C CA . ASN A 1 235 ? -69.969 -4.108 110.789 1.00 58.75 235 ASN A CA 1
ATOM 1996 C C . ASN A 1 235 ? -70.074 -4.047 109.252 1.00 58.75 235 ASN A C 1
ATOM 1998 O O . ASN A 1 235 ? -69.090 -3.712 108.590 1.00 58.75 235 ASN A O 1
ATOM 2002 N N . LYS A 1 236 ? -71.256 -4.304 108.670 1.00 64.62 236 LYS A N 1
ATOM 2003 C CA . LYS A 1 236 ? -71.484 -4.206 107.214 1.00 64.62 236 LYS A CA 1
ATOM 2004 C C . LYS A 1 236 ? -71.393 -2.764 106.701 1.00 64.62 236 LYS A C 1
ATOM 2006 O O . LYS A 1 236 ? -70.812 -2.534 105.641 1.00 64.62 236 LYS A O 1
ATOM 2011 N N . GLN A 1 237 ? -71.889 -1.792 107.467 1.00 62.16 237 GLN A N 1
ATOM 2012 C CA . GLN A 1 237 ? -71.877 -0.377 107.070 1.00 62.16 237 GLN A CA 1
ATOM 2013 C C . GLN A 1 237 ? -70.450 0.208 107.035 1.00 62.16 237 GLN A C 1
ATOM 2015 O O . GLN A 1 237 ? -70.054 0.811 106.040 1.00 62.16 237 GLN A O 1
ATOM 2020 N N . ARG A 1 238 ? -69.605 -0.093 108.034 1.00 61.97 238 ARG A N 1
ATOM 2021 C CA . ARG A 1 238 ? -68.202 0.380 108.077 1.00 61.97 238 ARG A CA 1
ATOM 2022 C C . ARG A 1 238 ? -67.324 -0.167 106.942 1.00 61.97 238 ARG A C 1
ATOM 2024 O O . ARG A 1 238 ? -66.367 0.489 106.529 1.00 61.97 238 ARG A O 1
ATOM 2031 N N . HIS A 1 239 ? -67.627 -1.362 106.434 1.00 67.88 239 HIS A N 1
ATOM 2032 C CA . HIS A 1 239 ? -66.891 -1.968 105.322 1.00 67.88 239 HIS A CA 1
ATOM 2033 C C . HIS A 1 239 ? -67.274 -1.351 103.964 1.00 67.88 239 HIS A C 1
ATOM 2035 O O . HIS A 1 239 ? -66.408 -1.177 103.101 1.00 67.88 239 HIS A O 1
ATOM 2041 N N . SER A 1 240 ? -68.549 -0.992 103.788 1.00 70.62 240 SER A N 1
ATOM 2042 C CA . SER A 1 240 ? -69.050 -0.308 102.588 1.00 70.62 240 SER A CA 1
ATOM 2043 C C . SER A 1 240 ? -68.391 1.065 102.414 1.00 70.62 240 SER A C 1
ATOM 2045 O O . SER A 1 240 ? -67.853 1.366 101.347 1.00 70.62 240 SER A O 1
ATOM 2047 N N . ASP A 1 241 ? -68.306 1.852 103.490 1.00 68.12 241 ASP A N 1
ATOM 2048 C CA . ASP A 1 241 ? -67.734 3.205 103.446 1.00 68.12 241 ASP A CA 1
ATOM 2049 C C . ASP A 1 241 ? -66.224 3.205 103.152 1.00 68.12 241 ASP A C 1
ATOM 2051 O O . ASP A 1 241 ? -65.708 4.075 102.444 1.00 68.12 241 ASP A O 1
ATOM 2055 N N . ARG A 1 242 ? -65.490 2.194 103.641 1.00 71.12 242 ARG A N 1
ATOM 2056 C CA . ARG A 1 242 ? -64.053 2.039 103.357 1.00 71.12 242 ARG A CA 1
ATOM 2057 C C . ARG A 1 242 ? -63.794 1.622 101.904 1.00 71.12 242 ARG A C 1
ATOM 2059 O O . ARG A 1 242 ? -62.830 2.098 101.308 1.00 71.12 242 ARG A O 1
ATOM 2066 N N . GLN A 1 243 ? -64.662 0.793 101.318 1.00 71.81 243 GLN A N 1
ATOM 2067 C CA . GLN A 1 243 ? -64.590 0.432 99.897 1.00 71.81 243 GLN A CA 1
ATOM 2068 C C . GLN A 1 243 ? -64.973 1.596 98.979 1.00 71.81 243 GLN A C 1
ATOM 2070 O O . GLN A 1 243 ? -64.352 1.760 97.931 1.00 71.81 243 GLN A O 1
ATOM 2075 N N . ALA A 1 244 ? -65.950 2.423 99.363 1.00 73.44 244 ALA A N 1
ATOM 2076 C CA . ALA A 1 244 ? -66.331 3.607 98.595 1.00 73.44 244 ALA A CA 1
ATOM 2077 C C . ALA A 1 244 ? -65.162 4.602 98.475 1.00 73.44 244 ALA A C 1
ATOM 2079 O O . ALA A 1 244 ? -64.832 5.034 97.372 1.00 73.44 244 ALA A O 1
ATOM 2080 N N . ARG A 1 245 ? -64.445 4.862 99.580 1.00 74.62 245 ARG A N 1
ATOM 2081 C CA . ARG A 1 245 ? -63.255 5.735 99.583 1.00 74.62 245 ARG A CA 1
ATOM 2082 C C . ARG A 1 245 ? -62.087 5.172 98.765 1.00 74.62 245 ARG A C 1
ATOM 2084 O O . ARG A 1 245 ? -61.389 5.927 98.096 1.00 74.62 245 ARG A O 1
ATOM 2091 N N . GLN A 1 246 ? -61.878 3.853 98.780 1.00 73.44 246 GLN A N 1
ATOM 2092 C CA . GLN A 1 246 ? -60.858 3.206 97.941 1.00 73.44 246 GLN A CA 1
ATOM 2093 C C . GLN A 1 246 ? -61.212 3.270 96.449 1.00 73.44 246 GLN A C 1
ATOM 2095 O O . GLN A 1 246 ? -60.337 3.538 95.631 1.00 73.44 246 GLN A O 1
ATOM 2100 N N . LYS A 1 247 ? -62.488 3.081 96.089 1.00 78.75 247 LYS A N 1
ATOM 2101 C CA . LYS A 1 247 ? -62.959 3.209 94.702 1.00 78.75 247 LYS A CA 1
ATOM 2102 C C . LYS A 1 247 ? -62.801 4.634 94.173 1.00 78.75 247 LYS A C 1
ATOM 2104 O O . LYS A 1 247 ? -62.382 4.799 93.033 1.00 78.75 247 LYS A O 1
ATOM 2109 N N . GLU A 1 248 ? -63.071 5.647 94.994 1.00 79.12 248 GLU A N 1
ATOM 2110 C CA . GLU A 1 248 ? -62.883 7.049 94.603 1.00 79.12 248 GLU A CA 1
ATOM 2111 C C . GLU A 1 248 ? -61.398 7.397 94.390 1.00 79.12 248 GLU A C 1
ATOM 2113 O O . GLU A 1 248 ? -61.050 8.035 93.397 1.00 79.12 248 GLU A O 1
ATOM 2118 N N . ALA A 1 249 ? -60.504 6.915 95.262 1.00 79.94 249 ALA A N 1
ATOM 2119 C CA . ALA A 1 249 ? -59.060 7.102 95.099 1.00 79.94 249 ALA A CA 1
ATOM 2120 C C . ALA A 1 249 ? -58.519 6.418 93.828 1.00 79.94 249 ALA A C 1
ATOM 2122 O O . ALA A 1 249 ? -57.747 7.021 93.084 1.00 79.94 249 ALA A O 1
ATOM 2123 N N . VAL A 1 250 ? -58.965 5.191 93.533 1.00 80.62 250 VAL A N 1
ATOM 2124 C CA . VAL A 1 250 ? -58.596 4.476 92.298 1.00 80.62 250 VAL A CA 1
ATOM 2125 C C . VAL A 1 250 ? -59.158 5.180 91.059 1.00 80.62 250 VAL A C 1
ATOM 2127 O O . VAL A 1 250 ? -58.455 5.297 90.059 1.00 80.62 250 VAL A O 1
ATOM 2130 N N . ALA A 1 251 ? -60.385 5.707 91.119 1.00 84.00 251 ALA A N 1
ATOM 2131 C CA . ALA A 1 251 ? -60.992 6.427 90.000 1.00 84.00 251 ALA A CA 1
ATOM 2132 C C . ALA A 1 251 ? -60.210 7.697 89.619 1.00 84.00 251 ALA A C 1
ATOM 2134 O O . ALA A 1 251 ? -60.045 7.969 88.430 1.00 84.00 251 ALA A O 1
ATOM 2135 N N . ARG A 1 252 ? -59.673 8.436 90.602 1.00 82.81 252 ARG A N 1
ATOM 2136 C CA . ARG A 1 252 ? -58.820 9.613 90.348 1.00 82.81 252 ARG A CA 1
ATOM 2137 C C . ARG A 1 252 ? -57.503 9.233 89.661 1.00 82.81 252 ARG A C 1
ATOM 2139 O O . ARG A 1 252 ? -57.147 9.854 88.666 1.00 82.81 252 ARG A O 1
ATOM 2146 N N . ILE A 1 253 ? -56.844 8.161 90.111 1.00 82.12 253 ILE A N 1
ATOM 2147 C CA . ILE A 1 253 ? -55.600 7.659 89.494 1.00 82.12 253 ILE A CA 1
ATOM 2148 C C . ILE A 1 253 ? -55.844 7.200 88.048 1.00 82.12 253 ILE A C 1
ATOM 2150 O O . ILE A 1 253 ? -55.042 7.482 87.163 1.00 82.12 253 ILE A O 1
ATOM 2154 N N . VAL A 1 254 ? -56.968 6.525 87.783 1.00 85.56 254 VAL A N 1
ATOM 2155 C CA . VAL A 1 254 ? -57.330 6.084 86.425 1.00 85.56 254 VAL A CA 1
ATOM 2156 C C . VAL A 1 254 ? -57.630 7.272 85.506 1.00 85.56 254 VAL A C 1
ATOM 2158 O O . VAL A 1 254 ? -57.261 7.235 84.335 1.00 85.56 254 VAL A O 1
ATOM 2161 N N . ALA A 1 255 ? -58.278 8.327 86.008 1.00 84.62 255 ALA A N 1
ATOM 2162 C CA . ALA A 1 255 ? -58.543 9.532 85.223 1.00 84.62 255 ALA A CA 1
ATOM 2163 C C . ALA A 1 255 ? -57.244 10.263 84.835 1.00 84.62 255 ALA A C 1
ATOM 2165 O O . ALA A 1 255 ? -57.076 10.621 83.671 1.00 84.62 255 ALA A O 1
ATOM 2166 N N . GLU A 1 256 ? -56.302 10.411 85.771 1.00 84.81 256 GLU A N 1
ATOM 2167 C CA . GLU A 1 256 ? -54.982 10.996 85.494 1.00 84.81 256 GLU A CA 1
ATOM 2168 C C . GLU A 1 256 ? -54.155 10.134 84.527 1.00 84.81 256 GLU A C 1
ATOM 2170 O O . GLU A 1 256 ? -53.527 10.666 83.613 1.00 84.81 256 GLU A O 1
ATOM 2175 N N . ALA A 1 257 ? -54.186 8.805 84.675 1.00 83.44 257 ALA A N 1
ATOM 2176 C CA . ALA A 1 257 ? -53.502 7.891 83.759 1.00 83.44 257 ALA A CA 1
ATOM 2177 C C . ALA A 1 257 ? -54.048 7.994 82.325 1.00 83.44 257 ALA A C 1
ATOM 2179 O O . ALA A 1 257 ? -53.266 8.028 81.380 1.00 83.44 257 ALA A O 1
ATOM 2180 N N . LYS A 1 258 ? -55.372 8.117 82.157 1.00 86.38 258 LYS A N 1
ATOM 2181 C CA . LYS A 1 258 ? -55.995 8.307 80.837 1.00 86.38 258 LYS A CA 1
ATOM 2182 C C . LYS A 1 258 ? -55.621 9.639 80.195 1.00 86.38 258 LYS A C 1
ATOM 2184 O O . LYS A 1 258 ? -55.376 9.674 78.999 1.00 86.38 258 LYS A O 1
ATOM 2189 N N . GLN A 1 259 ? -55.550 10.726 80.966 1.00 87.88 259 GLN A N 1
ATOM 2190 C CA . GLN A 1 259 ? -55.112 12.017 80.423 1.00 87.88 259 GLN A CA 1
ATOM 2191 C C . GLN A 1 259 ? -53.650 11.987 79.966 1.00 87.88 259 GLN A C 1
ATOM 2193 O O . GLN A 1 259 ? -53.329 12.571 78.936 1.00 87.88 259 GLN A O 1
ATOM 2198 N N . ARG A 1 260 ? -52.776 11.275 80.690 1.00 86.56 260 ARG A N 1
ATOM 2199 C CA . ARG A 1 260 ? -51.384 11.070 80.260 1.00 86.56 260 ARG A CA 1
ATOM 2200 C C . ARG A 1 260 ? -51.293 10.230 78.989 1.00 86.56 260 ARG A C 1
ATOM 2202 O O . ARG A 1 260 ? -50.559 10.618 78.095 1.00 86.56 260 ARG A O 1
ATOM 2209 N N . GLN A 1 261 ? -52.078 9.158 78.885 1.00 84.62 261 GLN A N 1
ATOM 2210 C CA . GLN A 1 261 ? -52.139 8.338 77.670 1.00 84.62 261 GLN A CA 1
ATOM 2211 C C . GLN A 1 261 ? -52.610 9.143 76.456 1.00 84.62 261 GLN A C 1
ATOM 2213 O O . GLN A 1 261 ? -51.969 9.085 75.419 1.00 84.62 261 GLN A O 1
ATOM 2218 N N . ILE A 1 262 ? -53.659 9.961 76.597 1.00 90.25 262 ILE A N 1
ATOM 2219 C CA . ILE A 1 262 ? -54.135 10.824 75.504 1.00 90.25 262 ILE A CA 1
ATOM 2220 C C . ILE A 1 262 ? -53.048 11.827 75.086 1.00 90.25 262 ILE A C 1
ATOM 2222 O O . ILE A 1 262 ? -52.810 12.012 73.900 1.00 90.25 262 ILE A O 1
ATOM 2226 N N . ALA A 1 263 ? -52.343 12.439 76.043 1.00 89.19 263 ALA A N 1
ATOM 2227 C CA . ALA A 1 263 ? -51.249 13.361 75.733 1.00 89.19 263 ALA A CA 1
ATOM 2228 C C . ALA A 1 263 ? -50.044 12.663 75.065 1.00 89.19 263 ALA A C 1
ATOM 2230 O O . ALA A 1 263 ? -49.385 13.253 74.210 1.00 89.19 263 ALA A O 1
ATOM 2231 N N . GLU A 1 264 ? -49.744 11.418 75.445 1.00 87.25 264 GLU A N 1
ATOM 2232 C CA . GLU A 1 264 ? -48.717 10.588 74.802 1.00 87.25 264 GLU A CA 1
ATOM 2233 C C . GLU A 1 264 ? -49.124 10.206 73.371 1.00 87.25 264 GLU A C 1
ATOM 2235 O O . GLU A 1 264 ? -48.321 10.376 72.456 1.00 87.25 264 GLU A O 1
ATOM 2240 N N . GLU A 1 265 ? -50.377 9.798 73.155 1.00 89.62 265 GLU A N 1
ATOM 2241 C CA . GLU A 1 265 ? -50.938 9.497 71.830 1.00 89.62 265 GLU A CA 1
ATOM 2242 C C . GLU A 1 265 ? -50.943 10.735 70.914 1.00 89.62 265 GLU A C 1
ATOM 2244 O O . GLU A 1 265 ? -50.594 10.640 69.738 1.00 89.62 265 GLU A O 1
ATOM 2249 N N . GLU A 1 266 ? -51.272 11.920 71.440 1.00 90.88 266 GLU A N 1
ATOM 2250 C CA . GLU A 1 266 ? -51.190 13.187 70.700 1.00 90.88 266 GLU A CA 1
ATOM 2251 C C . GLU A 1 266 ? -49.742 13.536 70.317 1.00 90.88 266 GLU A C 1
ATOM 2253 O O . GLU A 1 266 ? -49.480 13.974 69.195 1.00 90.88 266 GLU A O 1
ATOM 2258 N N . LEU A 1 267 ? -48.778 13.310 71.218 1.00 91.44 267 LEU A N 1
ATOM 2259 C CA . LEU A 1 267 ? -47.355 13.511 70.932 1.00 91.44 267 LEU A CA 1
ATOM 2260 C C . LEU A 1 267 ? -46.821 12.518 69.892 1.00 91.44 267 LEU A C 1
ATOM 2262 O O . LEU A 1 267 ? -46.011 12.903 69.048 1.00 91.44 267 LEU A O 1
ATOM 2266 N N . GLU A 1 268 ? -47.251 11.259 69.940 1.00 90.50 268 GLU A N 1
ATOM 2267 C CA . GLU A 1 268 ? -46.913 10.249 68.933 1.00 90.50 268 GLU A CA 1
ATOM 2268 C C . GLU A 1 268 ? -47.517 10.602 67.570 1.00 90.50 268 GLU A C 1
ATOM 2270 O O . GLU A 1 268 ? -46.791 10.623 66.576 1.00 90.50 268 GLU A O 1
ATOM 2275 N N . ALA A 1 269 ? -48.784 11.020 67.525 1.00 92.50 269 ALA A N 1
ATOM 2276 C CA . ALA A 1 269 ? -49.427 11.477 66.294 1.00 92.50 269 ALA A CA 1
ATOM 2277 C C . ALA A 1 269 ? -48.708 12.687 65.669 1.00 92.50 269 ALA A C 1
ATOM 2279 O O . ALA A 1 269 ? -48.520 12.743 64.453 1.00 92.50 269 ALA A O 1
ATOM 2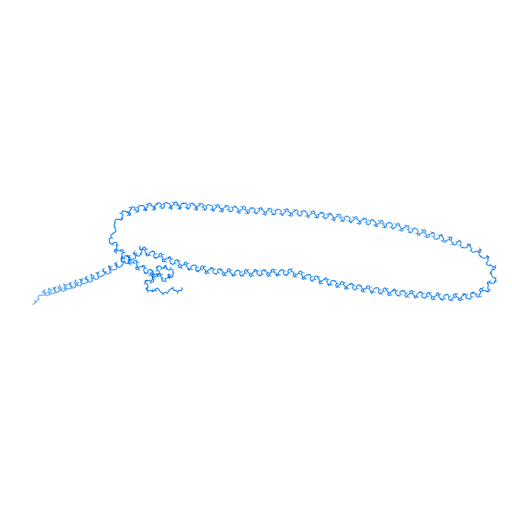280 N N . LEU A 1 270 ? -48.252 13.645 66.485 1.00 91.88 270 LEU A N 1
ATOM 2281 C CA . LEU A 1 270 ? -47.468 14.789 66.008 1.00 91.88 270 LEU A CA 1
ATOM 2282 C C . LEU A 1 270 ? -46.083 14.376 65.484 1.00 91.88 270 LEU A C 1
ATOM 2284 O O . LEU A 1 270 ? -45.606 14.959 64.509 1.00 91.88 270 LEU A O 1
ATOM 2288 N N . ARG A 1 271 ? -45.440 13.364 66.082 1.00 91.44 271 ARG A N 1
ATOM 2289 C CA . ARG A 1 271 ? -44.172 12.804 65.574 1.00 91.44 271 ARG A CA 1
ATOM 2290 C C . ARG A 1 271 ? -44.359 12.102 64.234 1.00 91.44 271 ARG A C 1
ATOM 2292 O O . ARG A 1 271 ? -43.540 12.299 63.340 1.00 91.44 271 ARG A O 1
ATOM 2299 N N . ASP A 1 272 ? -45.432 11.332 64.083 1.00 92.44 272 ASP A N 1
ATOM 2300 C CA . ASP A 1 272 ? -45.751 10.649 62.830 1.00 92.44 272 ASP A CA 1
ATOM 2301 C C . ASP A 1 272 ? -46.049 11.645 61.700 1.00 92.44 272 ASP A C 1
ATOM 2303 O O . ASP A 1 272 ? -45.584 11.458 60.572 1.00 92.44 272 ASP A O 1
ATOM 2307 N N . LEU A 1 273 ? -46.761 12.738 62.004 1.00 92.56 273 LEU A N 1
ATOM 2308 C CA . LEU A 1 273 ? -47.008 13.831 61.059 1.00 92.56 273 LEU A CA 1
ATOM 2309 C C . LEU A 1 273 ? -45.709 14.527 60.639 1.00 92.56 273 LEU A C 1
ATOM 2311 O O . LEU A 1 273 ? -45.467 14.684 59.444 1.00 92.56 273 LEU A O 1
ATOM 2315 N N . LEU A 1 274 ? -44.844 14.875 61.595 1.00 93.62 274 LEU A N 1
ATOM 2316 C CA . LEU A 1 274 ? -43.553 15.504 61.303 1.00 93.62 274 LEU A CA 1
ATOM 2317 C C . LEU A 1 274 ? -42.664 14.591 60.445 1.00 93.62 274 LEU A C 1
ATOM 2319 O O . LEU A 1 274 ? -42.072 15.029 59.462 1.00 93.62 274 LEU A O 1
ATOM 2323 N N . TYR A 1 275 ? -42.635 13.295 60.750 1.00 94.19 275 TYR A N 1
ATOM 2324 C CA . TYR A 1 275 ? -41.906 12.313 59.953 1.00 94.19 275 TYR A CA 1
ATOM 2325 C C . TYR A 1 275 ? -42.462 12.168 58.526 1.00 94.19 275 TYR A C 1
ATOM 2327 O O . TYR A 1 275 ? -41.702 11.978 57.569 1.00 94.19 275 TYR A O 1
ATOM 2335 N N . ALA A 1 276 ? -43.785 12.253 58.353 1.00 92.69 276 ALA A N 1
ATOM 2336 C CA . ALA A 1 276 ? -44.408 12.257 57.034 1.00 92.69 276 ALA A CA 1
ATOM 2337 C C . ALA A 1 276 ? -44.030 13.514 56.231 1.00 92.69 276 ALA A C 1
ATOM 2339 O O . ALA A 1 276 ? -43.693 13.397 55.051 1.00 92.69 276 ALA A O 1
ATOM 2340 N N . GLU A 1 277 ? -44.011 14.689 56.865 1.00 92.69 277 GLU A N 1
ATOM 2341 C CA . GLU A 1 277 ? -43.582 15.946 56.239 1.00 92.69 277 GLU A CA 1
ATOM 2342 C C . GLU A 1 277 ? -42.102 15.916 55.830 1.00 92.69 277 GLU A C 1
ATOM 2344 O O . GLU A 1 277 ? -41.778 16.260 54.693 1.00 92.69 277 GLU A O 1
ATOM 2349 N N . GLU A 1 278 ? -41.207 15.425 56.694 1.00 92.12 278 GLU A N 1
ATOM 2350 C CA . GLU A 1 278 ? -39.782 15.250 56.373 1.00 92.12 278 GLU A CA 1
ATOM 2351 C C . GLU A 1 278 ? -39.577 14.298 55.185 1.00 92.12 278 GLU A C 1
ATOM 2353 O O . GLU A 1 278 ? -38.759 14.554 54.295 1.00 92.12 278 GLU A O 1
ATOM 2358 N N . LYS A 1 279 ? -40.355 13.208 55.117 1.00 92.38 279 LYS A N 1
ATOM 2359 C CA . LYS A 1 279 ? -40.325 12.284 53.975 1.00 92.38 279 LYS A CA 1
ATOM 2360 C C . LYS A 1 279 ? -40.804 12.928 52.683 1.00 92.38 279 LYS A C 1
ATOM 2362 O O . LYS A 1 279 ? -40.205 12.675 51.636 1.00 92.38 279 LYS A O 1
ATOM 2367 N N . GLU A 1 280 ? -41.875 13.712 52.724 1.00 90.88 280 GLU A N 1
ATOM 2368 C CA . GLU A 1 280 ? -42.373 14.412 51.540 1.00 90.88 280 GLU A CA 1
ATOM 2369 C C . GLU A 1 280 ? -41.400 15.509 51.086 1.00 90.88 280 GLU A C 1
ATOM 2371 O O . GLU A 1 280 ? -41.114 15.606 49.891 1.00 90.88 280 GLU A O 1
ATOM 2376 N N . ALA A 1 281 ? -40.783 16.246 52.013 1.00 92.19 281 ALA A N 1
ATOM 2377 C CA . ALA A 1 281 ? -39.717 17.196 51.700 1.00 92.19 281 ALA A CA 1
ATOM 2378 C C . ALA A 1 281 ? -38.526 16.501 51.015 1.00 92.19 281 ALA A C 1
ATOM 2380 O O . ALA A 1 281 ? -38.121 16.903 49.922 1.00 92.19 281 ALA A O 1
ATOM 2381 N N . ALA A 1 282 ? -38.044 15.383 51.568 1.00 94.19 282 ALA A N 1
ATOM 2382 C CA . ALA A 1 282 ? -36.969 14.595 50.964 1.00 94.19 282 ALA A CA 1
ATOM 2383 C C . ALA A 1 282 ? -37.342 14.047 49.570 1.00 94.19 282 ALA A C 1
ATOM 2385 O O . ALA A 1 282 ? -36.503 13.997 48.665 1.00 94.19 282 ALA A O 1
ATOM 2386 N N . ARG A 1 283 ? -38.607 13.654 49.349 1.00 92.81 283 ARG A N 1
ATOM 2387 C CA . ARG A 1 283 ? -39.104 13.229 48.026 1.00 92.81 283 ARG A CA 1
ATOM 2388 C C . ARG A 1 283 ? -39.118 14.378 47.024 1.00 92.81 283 ARG A C 1
ATOM 2390 O O . ARG A 1 283 ? -38.726 14.175 45.871 1.00 92.81 283 ARG A O 1
ATOM 2397 N N . LEU A 1 284 ? -39.557 15.564 47.440 1.00 94.19 284 LEU A N 1
ATOM 2398 C CA . LEU A 1 284 ? -39.572 16.758 46.599 1.00 94.19 284 LEU A CA 1
ATOM 2399 C C . LEU A 1 284 ? -38.153 17.181 46.218 1.00 94.19 284 LEU A C 1
ATOM 2401 O O . LEU A 1 284 ? -37.896 17.411 45.037 1.00 94.19 284 LEU A O 1
ATOM 2405 N N . GLU A 1 285 ? -37.219 17.197 47.167 1.00 93.75 285 GLU A N 1
ATOM 2406 C CA . GLU A 1 285 ? -35.805 17.482 46.907 1.00 93.75 285 GLU A CA 1
ATOM 2407 C C . GLU A 1 285 ? -35.191 16.466 45.938 1.00 93.75 285 GLU A C 1
ATOM 2409 O O . GLU A 1 285 ? -34.580 16.852 44.939 1.00 93.75 285 GLU A O 1
ATOM 2414 N N . ALA A 1 286 ? -35.421 15.166 46.151 1.00 93.88 286 ALA A N 1
ATOM 2415 C CA . ALA A 1 286 ? -34.955 14.126 45.236 1.00 93.88 286 ALA A CA 1
ATOM 2416 C C . ALA A 1 286 ? -35.562 14.275 43.826 1.00 93.88 286 ALA A C 1
ATOM 2418 O O . ALA A 1 286 ? -34.886 14.043 42.818 1.00 93.88 286 ALA A O 1
ATOM 2419 N N . CYS A 1 287 ? -36.830 14.686 43.725 1.00 93.00 287 CYS A N 1
ATOM 2420 C CA . CYS A 1 287 ? -37.482 14.970 42.448 1.00 93.00 287 CYS A CA 1
ATOM 2421 C C . CYS A 1 287 ? -36.855 16.190 41.752 1.00 93.00 287 CYS A C 1
ATOM 2423 O O . CYS A 1 287 ? -36.537 16.129 40.561 1.00 93.00 287 CYS A O 1
ATOM 2425 N N . GLN A 1 288 ? -36.603 17.270 42.494 1.00 94.44 288 GLN A N 1
ATOM 2426 C CA . GLN A 1 288 ? -35.948 18.475 41.984 1.00 94.44 288 GLN A CA 1
ATOM 2427 C C . GLN A 1 288 ? -34.517 18.194 41.518 1.00 94.44 288 GLN A C 1
ATOM 2429 O O . GLN A 1 288 ? -34.142 18.625 40.428 1.00 94.44 288 GLN A O 1
ATOM 2434 N N . GLN A 1 289 ? -33.741 17.410 42.271 1.00 94.25 289 GLN A N 1
ATOM 2435 C CA . GLN A 1 289 ? -32.393 16.990 41.878 1.00 94.25 289 GLN A CA 1
ATOM 2436 C C . GLN A 1 289 ? -32.413 16.167 40.586 1.00 94.25 289 GLN A C 1
ATOM 2438 O O . GLN A 1 289 ? -31.638 16.442 39.670 1.00 94.25 289 GLN A O 1
ATOM 2443 N N . ARG A 1 290 ? -33.352 15.220 40.450 1.00 94.19 290 ARG A N 1
ATOM 2444 C CA . ARG A 1 290 ? -33.530 14.445 39.210 1.00 94.19 290 ARG A CA 1
ATOM 2445 C C . ARG A 1 290 ? -33.892 15.331 38.020 1.00 94.19 290 ARG A C 1
ATOM 2447 O O . ARG A 1 290 ? -33.399 15.100 36.919 1.00 94.19 290 ARG A O 1
ATOM 2454 N N . LEU A 1 291 ? -34.752 16.330 38.213 1.00 94.69 291 LEU A N 1
ATOM 2455 C CA . LEU A 1 291 ? -35.104 17.286 37.159 1.00 94.69 291 LEU A CA 1
ATOM 2456 C C . LEU A 1 291 ? -33.921 18.187 36.788 1.00 94.69 291 LEU A C 1
ATOM 2458 O O . LEU A 1 291 ? -33.690 18.421 35.604 1.00 94.69 291 LEU A O 1
ATOM 2462 N N . ALA A 1 292 ? -33.155 18.659 37.772 1.00 94.81 292 ALA A N 1
ATOM 2463 C CA . ALA A 1 292 ? -31.958 19.462 37.548 1.00 94.81 292 ALA A CA 1
ATOM 2464 C C . ALA A 1 292 ? -30.881 18.670 36.796 1.00 94.81 292 ALA A C 1
ATOM 2466 O O . ALA A 1 292 ? -30.293 19.192 35.853 1.00 94.81 292 ALA A O 1
ATOM 2467 N N . GLN A 1 293 ? -30.672 17.401 37.154 1.00 94.69 293 GLN A N 1
ATOM 2468 C CA . GLN A 1 293 ? -29.727 16.531 36.464 1.00 94.69 293 GLN A CA 1
ATOM 2469 C C . GLN A 1 293 ? -30.156 16.268 35.020 1.00 94.69 293 GLN A C 1
ATOM 2471 O O . GLN A 1 293 ? -29.379 16.524 34.112 1.00 94.69 293 GLN A O 1
ATOM 2476 N N . LYS A 1 294 ? -31.433 15.937 34.779 1.00 95.12 294 LYS A N 1
ATOM 2477 C CA . LYS A 1 294 ? -31.964 15.805 33.411 1.00 95.12 294 LYS A CA 1
ATOM 2478 C C . LYS A 1 294 ? -31.761 17.064 32.565 1.00 95.12 294 LYS A C 1
ATOM 2480 O O . LYS A 1 294 ? -31.522 16.950 31.368 1.00 95.12 294 LYS A O 1
ATOM 2485 N N . ARG A 1 295 ? -31.886 18.258 33.156 1.00 94.62 295 ARG A N 1
ATOM 2486 C CA . ARG A 1 295 ? -31.620 19.523 32.450 1.00 94.62 295 ARG A CA 1
ATOM 2487 C C . ARG A 1 295 ? -30.140 19.670 32.096 1.00 94.62 295 ARG A C 1
ATOM 2489 O O . ARG A 1 295 ? -29.847 20.002 30.955 1.00 94.62 295 ARG A O 1
ATOM 2496 N N . ARG A 1 296 ? -29.232 19.362 33.028 1.00 95.12 296 ARG A N 1
ATOM 2497 C CA . ARG A 1 296 ? -27.781 19.361 32.772 1.00 95.12 296 ARG A CA 1
ATOM 2498 C C . ARG A 1 296 ? -27.410 18.372 31.670 1.00 95.12 296 ARG A C 1
ATOM 2500 O O . ARG A 1 296 ? -26.784 18.777 30.701 1.00 95.12 296 ARG A O 1
ATOM 2507 N N . ASP A 1 297 ? -27.904 17.139 31.750 1.00 93.19 297 ASP A N 1
ATOM 2508 C CA . ASP A 1 297 ? -27.650 16.102 30.744 1.00 93.19 297 ASP A CA 1
ATOM 2509 C C . ASP A 1 297 ? -28.157 16.535 29.351 1.00 93.19 297 ASP A C 1
ATOM 2511 O O . ASP A 1 297 ? -27.501 16.312 28.335 1.00 93.19 297 ASP A O 1
ATOM 2515 N N . GLN A 1 298 ? -29.321 17.196 29.281 1.00 95.75 298 GLN A N 1
ATOM 2516 C CA . GLN A 1 298 ? -29.856 17.743 28.028 1.00 95.75 298 GLN A CA 1
ATOM 2517 C C . GLN A 1 298 ? -29.005 18.889 27.467 1.00 95.75 298 GLN A C 1
ATOM 2519 O O . GLN A 1 298 ? -28.832 18.979 26.252 1.00 95.75 298 GLN A O 1
ATOM 2524 N N . GLU A 1 299 ? -28.500 19.777 28.320 1.00 96.06 299 GLU A N 1
ATOM 2525 C CA . GLU A 1 299 ? -27.622 20.876 27.913 1.00 96.06 299 GLU A CA 1
ATOM 2526 C C . GLU A 1 299 ? -26.258 20.365 27.439 1.00 96.06 299 GLU A C 1
ATOM 2528 O O . GLU A 1 299 ? -25.770 20.814 26.403 1.00 96.06 299 GLU A O 1
ATOM 2533 N N . GLU A 1 300 ? -25.670 19.397 28.142 1.00 95.69 300 GLU A N 1
ATOM 2534 C CA . GLU A 1 300 ? -24.427 18.730 27.742 1.00 95.69 300 GLU A CA 1
ATOM 2535 C C . GLU A 1 300 ? -24.593 18.005 26.403 1.00 95.69 300 GLU A C 1
ATOM 2537 O O . GLU A 1 300 ? -23.758 18.163 25.511 1.00 95.69 300 GLU A O 1
ATOM 2542 N N . LEU A 1 301 ? -25.713 17.301 26.203 1.00 94.94 301 LEU A N 1
ATOM 2543 C CA . LEU A 1 301 ? -26.015 16.651 24.929 1.00 94.94 301 LEU A CA 1
ATOM 2544 C C . LEU A 1 301 ? -26.129 17.662 23.781 1.00 94.94 301 LEU A C 1
ATOM 2546 O O . LEU A 1 301 ? -25.618 17.409 22.691 1.00 94.94 301 LEU A O 1
ATOM 2550 N N . ARG A 1 302 ? -26.785 18.807 24.010 1.00 95.56 302 ARG A N 1
ATOM 2551 C CA . ARG A 1 302 ? -26.900 19.873 23.000 1.00 95.56 302 ARG A CA 1
ATOM 2552 C C . ARG A 1 302 ? -25.537 20.462 22.648 1.00 95.56 302 ARG A C 1
ATOM 2554 O O . ARG A 1 302 ? -25.235 20.571 21.464 1.00 95.56 302 ARG A O 1
ATOM 2561 N N . LYS A 1 303 ? -24.701 20.764 23.645 1.00 96.50 303 LYS A N 1
ATOM 2562 C CA . LYS A 1 303 ? -23.334 21.264 23.425 1.00 96.50 303 LYS A CA 1
ATOM 2563 C C . LYS A 1 303 ? -22.493 20.268 22.629 1.00 96.50 303 LYS A C 1
ATOM 2565 O O . LYS A 1 303 ? -21.916 20.642 21.616 1.00 96.50 303 LYS A O 1
ATOM 2570 N N . ALA A 1 304 ? -22.517 18.989 23.002 1.00 95.38 304 ALA A N 1
ATOM 2571 C CA . ALA A 1 304 ? -21.794 17.945 22.277 1.00 95.38 304 ALA A CA 1
ATOM 2572 C C . ALA A 1 304 ? -22.276 17.792 20.820 1.00 95.38 304 ALA A C 1
ATOM 2574 O O . ALA A 1 304 ? -21.474 17.577 19.910 1.00 95.38 304 ALA A O 1
ATOM 2575 N N . GLN A 1 305 ? -23.584 17.926 20.569 1.00 95.25 305 GLN A N 1
ATOM 2576 C CA . GLN A 1 305 ? -24.133 17.919 19.208 1.00 95.25 305 GLN A CA 1
ATOM 2577 C C . GLN A 1 305 ? -23.691 19.144 18.395 1.00 95.25 305 GLN A C 1
ATOM 2579 O O . GLN A 1 305 ? -23.377 19.008 17.210 1.00 95.25 305 GLN A O 1
ATOM 2584 N N . GLU A 1 306 ? -23.659 20.328 19.007 1.00 96.31 306 GLU A N 1
ATOM 2585 C CA . GLU A 1 306 ? -23.184 21.560 18.371 1.00 96.31 306 GLU A CA 1
ATOM 2586 C C . GLU A 1 306 ? -21.694 21.475 18.028 1.00 96.31 306 GLU A C 1
ATOM 2588 O O . GLU A 1 306 ? -21.326 21.730 16.880 1.00 96.31 306 GLU A O 1
ATOM 2593 N N . GLU A 1 307 ? -20.858 21.023 18.964 1.00 95.56 307 GLU A N 1
ATOM 2594 C CA . GLU A 1 307 ? -19.425 20.786 18.752 1.00 95.56 307 GLU A CA 1
ATOM 2595 C C . GLU A 1 307 ? -19.190 19.760 17.638 1.00 95.56 307 GLU A C 1
ATOM 2597 O O . GLU A 1 307 ? -18.414 20.000 16.712 1.00 95.56 307 GLU A O 1
ATOM 2602 N N . GLN A 1 308 ? -19.924 18.641 17.642 1.00 93.62 308 GLN A N 1
ATOM 2603 C CA . GLN A 1 308 ? -19.827 17.644 16.576 1.00 93.62 308 GLN A CA 1
ATOM 2604 C C . GLN A 1 308 ? -20.220 18.227 15.213 1.00 93.62 308 GLN A C 1
ATOM 2606 O O . GLN A 1 308 ? -19.594 17.913 14.197 1.00 93.62 308 GLN A O 1
ATOM 2611 N N . ARG A 1 309 ? -21.261 19.065 15.161 1.00 95.50 309 ARG A N 1
ATOM 2612 C CA . ARG A 1 309 ? -21.692 19.723 13.924 1.00 95.50 309 ARG A CA 1
ATOM 2613 C C . ARG A 1 309 ? -20.646 20.720 13.428 1.00 95.50 309 ARG A C 1
ATOM 2615 O O . ARG A 1 309 ? -20.414 20.764 12.221 1.00 95.50 309 ARG A O 1
ATOM 2622 N N . GLN A 1 310 ? -20.021 21.481 14.324 1.00 96.75 310 GLN A N 1
ATOM 2623 C CA . GLN A 1 310 ? -18.942 22.414 13.991 1.00 96.75 310 GLN A CA 1
ATOM 2624 C C . GLN A 1 310 ? -17.728 21.667 13.436 1.00 96.75 310 GLN A C 1
ATOM 2626 O O . GLN A 1 310 ? -17.323 21.943 12.311 1.00 96.75 310 GLN A O 1
ATOM 2631 N N . LEU A 1 311 ? -17.250 20.633 14.134 1.00 94.69 311 LEU A N 1
ATOM 2632 C CA . LEU A 1 311 ? -16.128 19.802 13.685 1.00 94.69 311 LEU A CA 1
ATOM 2633 C C . LEU A 1 311 ? -16.395 19.145 12.325 1.00 94.69 311 LEU A C 1
ATOM 2635 O O . LEU A 1 311 ? -15.535 19.153 11.446 1.00 94.69 311 LEU A O 1
ATOM 2639 N N . ARG A 1 312 ? -17.603 18.608 12.105 1.00 94.69 312 ARG A N 1
ATOM 2640 C CA . ARG A 1 312 ? -17.996 18.069 10.789 1.00 94.69 312 ARG A CA 1
ATOM 2641 C C . ARG A 1 312 ? -18.019 19.155 9.713 1.00 94.69 312 ARG A C 1
ATOM 2643 O O . ARG A 1 312 ? -17.606 18.897 8.586 1.00 94.69 312 ARG A O 1
ATOM 2650 N N . GLY A 1 313 ? -18.496 20.353 10.049 1.00 96.19 313 GLY A N 1
ATOM 2651 C CA . GLY A 1 313 ? -18.497 21.506 9.150 1.00 96.19 313 GLY A CA 1
ATOM 2652 C C . GLY A 1 313 ? -17.085 21.935 8.750 1.00 96.19 313 GLY A C 1
ATOM 2653 O O . GLY A 1 313 ? -16.822 22.122 7.565 1.00 96.19 313 GLY A O 1
ATOM 2654 N N . GLU A 1 314 ? -16.167 22.016 9.712 1.00 95.38 314 GLU A N 1
ATOM 2655 C CA . GLU A 1 314 ? -14.755 22.337 9.482 1.00 95.38 314 GLU A CA 1
ATOM 2656 C C . GLU A 1 314 ? -14.061 21.272 8.630 1.00 95.38 314 GLU A C 1
ATOM 2658 O O . GLU A 1 314 ? -13.378 21.609 7.664 1.00 95.38 314 GLU A O 1
ATOM 2663 N N . GLN A 1 315 ? -14.295 19.987 8.913 1.00 93.94 315 GLN A N 1
ATOM 2664 C CA . GLN A 1 315 ? -13.769 18.888 8.099 1.00 93.94 315 GLN A CA 1
ATOM 2665 C C . GLN A 1 315 ? -14.279 18.952 6.656 1.00 93.94 315 GLN A C 1
ATOM 2667 O O . GLN A 1 315 ? -13.490 18.810 5.723 1.00 93.94 315 GLN A O 1
ATOM 2672 N N . MET A 1 316 ? -15.575 19.212 6.450 1.00 94.44 316 MET A N 1
ATOM 2673 C CA . MET A 1 316 ? -16.129 19.386 5.105 1.00 94.44 316 MET A CA 1
ATOM 2674 C C . MET A 1 316 ? -15.554 20.618 4.398 1.00 94.44 316 MET A C 1
ATOM 2676 O O . MET A 1 316 ? -15.292 20.556 3.200 1.00 94.44 316 MET A O 1
ATOM 2680 N N . ALA A 1 317 ? -15.339 21.727 5.108 1.00 95.75 317 ALA A N 1
ATOM 2681 C CA . ALA A 1 317 ? -14.733 22.927 4.534 1.00 95.75 317 ALA A CA 1
ATOM 2682 C C . ALA A 1 317 ? -13.269 22.688 4.129 1.00 95.75 317 ALA A C 1
ATOM 2684 O O . ALA A 1 317 ? -12.872 23.054 3.025 1.00 95.75 317 ALA A O 1
ATOM 2685 N N . LEU A 1 318 ? -12.485 22.015 4.976 1.00 95.81 318 LEU A N 1
ATOM 2686 C CA . LEU A 1 318 ? -11.110 21.621 4.665 1.00 95.81 318 LEU A CA 1
ATOM 2687 C C . LEU A 1 318 ? -11.047 20.653 3.478 1.00 95.81 318 LEU A C 1
ATOM 2689 O O . LEU A 1 318 ? -10.201 20.828 2.602 1.00 95.81 318 LEU A O 1
ATOM 2693 N N . ALA A 1 319 ? -11.957 19.676 3.416 1.00 93.38 319 ALA A N 1
ATOM 2694 C CA . ALA A 1 319 ? -12.057 18.752 2.290 1.00 93.38 319 ALA A CA 1
ATOM 2695 C C . ALA A 1 319 ? -12.381 19.489 0.982 1.00 93.38 319 ALA A C 1
ATOM 2697 O O . ALA A 1 319 ? -11.683 19.295 -0.008 1.00 93.38 319 ALA A O 1
ATOM 2698 N N . ARG A 1 320 ? -13.355 20.410 0.994 1.00 96.25 320 ARG A N 1
ATOM 2699 C CA . ARG A 1 320 ? -13.686 21.244 -0.175 1.00 96.25 320 ARG A CA 1
ATOM 2700 C C . ARG A 1 320 ? -12.499 22.081 -0.644 1.00 96.25 320 ARG A C 1
ATOM 2702 O O . ARG A 1 320 ? -12.204 22.101 -1.831 1.00 96.25 320 ARG A O 1
ATOM 2709 N N . LEU A 1 321 ? -11.774 22.718 0.276 1.00 96.56 321 LEU A N 1
ATOM 2710 C CA . LEU A 1 321 ? -10.574 23.488 -0.067 1.00 96.56 321 LEU A CA 1
ATOM 2711 C C . LEU A 1 321 ? -9.463 22.606 -0.658 1.00 96.56 321 LEU A C 1
ATOM 2713 O O . LEU A 1 321 ? -8.717 23.056 -1.527 1.00 96.56 321 LEU A O 1
ATOM 2717 N N . ALA A 1 322 ? -9.325 21.363 -0.193 1.00 94.12 322 ALA A N 1
ATOM 2718 C CA . ALA A 1 322 ? -8.383 20.407 -0.767 1.00 94.12 322 ALA A CA 1
ATOM 2719 C C . ALA A 1 322 ? -8.811 19.956 -2.175 1.00 94.12 322 ALA A C 1
ATOM 2721 O O . ALA A 1 322 ? -7.973 19.909 -3.075 1.00 94.12 322 ALA A O 1
ATOM 2722 N N . GLU A 1 323 ? -10.102 19.690 -2.385 1.00 94.00 323 GLU A N 1
ATOM 2723 C CA . GLU A 1 323 ? -10.665 19.365 -3.700 1.00 94.00 323 GLU A CA 1
ATOM 2724 C C . GLU A 1 323 ? -10.482 20.519 -4.691 1.00 94.00 323 GLU A C 1
ATOM 2726 O O . GLU A 1 323 ? -10.019 20.299 -5.806 1.00 94.00 323 GLU A O 1
ATOM 2731 N N . GLU A 1 324 ? -10.763 21.759 -4.286 1.00 96.12 324 GLU A N 1
ATOM 2732 C CA . GLU A 1 324 ? -10.567 22.947 -5.124 1.00 96.12 324 GLU A CA 1
ATOM 2733 C C . GLU A 1 324 ? -9.100 23.122 -5.536 1.00 96.12 324 GLU A C 1
ATOM 2735 O O . GLU A 1 324 ? -8.814 23.389 -6.706 1.00 96.12 324 GLU A O 1
ATOM 2740 N N . LYS A 1 325 ? -8.157 22.912 -4.607 1.00 96.31 325 LYS A N 1
ATOM 2741 C CA . LYS A 1 325 ? -6.717 22.928 -4.914 1.00 96.31 325 LYS A CA 1
ATOM 2742 C C . LYS A 1 325 ? -6.342 21.837 -5.911 1.00 96.31 325 LYS A C 1
ATOM 2744 O O . LYS A 1 325 ? -5.658 22.124 -6.889 1.00 96.31 325 LYS A O 1
ATOM 2749 N N . LEU A 1 326 ? -6.827 20.614 -5.703 1.00 94.81 326 LEU A N 1
ATOM 2750 C CA . LEU A 1 326 ? -6.572 19.498 -6.610 1.00 94.81 326 LEU A CA 1
ATOM 2751 C C . LEU A 1 326 ? -7.135 19.772 -8.011 1.00 94.81 326 LEU A C 1
ATOM 2753 O O . LEU A 1 326 ? -6.456 19.543 -9.010 1.00 94.81 326 LEU A O 1
ATOM 2757 N N . VAL A 1 327 ? -8.359 20.294 -8.098 1.00 96.06 327 VAL A N 1
ATOM 2758 C CA . VAL A 1 327 ? -8.987 20.669 -9.371 1.00 96.06 327 VAL A CA 1
ATOM 2759 C C . VAL A 1 327 ? -8.178 21.761 -10.068 1.00 96.06 327 VAL A C 1
ATOM 2761 O O . VAL A 1 327 ? -7.924 21.643 -11.267 1.00 96.06 327 VAL A O 1
ATOM 2764 N N . ALA A 1 328 ? -7.719 22.782 -9.342 1.00 96.56 328 ALA A N 1
ATOM 2765 C CA . ALA A 1 328 ? -6.879 23.840 -9.899 1.00 96.56 328 ALA A CA 1
ATOM 2766 C C . ALA A 1 328 ? -5.535 23.29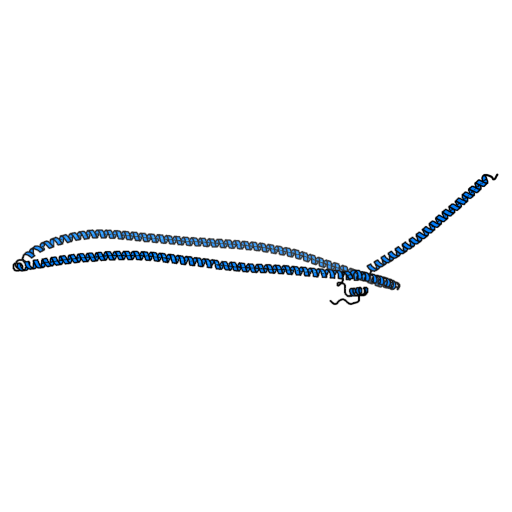9 -10.423 1.00 96.56 328 ALA A C 1
ATOM 2768 O O . ALA A 1 328 ? -5.119 23.642 -11.531 1.00 96.56 328 ALA A O 1
ATOM 2769 N N . GLU A 1 329 ? -4.880 22.405 -9.678 1.00 94.31 329 GLU A N 1
ATOM 2770 C CA . GLU A 1 329 ? -3.647 21.739 -10.115 1.00 94.31 329 GLU A CA 1
ATOM 2771 C C . GLU A 1 329 ? -3.869 20.875 -11.361 1.00 94.31 329 GLU A C 1
ATOM 2773 O O . GLU A 1 329 ? -3.056 20.905 -12.288 1.00 94.31 329 GLU A O 1
ATOM 2778 N N . MET A 1 330 ? -4.976 20.130 -11.424 1.00 93.50 330 MET A N 1
ATOM 2779 C CA . MET A 1 330 ? -5.330 19.351 -12.611 1.00 93.50 330 MET A CA 1
ATOM 2780 C C . MET A 1 330 ? -5.573 20.251 -13.820 1.00 93.50 330 MET A C 1
ATOM 2782 O O . MET A 1 330 ? -5.029 19.992 -14.890 1.00 93.50 330 MET A O 1
ATOM 2786 N N . GLN A 1 331 ? -6.338 21.333 -13.661 1.00 95.56 331 GLN A N 1
ATOM 2787 C CA . GLN A 1 331 ? -6.570 22.301 -14.735 1.00 95.56 331 GLN A CA 1
ATOM 2788 C C . GLN A 1 331 ? -5.258 22.919 -15.234 1.00 95.56 331 GLN A C 1
ATOM 2790 O O . GLN A 1 331 ? -5.066 23.047 -16.443 1.00 95.56 331 GLN A O 1
ATOM 2795 N N . ALA A 1 332 ? -4.326 23.241 -14.331 1.00 96.75 332 ALA A N 1
ATOM 2796 C CA . ALA A 1 332 ? -3.007 23.744 -14.697 1.00 96.75 332 ALA A CA 1
ATOM 2797 C C . ALA A 1 332 ? -2.186 22.707 -15.485 1.00 96.75 332 ALA A C 1
ATOM 2799 O O . ALA A 1 332 ? -1.589 23.053 -16.506 1.00 96.75 332 ALA A O 1
ATOM 2800 N N . LYS A 1 333 ? -2.194 21.433 -15.066 1.00 96.25 333 LYS A N 1
ATOM 2801 C CA . LYS A 1 333 ? -1.536 20.338 -15.802 1.00 96.25 333 LYS A CA 1
ATOM 2802 C C . LYS A 1 333 ? -2.124 20.166 -17.200 1.00 96.25 333 LYS A C 1
ATOM 2804 O O . LYS A 1 333 ? -1.370 20.201 -18.169 1.00 96.25 333 LYS A O 1
ATOM 2809 N N . TYR A 1 334 ? -3.450 20.098 -17.320 1.00 95.12 334 TYR A N 1
ATOM 2810 C CA . TYR A 1 334 ? -4.119 19.994 -18.620 1.00 95.12 334 TYR A CA 1
ATOM 2811 C C . TYR A 1 334 ? -3.818 21.191 -19.525 1.00 95.12 334 TYR A C 1
ATOM 2813 O O . TYR A 1 334 ? -3.629 21.023 -20.728 1.00 95.12 334 TYR A O 1
ATOM 2821 N N . ALA A 1 335 ? -3.723 22.403 -18.972 1.00 97.25 335 ALA A N 1
ATOM 2822 C CA . ALA A 1 335 ? -3.350 23.580 -19.749 1.00 97.25 335 ALA A CA 1
ATOM 2823 C C . ALA A 1 335 ? -1.915 23.475 -20.301 1.00 97.25 335 ALA A C 1
ATOM 2825 O O . ALA A 1 335 ? -1.673 23.834 -21.455 1.00 97.25 335 ALA A O 1
ATOM 2826 N N . ILE A 1 336 ? -0.971 22.959 -19.505 1.00 96.00 336 ILE A N 1
ATOM 2827 C CA . ILE A 1 336 ? 0.417 22.726 -19.932 1.00 96.00 336 ILE A CA 1
ATOM 2828 C C . ILE A 1 336 ? 0.475 21.636 -21.008 1.00 96.00 336 ILE A C 1
ATOM 2830 O O . ILE A 1 336 ? 1.111 21.846 -22.042 1.00 96.00 336 ILE A O 1
ATOM 2834 N N . GLU A 1 337 ? -0.201 20.505 -20.802 1.00 94.62 337 GLU A N 1
ATOM 2835 C CA . GLU A 1 337 ? -0.264 19.404 -21.773 1.00 94.62 337 GLU A CA 1
ATOM 2836 C C . GLU A 1 337 ? -0.865 19.871 -23.101 1.00 94.62 337 GLU A C 1
ATOM 2838 O O . GLU A 1 337 ? -0.258 19.689 -24.155 1.00 94.62 337 GLU A O 1
ATOM 2843 N N . LEU A 1 338 ? -1.977 20.609 -23.059 1.00 96.56 338 LEU A N 1
ATOM 2844 C CA . LEU A 1 338 ? -2.603 21.169 -24.254 1.00 96.56 338 LEU A CA 1
ATOM 2845 C C . LEU A 1 338 ? -1.665 22.127 -25.009 1.00 96.56 338 LEU A C 1
ATOM 2847 O O . LEU A 1 338 ? -1.630 22.139 -26.242 1.00 96.56 338 LEU A O 1
ATOM 2851 N N . GLN A 1 339 ? -0.879 22.943 -24.299 1.00 95.62 339 GLN A N 1
ATOM 2852 C CA . GLN A 1 339 ? 0.129 23.797 -24.934 1.00 95.62 339 GLN A CA 1
ATOM 2853 C C . GLN A 1 339 ? 1.241 22.978 -25.598 1.00 95.62 339 GLN A C 1
ATOM 2855 O O . GLN A 1 339 ? 1.691 23.332 -26.692 1.00 95.62 339 GLN A O 1
ATOM 2860 N N . GLN A 1 340 ? 1.694 21.898 -24.961 1.00 94.31 340 GLN A N 1
ATOM 2861 C CA . GLN A 1 340 ? 2.703 21.003 -25.525 1.00 94.31 340 GLN A CA 1
ATOM 2862 C C . GLN A 1 340 ? 2.176 20.284 -26.768 1.00 94.31 340 GLN A C 1
ATOM 2864 O O . GLN A 1 340 ? 2.855 20.289 -27.797 1.00 94.31 340 GLN A O 1
ATOM 2869 N N . ASP A 1 341 ? 0.950 19.773 -26.719 1.00 94.25 341 ASP A N 1
ATOM 2870 C CA . ASP A 1 341 ? 0.288 19.122 -27.847 1.00 94.25 341 ASP A CA 1
ATOM 2871 C C . ASP A 1 341 ? 0.124 20.071 -29.029 1.00 94.25 341 ASP A C 1
ATOM 2873 O O . ASP A 1 341 ? 0.473 19.726 -30.160 1.00 94.25 341 ASP A O 1
ATOM 2877 N N . ASN A 1 342 ? -0.306 21.309 -28.776 1.00 95.25 342 ASN A N 1
ATOM 2878 C CA . ASN A 1 342 ? -0.395 22.336 -29.810 1.00 95.25 342 ASN A CA 1
ATOM 2879 C C . ASN A 1 342 ? 0.976 22.635 -30.441 1.00 95.25 342 ASN A C 1
ATOM 2881 O O . ASN A 1 342 ? 1.085 22.714 -31.668 1.00 95.25 342 ASN A O 1
ATOM 2885 N N . ARG A 1 343 ? 2.043 22.739 -29.635 1.00 95.38 343 ARG A N 1
ATOM 2886 C CA . ARG A 1 343 ? 3.418 22.933 -30.135 1.00 95.38 343 ARG A CA 1
ATOM 2887 C C . ARG A 1 343 ? 3.901 21.736 -30.956 1.00 95.38 343 ARG A C 1
ATOM 2889 O O . ARG A 1 343 ? 4.514 21.921 -32.006 1.00 95.38 343 ARG A O 1
ATOM 2896 N N . LEU A 1 344 ? 3.632 20.508 -30.515 1.00 95.31 344 LEU A N 1
ATOM 2897 C CA . LEU A 1 344 ? 3.989 19.294 -31.251 1.00 95.31 344 LEU A CA 1
ATOM 2898 C C . LEU A 1 344 ? 3.204 19.184 -32.561 1.00 95.31 344 LEU A C 1
ATOM 2900 O O . LEU A 1 344 ? 3.784 18.858 -33.597 1.00 95.31 344 LEU A O 1
ATOM 2904 N N . ALA A 1 345 ? 1.911 19.507 -32.550 1.00 95.31 345 ALA A N 1
ATOM 2905 C CA . ALA A 1 345 ? 1.078 19.546 -33.743 1.00 95.31 345 ALA A CA 1
ATOM 2906 C C . ALA A 1 345 ? 1.590 20.582 -34.756 1.00 95.31 345 ALA A C 1
ATOM 2908 O O . ALA A 1 345 ? 1.674 20.279 -35.947 1.00 95.31 345 ALA A O 1
ATOM 2909 N N . GLN A 1 346 ? 1.998 21.769 -34.297 1.00 95.50 346 GLN A N 1
ATOM 2910 C CA . GLN A 1 346 ? 2.639 22.781 -35.143 1.00 95.50 346 GLN A CA 1
ATOM 2911 C C . GLN A 1 346 ? 3.950 22.265 -35.746 1.00 95.50 346 GLN A C 1
ATOM 2913 O O . GLN A 1 346 ? 4.095 22.278 -36.967 1.00 95.50 346 GLN A O 1
ATOM 2918 N N . LYS A 1 347 ? 4.849 21.694 -34.933 1.00 95.44 347 LYS A N 1
ATOM 2919 C CA . LYS A 1 347 ? 6.102 21.091 -35.422 1.00 95.44 347 LYS A CA 1
ATOM 2920 C C . LYS A 1 347 ? 5.857 19.998 -36.464 1.00 95.44 347 LYS A C 1
ATOM 2922 O O . LYS A 1 347 ? 6.564 19.937 -37.467 1.00 95.44 347 LYS A O 1
ATOM 2927 N N . ARG A 1 348 ? 4.839 19.149 -36.269 1.00 94.25 348 ARG A N 1
ATOM 2928 C CA . ARG A 1 348 ? 4.441 18.126 -37.253 1.00 94.25 348 ARG A CA 1
ATOM 2929 C C . ARG A 1 348 ? 3.976 18.761 -38.563 1.00 94.25 348 ARG A C 1
ATOM 2931 O O . ARG A 1 348 ? 4.390 18.305 -39.626 1.00 94.25 348 ARG A O 1
ATOM 2938 N N . ARG A 1 349 ? 3.155 19.816 -38.506 1.00 95.00 349 ARG A N 1
ATOM 2939 C CA . ARG A 1 349 ? 2.700 20.549 -39.702 1.00 95.00 349 ARG A CA 1
ATOM 2940 C C . ARG A 1 349 ? 3.871 21.183 -40.451 1.00 95.00 349 ARG A C 1
ATOM 2942 O O . ARG A 1 349 ? 3.965 21.017 -41.663 1.00 95.00 349 ARG A O 1
ATOM 2949 N N . GLU A 1 350 ? 4.783 21.844 -39.745 1.00 95.06 350 GLU A N 1
ATOM 2950 C CA . GLU A 1 350 ? 5.984 22.442 -40.338 1.00 95.06 350 GLU A CA 1
ATOM 2951 C C . GLU A 1 350 ? 6.890 21.385 -40.976 1.00 95.06 350 GLU A C 1
ATOM 2953 O O . GLU A 1 350 ? 7.341 21.558 -42.106 1.00 95.06 350 GLU A O 1
ATOM 2958 N N . ALA A 1 351 ? 7.126 20.260 -40.295 1.00 94.75 351 ALA A N 1
ATOM 2959 C CA . ALA A 1 351 ? 7.913 19.155 -40.837 1.00 94.75 351 ALA A CA 1
ATOM 2960 C C . ALA A 1 351 ? 7.274 18.569 -42.106 1.00 94.75 351 ALA A C 1
ATOM 2962 O O . ALA A 1 351 ? 7.965 18.352 -43.099 1.00 94.75 351 ALA A O 1
ATOM 2963 N N . GLN A 1 352 ? 5.949 18.382 -42.114 1.00 94.00 352 GLN A N 1
ATOM 2964 C CA . GLN A 1 352 ? 5.217 17.948 -43.306 1.00 94.00 352 GLN A CA 1
ATOM 2965 C C . GLN A 1 352 ? 5.332 18.957 -44.454 1.00 94.00 352 GLN A C 1
ATOM 2967 O O . GLN A 1 352 ? 5.470 18.554 -45.606 1.00 94.00 352 GLN A O 1
ATOM 2972 N N . GLN A 1 353 ? 5.279 20.261 -44.169 1.00 94.94 353 GLN A N 1
ATOM 2973 C CA . GLN A 1 353 ? 5.462 21.299 -45.185 1.00 94.94 353 GLN A CA 1
ATOM 2974 C C . GLN A 1 353 ? 6.884 21.288 -45.752 1.00 94.94 353 GLN A C 1
ATOM 2976 O O . GLN A 1 353 ? 7.040 21.269 -46.971 1.00 94.94 353 GLN A O 1
ATOM 2981 N N . LYS A 1 354 ? 7.909 21.216 -44.893 1.00 94.69 354 LYS A N 1
ATOM 2982 C CA . LYS A 1 354 ? 9.316 21.096 -45.312 1.00 94.69 354 LYS A CA 1
ATOM 2983 C C . LYS A 1 354 ? 9.535 19.857 -46.174 1.00 94.69 354 LYS A C 1
ATOM 2985 O O . LYS A 1 354 ? 10.122 19.956 -47.243 1.00 94.69 354 LYS A O 1
ATOM 2990 N N . TYR A 1 355 ? 8.990 18.714 -45.763 1.00 93.81 355 TYR A N 1
ATOM 2991 C CA . TYR A 1 355 ? 9.061 17.480 -46.542 1.00 93.81 355 TYR A CA 1
ATOM 2992 C C . TYR A 1 355 ? 8.381 17.616 -47.911 1.00 93.81 355 TYR A C 1
ATOM 2994 O O . TYR A 1 355 ? 8.948 17.209 -48.919 1.00 93.81 355 TYR A O 1
ATOM 3002 N N . LYS A 1 356 ? 7.198 18.242 -47.981 1.00 93.25 356 LYS A N 1
ATOM 3003 C CA . LYS A 1 356 ? 6.522 18.516 -49.261 1.00 93.25 356 LYS A CA 1
ATOM 3004 C C . LYS A 1 356 ? 7.348 19.422 -50.177 1.00 93.25 356 LYS A C 1
ATOM 3006 O O . LYS A 1 356 ? 7.320 19.209 -51.384 1.00 93.25 356 LYS A O 1
ATOM 3011 N N . MET A 1 357 ? 8.050 20.415 -49.630 1.00 93.12 357 MET A N 1
ATOM 3012 C CA . MET A 1 357 ? 8.947 21.282 -50.403 1.00 93.12 357 MET A CA 1
ATOM 3013 C C . MET A 1 357 ? 10.154 20.504 -50.933 1.00 93.12 357 MET A C 1
ATOM 3015 O O . MET A 1 357 ? 10.374 20.502 -52.138 1.00 93.12 357 MET A O 1
ATOM 3019 N N . LEU A 1 358 ? 10.840 19.746 -50.071 1.00 93.50 358 LEU A N 1
ATOM 3020 C CA . LEU A 1 358 ? 11.970 18.896 -50.468 1.00 93.50 358 LEU A CA 1
ATOM 3021 C C . LEU A 1 358 ? 11.572 17.864 -51.529 1.00 93.50 358 LEU A C 1
ATOM 3023 O O . LEU A 1 358 ? 12.299 17.644 -52.490 1.00 93.50 358 LEU A O 1
ATOM 3027 N N . LEU A 1 359 ? 10.397 17.246 -51.391 1.00 92.19 359 LEU A N 1
ATOM 3028 C CA . LEU A 1 359 ? 9.897 16.293 -52.378 1.00 92.19 359 LEU A CA 1
ATOM 3029 C C . LEU A 1 359 ? 9.637 16.966 -53.735 1.00 92.19 359 LEU A C 1
ATOM 3031 O O . LEU A 1 359 ? 9.908 16.371 -54.773 1.00 92.19 359 LEU A O 1
ATOM 3035 N N . ARG A 1 360 ? 9.122 18.203 -53.745 1.00 91.12 360 ARG A N 1
ATOM 3036 C CA . ARG A 1 360 ? 8.940 18.975 -54.985 1.00 91.12 360 ARG A CA 1
ATOM 3037 C C . ARG A 1 360 ? 10.281 19.287 -55.643 1.00 91.12 360 ARG A C 1
ATOM 3039 O O . ARG A 1 360 ? 10.406 19.049 -56.838 1.00 91.12 360 ARG A O 1
ATOM 3046 N N . GLU A 1 361 ? 11.268 19.727 -54.867 1.00 91.00 361 GLU A N 1
ATOM 3047 C CA . GLU A 1 361 ? 12.632 19.979 -55.352 1.00 91.00 361 GLU A CA 1
ATOM 3048 C C . GLU A 1 361 ? 13.255 18.707 -55.942 1.00 91.00 361 GLU A C 1
ATOM 3050 O O . GLU A 1 361 ? 13.706 18.717 -57.081 1.00 91.00 361 GLU A O 1
ATOM 3055 N N . GLN A 1 362 ? 13.159 17.569 -55.245 1.00 88.81 362 GLN A N 1
ATOM 3056 C CA . GLN A 1 362 ? 13.642 16.277 -55.750 1.00 88.81 362 GLN A CA 1
ATOM 3057 C C . GLN A 1 362 ? 12.952 15.843 -57.049 1.00 88.81 362 GLN A C 1
ATOM 3059 O O . GLN A 1 362 ? 13.597 15.296 -57.944 1.00 88.81 362 GLN A O 1
ATOM 3064 N N . ILE A 1 363 ? 11.641 16.076 -57.177 1.00 88.12 363 ILE A N 1
ATOM 3065 C CA . ILE A 1 363 ? 10.902 15.786 -58.414 1.00 88.12 363 ILE A CA 1
ATOM 3066 C C . ILE A 1 363 ? 11.384 16.694 -59.555 1.00 88.12 363 ILE A C 1
ATOM 3068 O O . ILE A 1 363 ? 11.499 16.238 -60.694 1.00 88.12 363 ILE A O 1
ATOM 3072 N N . GLU A 1 364 ? 11.659 17.967 -59.280 1.00 87.25 364 GLU A N 1
ATOM 3073 C CA . GLU A 1 364 ? 12.172 18.917 -60.270 1.00 87.25 364 GLU A CA 1
ATOM 3074 C C . GLU A 1 364 ? 13.606 18.592 -60.696 1.00 87.25 364 GLU A C 1
ATOM 3076 O O . GLU A 1 364 ? 13.886 18.545 -61.896 1.00 87.25 364 GLU A O 1
ATOM 3081 N N . ASP A 1 365 ? 14.487 18.275 -59.752 1.00 84.38 365 ASP A N 1
ATOM 3082 C CA . ASP A 1 365 ? 15.866 17.873 -60.026 1.00 84.38 365 ASP A CA 1
ATOM 3083 C C . ASP A 1 365 ? 15.924 16.534 -60.766 1.00 84.38 365 ASP A C 1
ATOM 3085 O O . ASP A 1 365 ? 16.638 16.403 -61.760 1.00 84.38 365 ASP A O 1
ATOM 3089 N N . GLY A 1 366 ? 15.089 15.564 -60.383 1.00 85.44 366 GLY A N 1
ATOM 3090 C CA . GLY A 1 366 ? 14.933 14.311 -61.120 1.00 85.44 366 GLY A CA 1
ATOM 3091 C C . GLY A 1 366 ? 14.465 14.532 -62.563 1.00 85.44 366 GLY A C 1
ATOM 3092 O O . GLY A 1 366 ? 14.941 13.861 -63.479 1.00 85.44 366 GLY A O 1
ATOM 3093 N N . ARG A 1 367 ? 13.585 15.514 -62.808 1.00 81.31 367 ARG A N 1
ATOM 3094 C CA . ARG A 1 367 ? 13.185 15.906 -64.173 1.00 81.31 367 ARG A CA 1
ATOM 3095 C C . ARG A 1 367 ? 14.338 16.541 -64.955 1.00 81.31 367 ARG A C 1
ATOM 3097 O O . ARG A 1 367 ? 14.447 16.263 -66.148 1.00 81.31 367 ARG A O 1
ATOM 3104 N N . ARG A 1 368 ? 15.188 17.355 -64.318 1.00 78.62 368 ARG A N 1
ATOM 3105 C CA . ARG A 1 368 ? 16.382 17.961 -64.942 1.00 78.62 368 ARG A CA 1
ATOM 3106 C C . ARG A 1 368 ? 17.415 16.896 -65.311 1.00 78.62 368 ARG A C 1
ATOM 3108 O O . ARG A 1 368 ? 17.786 16.783 -66.477 1.00 78.62 368 ARG A O 1
ATOM 3115 N N . LEU A 1 369 ? 17.762 16.030 -64.363 1.00 80.06 369 LEU A N 1
ATOM 3116 C CA . LEU A 1 369 ? 18.698 14.924 -64.573 1.00 80.06 369 LEU A CA 1
ATOM 3117 C C . LEU A 1 369 ? 18.192 13.932 -65.626 1.00 80.06 369 LEU A C 1
ATOM 3119 O O . LEU A 1 369 ? 18.964 13.474 -66.459 1.00 80.06 369 LEU A O 1
ATOM 3123 N N . ALA A 1 370 ? 16.891 13.630 -65.664 1.00 77.75 370 ALA A N 1
ATOM 3124 C CA . ALA A 1 370 ? 16.324 12.779 -66.711 1.00 77.75 370 ALA A CA 1
ATOM 3125 C C . ALA A 1 370 ? 16.423 13.416 -68.112 1.00 77.75 370 ALA A C 1
ATOM 3127 O O . ALA A 1 370 ? 16.578 12.699 -69.103 1.00 77.75 370 ALA A O 1
ATOM 3128 N N . GLN A 1 371 ? 16.350 14.747 -68.223 1.00 72.06 371 GLN A N 1
ATOM 3129 C CA . GLN A 1 371 ? 16.586 15.453 -69.488 1.00 72.06 371 GLN A CA 1
ATOM 3130 C C . GLN A 1 371 ? 18.063 15.408 -69.902 1.00 72.06 371 GLN A C 1
ATOM 3132 O O . GLN A 1 371 ? 18.351 15.267 -71.090 1.00 72.06 371 GLN A O 1
ATOM 3137 N N . GLU A 1 372 ? 18.986 15.480 -68.945 1.00 69.50 372 GLU A N 1
ATOM 3138 C CA . GLU A 1 372 ? 20.433 15.386 -69.172 1.00 69.50 372 GLU A CA 1
ATOM 3139 C C . GLU A 1 372 ? 20.872 13.956 -69.519 1.00 69.50 372 GLU A C 1
ATOM 3141 O O . GLU A 1 372 ? 21.583 13.745 -70.500 1.00 69.50 372 GLU A O 1
ATOM 3146 N N . ALA A 1 373 ? 20.356 12.952 -68.810 1.00 66.62 373 ALA A N 1
ATOM 3147 C CA . ALA A 1 373 ? 20.609 11.541 -69.083 1.00 66.62 373 ALA A CA 1
ATOM 3148 C C . ALA A 1 373 ? 20.088 11.129 -70.469 1.00 66.62 373 ALA A C 1
ATOM 3150 O O . ALA A 1 373 ? 20.779 10.434 -71.210 1.00 66.62 373 ALA A O 1
ATOM 3151 N N . ARG A 1 374 ? 18.922 11.635 -70.899 1.00 58.62 374 ARG A N 1
ATOM 3152 C CA . ARG A 1 374 ? 18.425 11.427 -72.275 1.00 58.62 374 ARG A CA 1
ATOM 3153 C C . ARG A 1 374 ? 19.354 12.002 -73.353 1.00 58.62 374 ARG A C 1
ATOM 3155 O O . ARG A 1 374 ? 19.298 11.534 -74.486 1.00 58.62 374 ARG A O 1
ATOM 3162 N N . ARG A 1 375 ? 20.209 12.979 -73.025 1.00 56.16 375 ARG A N 1
ATOM 3163 C CA . ARG A 1 375 ? 21.243 13.515 -73.932 1.00 56.16 375 ARG A CA 1
ATOM 3164 C C . ARG A 1 375 ? 22.537 12.692 -73.910 1.00 56.16 375 ARG A C 1
ATOM 3166 O O . ARG A 1 375 ? 23.273 12.733 -74.889 1.00 56.16 375 ARG A O 1
ATOM 3173 N N . ALA A 1 376 ? 22.793 11.938 -72.839 1.00 56.25 376 ALA A N 1
ATOM 3174 C CA . ALA A 1 376 ? 24.026 11.177 -72.627 1.00 56.25 376 ALA A CA 1
ATOM 3175 C C . ALA A 1 376 ? 23.970 9.709 -73.105 1.00 56.25 376 ALA A C 1
ATOM 3177 O O . ALA A 1 376 ? 25.012 9.094 -73.290 1.00 56.25 376 ALA A O 1
ATOM 3178 N N . VAL A 1 377 ? 22.784 9.138 -73.356 1.00 50.72 377 VAL A N 1
ATOM 3179 C CA . VAL A 1 377 ? 22.600 7.708 -73.718 1.00 50.72 377 VAL A CA 1
ATOM 3180 C C . VAL A 1 377 ? 22.915 7.397 -75.205 1.00 50.72 377 VAL A C 1
ATOM 3182 O O . VAL A 1 377 ? 22.362 6.476 -75.798 1.00 50.72 377 VAL A O 1
ATOM 3185 N N . ARG A 1 378 ? 23.841 8.126 -75.846 1.00 45.88 378 ARG A N 1
ATOM 3186 C CA . ARG A 1 378 ? 24.431 7.695 -77.129 1.00 45.88 378 ARG A CA 1
ATOM 3187 C C . ARG A 1 378 ? 25.727 6.915 -76.866 1.00 45.88 378 ARG A C 1
ATOM 3189 O O . ARG A 1 378 ? 26.781 7.512 -76.705 1.00 45.88 378 ARG A O 1
ATOM 3196 N N . GLU A 1 379 ? 25.556 5.590 -76.896 1.00 44.09 379 GLU A N 1
ATOM 3197 C CA . GLU A 1 379 ? 26.538 4.504 -77.107 1.00 44.09 379 GLU A CA 1
ATOM 3198 C C . GLU A 1 379 ? 27.384 4.010 -75.909 1.00 44.09 379 GLU A C 1
ATOM 3200 O O . GLU A 1 379 ? 28.221 4.745 -75.390 1.00 44.09 379 GLU A O 1
ATOM 3205 N N . PRO A 1 380 ? 27.264 2.722 -75.509 1.00 50.66 380 PRO A N 1
ATOM 3206 C CA . PRO A 1 380 ? 28.306 2.032 -74.755 1.00 50.66 380 PRO A CA 1
ATOM 3207 C C . PRO A 1 380 ? 29.352 1.413 -75.704 1.00 50.66 380 PRO A C 1
ATOM 3209 O O . PRO A 1 380 ? 29.025 0.624 -76.591 1.00 50.66 380 PRO A O 1
ATOM 3212 N N . SER A 1 381 ? 30.621 1.773 -75.494 1.00 49.44 381 SER A N 1
ATOM 3213 C CA . SER A 1 381 ? 31.788 1.278 -76.240 1.00 49.44 381 SER A CA 1
ATOM 3214 C C . SER A 1 381 ? 32.275 -0.090 -75.730 1.00 49.44 381 SER A C 1
ATOM 3216 O O . SER A 1 381 ? 32.191 -0.391 -74.538 1.00 49.44 381 SER A O 1
ATOM 3218 N N . ALA A 1 382 ? 32.838 -0.907 -76.628 1.00 51.84 382 ALA A N 1
ATOM 3219 C CA . ALA A 1 382 ? 33.304 -2.277 -76.376 1.00 51.84 382 ALA A CA 1
ATOM 3220 C C . ALA A 1 382 ? 34.470 -2.391 -75.363 1.00 51.84 382 ALA A C 1
ATOM 3222 O O . ALA A 1 382 ? 34.682 -3.458 -74.791 1.00 51.84 382 ALA A O 1
ATOM 3223 N N . GLU A 1 383 ? 35.185 -1.299 -75.079 1.00 53.84 383 GLU A N 1
ATOM 3224 C CA . GLU A 1 383 ? 36.233 -1.241 -74.043 1.00 53.84 383 GLU A CA 1
ATOM 3225 C C . GLU A 1 383 ? 35.669 -1.350 -72.612 1.00 53.84 383 GLU A C 1
ATOM 3227 O O . GLU A 1 383 ? 36.364 -1.816 -71.704 1.00 53.84 383 GLU A O 1
ATOM 3232 N N . GLY A 1 384 ? 34.390 -1.000 -72.411 1.00 58.38 384 GLY A N 1
ATOM 3233 C CA . GLY A 1 384 ? 33.702 -1.162 -71.128 1.00 58.38 384 GLY A CA 1
ATOM 3234 C C . GLY A 1 384 ? 33.595 -2.629 -70.712 1.00 58.38 384 GLY A C 1
ATOM 3235 O O . GLY A 1 384 ? 33.923 -2.970 -69.582 1.00 58.38 384 GLY A O 1
ATOM 3236 N N . LEU A 1 385 ? 33.281 -3.523 -71.656 1.00 56.91 385 LEU A N 1
ATOM 3237 C CA . LEU A 1 385 ? 33.071 -4.950 -71.380 1.00 56.91 385 LEU A CA 1
ATOM 3238 C C . LEU A 1 385 ? 34.342 -5.648 -70.861 1.00 56.91 385 LEU A C 1
ATOM 3240 O O . LEU A 1 385 ? 34.272 -6.448 -69.930 1.00 56.91 385 LEU A O 1
ATOM 3244 N N . ALA A 1 386 ? 35.521 -5.324 -71.405 1.00 59.44 386 ALA A N 1
ATOM 3245 C CA . ALA A 1 386 ? 36.786 -5.895 -70.932 1.00 59.44 386 ALA A CA 1
ATOM 3246 C C . ALA A 1 386 ? 37.189 -5.345 -69.549 1.00 59.44 386 ALA A C 1
ATOM 3248 O O . ALA A 1 386 ? 37.630 -6.107 -68.688 1.00 59.44 386 ALA A O 1
ATOM 3249 N N . SER A 1 387 ? 36.972 -4.047 -69.298 1.00 65.50 387 SER A N 1
ATOM 3250 C CA . SER A 1 387 ? 37.185 -3.445 -67.973 1.00 65.50 387 SER A CA 1
ATOM 3251 C C . SER A 1 387 ? 36.223 -4.019 -66.926 1.00 65.50 387 SER A C 1
ATOM 3253 O O . SER A 1 387 ? 36.619 -4.252 -65.783 1.00 65.50 387 SER A O 1
ATOM 3255 N N . ASP A 1 388 ? 34.984 -4.305 -67.320 1.00 70.62 388 ASP A N 1
ATOM 3256 C CA . ASP A 1 388 ? 33.953 -4.835 -66.433 1.00 70.62 388 ASP A CA 1
ATOM 3257 C C . ASP A 1 388 ? 34.238 -6.286 -66.035 1.00 70.62 388 ASP A C 1
ATOM 3259 O O . ASP A 1 388 ? 34.112 -6.619 -64.859 1.00 70.62 388 ASP A O 1
ATOM 3263 N N . THR A 1 389 ? 34.742 -7.126 -66.949 1.00 74.75 389 THR A N 1
ATOM 3264 C CA . THR A 1 389 ? 35.175 -8.493 -66.586 1.00 74.75 389 THR A CA 1
ATOM 3265 C C . THR A 1 389 ? 36.350 -8.509 -65.598 1.00 74.75 389 THR A C 1
ATOM 3267 O O . THR A 1 389 ? 36.364 -9.315 -64.667 1.00 74.75 389 THR A O 1
ATOM 3270 N N . TYR A 1 390 ? 37.317 -7.591 -65.733 1.00 78.62 390 TYR A N 1
ATOM 3271 C CA . TYR A 1 390 ? 38.423 -7.452 -64.776 1.00 78.62 390 TYR A CA 1
ATOM 3272 C C . TYR A 1 390 ? 37.932 -7.019 -63.386 1.00 78.62 390 TYR A C 1
ATOM 3274 O O . TYR A 1 390 ? 38.312 -7.621 -62.380 1.00 78.62 390 TYR A O 1
ATOM 3282 N N . LYS A 1 391 ? 37.031 -6.029 -63.325 1.00 79.94 391 LYS A N 1
ATOM 3283 C CA . LYS A 1 391 ? 36.408 -5.587 -62.067 1.00 79.94 391 LYS A CA 1
ATOM 3284 C C . LYS A 1 391 ? 35.598 -6.707 -61.414 1.00 79.94 391 LYS A C 1
ATOM 3286 O O . LYS A 1 391 ? 35.732 -6.918 -60.214 1.00 79.94 391 LYS A O 1
ATOM 3291 N N . GLN A 1 392 ? 34.812 -7.456 -62.190 1.00 81.75 392 GLN A N 1
ATOM 3292 C CA . GLN A 1 392 ? 34.015 -8.580 -61.687 1.00 81.75 392 GLN A CA 1
ATOM 3293 C C . GLN A 1 392 ? 34.882 -9.675 -61.054 1.00 81.75 392 GLN A C 1
ATOM 3295 O O . GLN A 1 392 ? 34.530 -10.194 -59.997 1.00 81.75 392 GLN A O 1
ATOM 3300 N N . ASN A 1 393 ? 36.043 -9.989 -61.637 1.00 82.38 393 ASN A N 1
ATOM 3301 C CA . ASN A 1 393 ? 36.968 -10.968 -61.058 1.00 82.38 393 ASN A CA 1
ATOM 3302 C C . ASN A 1 393 ? 37.549 -10.498 -59.713 1.00 82.38 393 ASN A C 1
ATOM 3304 O O . ASN A 1 393 ? 37.592 -11.281 -58.764 1.00 82.38 393 ASN A O 1
ATOM 3308 N N . ILE A 1 394 ? 37.924 -9.217 -59.610 1.00 83.94 394 ILE A N 1
ATOM 3309 C CA . ILE A 1 394 ? 38.395 -8.604 -58.355 1.00 83.94 394 ILE A CA 1
ATOM 3310 C C . ILE A 1 394 ? 37.302 -8.650 -57.280 1.00 83.94 394 ILE A C 1
ATOM 3312 O O . ILE A 1 394 ? 37.559 -9.057 -56.146 1.00 83.94 394 ILE A O 1
ATOM 3316 N N . ILE A 1 395 ? 36.071 -8.284 -57.645 1.00 85.88 395 ILE A N 1
ATOM 3317 C CA . ILE A 1 395 ? 34.912 -8.293 -56.745 1.00 85.88 395 ILE A CA 1
ATOM 3318 C C . ILE A 1 395 ? 34.615 -9.716 -56.258 1.00 85.88 395 ILE A C 1
ATOM 3320 O O . ILE A 1 395 ? 34.400 -9.926 -55.065 1.00 85.88 395 ILE A O 1
ATOM 3324 N N . ALA A 1 396 ? 34.663 -10.713 -57.146 1.00 83.44 396 ALA A N 1
ATOM 3325 C CA . ALA A 1 396 ? 34.429 -12.111 -56.794 1.00 83.44 396 ALA A CA 1
ATOM 3326 C C . ALA A 1 396 ? 35.492 -12.667 -55.828 1.00 83.44 396 ALA A C 1
ATOM 3328 O O . ALA A 1 396 ? 35.159 -13.417 -54.907 1.00 83.44 396 ALA A O 1
ATOM 3329 N N . GLU A 1 397 ? 36.763 -12.303 -56.009 1.00 83.81 397 GLU A N 1
ATOM 3330 C CA . GLU A 1 397 ? 37.852 -12.695 -55.110 1.00 83.81 397 GLU A CA 1
ATOM 3331 C C . GLU A 1 397 ? 37.724 -12.023 -53.733 1.00 83.81 397 GLU A C 1
ATOM 3333 O O . GLU A 1 397 ? 37.780 -12.700 -52.701 1.00 83.81 397 GLU A O 1
ATOM 3338 N N . ALA A 1 398 ? 37.452 -10.714 -53.706 1.00 84.31 398 ALA A N 1
ATOM 3339 C CA . ALA A 1 398 ? 37.211 -9.965 -52.475 1.00 84.31 398 ALA A CA 1
ATOM 3340 C C . ALA A 1 398 ? 35.985 -10.495 -51.705 1.00 84.31 398 ALA A C 1
ATOM 3342 O O . ALA A 1 398 ? 36.050 -10.686 -50.490 1.00 84.31 398 ALA A O 1
ATOM 3343 N N . ARG A 1 399 ? 34.894 -10.831 -52.409 1.00 86.38 399 ARG A N 1
ATOM 3344 C CA . ARG A 1 399 ? 33.677 -11.436 -51.840 1.00 86.38 399 ARG A CA 1
ATOM 3345 C C . ARG A 1 399 ? 33.968 -12.761 -51.144 1.00 86.38 399 ARG A C 1
ATOM 3347 O O . ARG A 1 399 ? 33.486 -12.986 -50.034 1.00 86.38 399 ARG A O 1
ATOM 3354 N N . LYS A 1 400 ? 34.768 -13.631 -51.768 1.00 84.19 400 LYS A N 1
ATOM 3355 C CA . LYS A 1 400 ? 35.173 -14.913 -51.169 1.00 84.19 400 LYS A CA 1
ATOM 3356 C C . LYS A 1 400 ? 35.969 -14.698 -49.885 1.00 84.19 400 LYS A C 1
ATOM 3358 O O . LYS A 1 400 ? 35.667 -15.332 -48.878 1.00 84.19 400 LYS A O 1
ATOM 3363 N N . ARG A 1 401 ? 36.937 -13.778 -49.903 1.00 85.44 401 ARG A N 1
ATOM 3364 C CA . ARG A 1 401 ? 37.760 -13.456 -48.730 1.00 85.44 401 ARG A CA 1
ATOM 3365 C C . ARG A 1 401 ? 36.919 -12.925 -47.567 1.00 85.44 401 ARG A C 1
ATOM 3367 O O . ARG A 1 401 ? 37.013 -13.452 -46.461 1.00 85.44 401 ARG A O 1
ATOM 3374 N N . LEU A 1 402 ? 36.047 -11.952 -47.838 1.00 86.12 402 LEU A N 1
ATOM 3375 C CA . LEU A 1 402 ? 35.156 -11.352 -46.841 1.00 86.12 402 LEU A CA 1
ATOM 3376 C C . LEU A 1 402 ? 34.246 -12.413 -46.196 1.00 86.12 402 LEU A C 1
ATOM 3378 O O . LEU A 1 402 ? 34.113 -12.495 -44.975 1.00 86.12 402 LEU A O 1
ATOM 3382 N N . LEU A 1 403 ? 33.654 -13.289 -47.010 1.00 86.81 403 LEU A N 1
ATOM 3383 C CA . LEU A 1 403 ? 32.811 -14.373 -46.516 1.00 86.81 403 LEU A CA 1
ATOM 3384 C C . LEU A 1 403 ? 33.578 -15.379 -45.648 1.00 86.81 403 LEU A C 1
ATOM 3386 O O . LEU A 1 403 ? 33.051 -15.799 -44.621 1.00 86.81 403 LEU A O 1
ATOM 3390 N N . MET A 1 404 ? 34.809 -15.746 -46.011 1.00 83.75 404 MET A N 1
ATOM 3391 C CA . MET A 1 404 ? 35.633 -16.674 -45.223 1.00 83.75 404 MET A CA 1
ATOM 3392 C C . MET A 1 404 ? 35.971 -16.120 -43.834 1.00 83.75 404 MET A C 1
ATOM 3394 O O . MET A 1 404 ? 35.840 -16.829 -42.833 1.00 83.75 404 MET A O 1
ATOM 3398 N N . GLU A 1 405 ? 36.354 -14.845 -43.757 1.00 86.75 405 GLU A N 1
ATOM 3399 C CA . GLU A 1 405 ? 36.712 -14.194 -42.493 1.00 86.75 405 GLU A CA 1
ATOM 3400 C C . GLU A 1 405 ? 35.514 -14.138 -41.527 1.00 86.75 405 GLU A C 1
ATOM 3402 O O . GLU A 1 405 ? 35.649 -14.430 -40.333 1.00 86.75 405 GLU A O 1
ATOM 3407 N N . HIS A 1 406 ? 34.319 -13.832 -42.039 1.00 87.44 406 HIS A N 1
ATOM 3408 C CA . HIS A 1 406 ? 33.122 -13.650 -41.215 1.00 87.44 406 HIS A CA 1
ATOM 3409 C C . HIS A 1 406 ? 32.314 -14.930 -40.963 1.00 87.44 406 HIS A C 1
ATOM 3411 O O . HIS A 1 406 ? 31.646 -15.027 -39.927 1.00 87.44 406 HIS A O 1
ATOM 3417 N N . ALA A 1 407 ? 32.385 -15.932 -41.842 1.00 85.25 407 ALA A N 1
ATOM 3418 C CA . ALA A 1 407 ? 31.639 -17.181 -41.686 1.00 85.25 407 ALA A CA 1
ATOM 3419 C C . ALA A 1 407 ? 32.017 -17.938 -40.406 1.00 85.25 407 ALA A C 1
ATOM 3421 O O . ALA A 1 407 ? 31.132 -18.426 -39.702 1.00 85.25 407 ALA A O 1
ATOM 3422 N N . SER A 1 408 ? 33.306 -17.954 -40.050 1.00 84.00 408 SER A N 1
ATOM 3423 C CA . SER A 1 408 ? 33.799 -18.576 -38.810 1.00 84.00 408 SER A CA 1
ATOM 3424 C C . SER A 1 408 ? 33.177 -17.969 -37.543 1.00 84.00 408 SER A C 1
ATOM 3426 O O . SER A 1 408 ? 32.913 -18.670 -36.569 1.00 84.00 408 SER A O 1
ATOM 3428 N N . ARG A 1 409 ? 32.896 -16.659 -37.554 1.00 86.44 409 ARG A N 1
ATOM 3429 C CA . ARG A 1 409 ? 32.374 -15.908 -36.400 1.00 86.44 409 ARG A CA 1
ATOM 3430 C C . ARG A 1 409 ? 30.849 -15.905 -36.327 1.00 86.44 409 ARG A C 1
ATOM 3432 O O . ARG A 1 409 ? 30.290 -15.804 -35.229 1.00 86.44 409 ARG A O 1
ATOM 3439 N N . LEU A 1 410 ? 30.182 -15.945 -37.479 1.00 86.00 410 LEU A N 1
ATOM 3440 C CA . LEU A 1 410 ? 28.725 -15.875 -37.594 1.00 86.00 410 LEU A CA 1
ATOM 3441 C C . LEU A 1 410 ? 28.055 -17.249 -37.532 1.00 86.00 410 LEU A C 1
ATOM 3443 O O . LEU A 1 410 ? 26.925 -17.318 -37.056 1.00 86.00 410 LEU A O 1
ATOM 3447 N N . GLY A 1 411 ? 28.733 -18.323 -37.951 1.00 84.25 411 GLY A N 1
ATOM 3448 C CA . GLY A 1 411 ? 28.243 -19.701 -37.855 1.00 84.25 411 GLY A CA 1
ATOM 3449 C C . GLY A 1 411 ? 26.779 -19.847 -38.314 1.00 84.25 411 GLY A C 1
ATOM 3450 O O . GLY A 1 411 ? 26.496 -19.621 -39.492 1.00 84.25 411 GLY A O 1
ATOM 3451 N N . PRO A 1 412 ? 25.828 -20.168 -37.411 1.00 85.50 412 PRO A N 1
ATOM 3452 C CA . PRO A 1 412 ? 24.419 -20.389 -37.758 1.00 85.50 412 PRO A CA 1
ATOM 3453 C C . PRO A 1 412 ? 23.637 -19.112 -38.114 1.00 85.50 412 PRO A C 1
ATOM 3455 O O . PRO A 1 412 ? 22.527 -19.198 -38.634 1.00 85.50 412 PRO A O 1
ATOM 3458 N N . PHE A 1 413 ? 24.182 -17.922 -37.839 1.00 88.00 413 PHE A N 1
ATOM 3459 C CA . PHE A 1 413 ? 23.505 -16.643 -38.089 1.00 88.00 413 PHE A CA 1
ATOM 3460 C C . PHE A 1 413 ? 23.718 -16.112 -39.511 1.00 88.00 413 PHE A C 1
ATOM 3462 O O . PHE A 1 413 ? 23.128 -15.094 -39.888 1.00 88.00 413 PHE A O 1
ATOM 3469 N N . LEU A 1 414 ? 24.535 -16.800 -40.313 1.00 87.38 414 LEU A N 1
ATOM 3470 C CA . LEU A 1 414 ? 24.739 -16.471 -41.715 1.00 87.38 414 LEU A CA 1
ATOM 3471 C C . LEU A 1 414 ? 23.503 -16.879 -42.547 1.00 87.38 414 LEU A C 1
ATOM 3473 O O . LEU A 1 414 ? 22.956 -17.967 -42.352 1.00 87.38 414 LEU A O 1
ATOM 3477 N N . PRO A 1 415 ? 23.034 -16.046 -43.495 1.00 87.19 415 PRO A N 1
ATOM 3478 C CA . PRO A 1 415 ? 21.943 -16.424 -44.386 1.00 87.19 415 PRO A CA 1
ATOM 3479 C C . PRO A 1 415 ? 22.263 -17.692 -45.178 1.00 87.19 415 PRO A C 1
ATOM 3481 O O . PRO A 1 415 ? 23.381 -17.867 -45.656 1.00 87.19 415 PRO A O 1
ATOM 3484 N N . LYS A 1 416 ? 21.253 -18.548 -45.371 1.00 82.75 416 LYS A N 1
ATOM 3485 C CA . LYS A 1 416 ? 21.409 -19.868 -46.007 1.00 82.75 416 LYS A CA 1
ATOM 3486 C C . LYS A 1 416 ? 22.090 -19.810 -47.381 1.00 82.75 416 LYS A C 1
ATOM 3488 O O . LYS A 1 416 ? 22.904 -20.672 -47.678 1.00 82.75 416 LYS A O 1
ATOM 3493 N N . SER A 1 417 ? 21.796 -18.792 -48.193 1.00 81.06 417 SER A N 1
ATOM 3494 C CA . SER A 1 417 ? 22.425 -18.593 -49.507 1.00 81.06 417 SER A CA 1
ATOM 3495 C C . SER A 1 417 ? 23.937 -18.364 -49.412 1.00 81.06 417 SER A C 1
ATOM 3497 O O . SER A 1 417 ? 24.695 -18.998 -50.135 1.00 81.06 417 SER A O 1
ATOM 3499 N N . LEU A 1 418 ? 24.386 -17.527 -48.474 1.00 82.69 418 LEU A N 1
ATOM 3500 C CA . LEU A 1 418 ? 25.807 -17.235 -48.261 1.00 82.69 418 LEU A CA 1
ATOM 3501 C C . LEU A 1 418 ? 26.530 -18.370 -47.526 1.00 82.69 418 LEU A C 1
ATOM 3503 O O . LEU A 1 418 ? 27.707 -18.612 -47.768 1.00 82.69 418 LEU A O 1
ATOM 3507 N N . ALA A 1 419 ? 25.827 -19.104 -46.660 1.00 79.75 419 ALA A N 1
ATOM 3508 C CA . ALA A 1 419 ? 26.363 -20.305 -46.025 1.00 79.75 419 ALA A CA 1
ATOM 3509 C C . ALA A 1 419 ? 26.676 -21.404 -47.054 1.00 79.75 419 ALA A C 1
ATOM 3511 O O . ALA A 1 419 ? 27.727 -22.033 -46.966 1.00 79.75 419 ALA A O 1
ATOM 3512 N N . LEU A 1 420 ? 25.815 -21.581 -48.064 1.00 79.19 420 LEU A N 1
ATOM 3513 C CA . LEU A 1 420 ? 26.053 -22.506 -49.176 1.00 79.19 420 LEU A CA 1
ATOM 3514 C C . LEU A 1 420 ? 27.249 -22.073 -50.038 1.00 79.19 420 LEU A C 1
ATOM 3516 O O . LEU A 1 420 ? 28.073 -22.913 -50.387 1.00 79.19 420 LEU A O 1
ATOM 3520 N N . GLU A 1 421 ? 27.389 -20.776 -50.336 1.00 79.56 421 GLU A N 1
ATOM 3521 C CA . GLU A 1 421 ? 28.550 -20.235 -51.069 1.00 79.56 421 GLU A CA 1
ATOM 3522 C C . GLU A 1 421 ? 29.873 -20.485 -50.322 1.00 79.56 421 GLU A C 1
ATOM 3524 O O . GLU A 1 421 ? 30.870 -20.892 -50.922 1.00 79.56 421 GLU A O 1
ATOM 3529 N N . VAL A 1 422 ? 29.884 -20.307 -48.998 1.00 79.94 422 VAL A N 1
ATOM 3530 C CA . VAL A 1 422 ? 31.063 -20.576 -48.158 1.00 79.94 422 VAL A CA 1
ATOM 3531 C C . VAL A 1 422 ? 31.388 -22.069 -48.091 1.00 79.94 422 VAL A C 1
ATOM 3533 O O . VAL A 1 422 ? 32.564 -22.435 -48.147 1.00 79.94 422 VAL A O 1
ATOM 3536 N N . GLN A 1 423 ? 30.370 -22.930 -48.002 1.00 76.00 423 GLN A N 1
ATOM 3537 C CA . GLN A 1 423 ? 30.529 -24.390 -48.008 1.00 76.00 423 GLN A CA 1
ATOM 3538 C C . GLN A 1 423 ? 31.096 -24.892 -49.343 1.00 76.00 423 GLN A C 1
ATOM 3540 O O . GLN A 1 423 ? 32.033 -25.690 -49.351 1.00 76.00 423 GLN A O 1
ATOM 3545 N N . GLN A 1 424 ? 30.604 -24.363 -50.469 1.00 72.94 424 GLN A N 1
ATOM 3546 C CA . GLN A 1 424 ? 31.135 -24.660 -51.803 1.00 72.94 424 GLN A CA 1
ATOM 3547 C C . GLN A 1 424 ? 32.592 -24.197 -51.964 1.00 72.94 424 GLN A C 1
ATOM 3549 O O . GLN A 1 424 ? 33.386 -24.897 -52.587 1.00 72.94 424 GLN A O 1
ATOM 3554 N N . ALA A 1 425 ? 32.970 -23.062 -51.365 1.00 66.94 425 ALA A N 1
ATOM 3555 C CA . ALA A 1 425 ? 34.343 -22.553 -51.396 1.00 66.94 425 ALA A CA 1
ATOM 3556 C C . ALA A 1 425 ? 35.333 -23.355 -50.523 1.00 66.94 425 ALA A C 1
ATOM 3558 O O . ALA A 1 425 ? 36.528 -23.334 -50.805 1.00 66.94 425 ALA A O 1
ATOM 3559 N N . HIS A 1 426 ? 34.860 -24.067 -49.491 1.00 62.53 426 HIS A N 1
ATOM 3560 C CA . HIS A 1 426 ? 35.693 -24.908 -48.616 1.00 62.53 426 HIS A CA 1
ATOM 3561 C C . HIS A 1 426 ? 35.821 -26.366 -49.085 1.00 62.53 426 HIS A C 1
ATOM 3563 O O . HIS A 1 426 ? 36.578 -27.125 -48.486 1.00 62.53 426 HIS A O 1
ATOM 3569 N N . GLY A 1 427 ? 35.089 -26.791 -50.122 1.00 56.56 427 GLY A N 1
ATOM 3570 C CA . GLY A 1 427 ? 35.115 -28.186 -50.585 1.00 56.56 427 GLY A CA 1
ATOM 3571 C C . GLY A 1 427 ? 34.607 -29.202 -49.550 1.00 56.56 427 GLY A C 1
ATOM 3572 O O . GLY A 1 427 ? 34.843 -30.399 -49.700 1.00 56.56 427 GLY A O 1
ATOM 3573 N N . ILE A 1 428 ? 33.911 -28.747 -48.504 1.00 53.97 428 ILE A N 1
ATOM 3574 C CA . ILE A 1 428 ? 33.309 -29.616 -47.491 1.00 53.97 428 ILE A CA 1
ATOM 3575 C C . ILE A 1 428 ? 31.948 -30.047 -48.039 1.00 53.97 428 ILE A C 1
ATOM 3577 O O . ILE A 1 428 ? 31.024 -29.240 -48.153 1.00 53.97 428 ILE A O 1
ATOM 3581 N N . GLY A 1 429 ? 31.860 -31.311 -48.457 1.00 42.97 429 GLY A N 1
ATOM 3582 C CA . GLY A 1 429 ? 30.635 -31.900 -48.993 1.00 42.97 429 GLY A CA 1
ATOM 3583 C C . GLY A 1 429 ? 29.462 -31.825 -48.002 1.00 42.97 429 GLY A C 1
ATOM 3584 O O . GLY A 1 429 ? 29.675 -31.758 -46.791 1.00 42.97 429 GLY A O 1
ATOM 3585 N N . PRO A 1 430 ? 28.212 -31.840 -48.496 1.00 47.44 430 PRO A N 1
ATOM 3586 C CA . PRO A 1 430 ? 27.021 -31.681 -47.675 1.00 47.44 430 PRO A CA 1
ATOM 3587 C C . PRO A 1 430 ? 26.726 -32.980 -46.917 1.00 47.44 430 PRO A C 1
ATOM 3589 O O . PRO A 1 430 ? 25.903 -33.773 -47.352 1.00 47.44 430 PRO A O 1
ATOM 3592 N N . ASN A 1 431 ? 27.411 -33.218 -45.804 1.00 49.59 431 ASN A N 1
ATOM 3593 C CA . ASN A 1 431 ? 27.029 -34.206 -44.800 1.00 49.59 431 ASN A CA 1
ATOM 3594 C C . ASN A 1 431 ? 27.628 -33.761 -43.471 1.00 49.59 431 ASN A C 1
ATOM 3596 O O . ASN A 1 431 ? 28.816 -33.946 -43.256 1.00 49.59 431 ASN A O 1
ATOM 3600 N N . ASP A 1 432 ? 26.812 -33.073 -42.673 1.00 46.78 432 ASP A N 1
ATOM 3601 C CA . ASP A 1 432 ? 26.741 -33.186 -41.208 1.00 46.78 432 ASP A CA 1
ATOM 3602 C C . ASP A 1 432 ? 25.822 -32.074 -40.684 1.00 46.78 432 ASP A C 1
ATOM 3604 O O . ASP A 1 432 ? 26.232 -31.062 -40.122 1.00 46.78 432 ASP A O 1
ATOM 3608 N N . SER A 1 433 ? 24.524 -32.240 -40.936 1.00 42.25 433 SER A N 1
ATOM 3609 C CA . SER A 1 433 ? 23.467 -31.478 -40.265 1.00 42.25 433 SER A CA 1
ATOM 3610 C C . SER A 1 433 ? 22.192 -32.317 -40.160 1.00 42.25 433 SER A C 1
ATOM 3612 O O . SER A 1 433 ? 21.141 -32.017 -40.723 1.00 42.25 433 SER A O 1
ATOM 3614 N N . LYS A 1 434 ? 22.298 -33.414 -39.408 1.00 41.62 434 LYS A N 1
ATOM 3615 C CA . LYS A 1 434 ? 21.171 -33.993 -38.674 1.00 41.62 434 LYS A CA 1
ATOM 3616 C C . LYS A 1 434 ? 21.573 -34.101 -37.211 1.00 41.62 434 LYS A C 1
ATOM 3618 O O . LYS A 1 434 ? 22.237 -35.063 -36.847 1.00 41.62 434 LYS A O 1
ATOM 3623 N N . CYS A 1 435 ? 21.187 -33.089 -36.444 1.00 32.28 435 CYS A N 1
ATOM 3624 C CA . CYS A 1 435 ? 20.694 -33.152 -35.071 1.00 32.28 435 CYS A CA 1
ATOM 3625 C C . CYS A 1 435 ? 20.023 -31.811 -34.777 1.00 32.28 435 CYS A C 1
ATOM 3627 O O . CYS A 1 435 ? 20.667 -30.772 -35.053 1.00 32.28 435 CYS A O 1
#

Organism: NCBI:txid1027361

InterPro domains:
  IPR026504 Meiosis-specific nuclear structural protein 1 [PTHR19265] (3-419)
  IPR043597 Trichohyalin-plectin-homology domain [PF13868] (64-416)

pLDDT: mean 82.18, std 14.61, range [32.28, 97.62]

Secondary structure (DSSP, 8-state):
---HHHHHHHHHHHHHHHHHHHHHHHHHHHHHHHHHHHHHHHHHHHHHHHHHHHHHHHHHHHHHHHH-HHHHHHHHHHHHHHHHHHHHHHHHHHHHHHHHHHHHHHHHHHHHHHHHHHHHHHHHHHHHHHHHHHHHHHHHHHHHHHHHHHHHHHHHHHHHHHHHHHHHHHHHHHHHHHHHHHHHHHHHHHHHHHHHHHHHHHHHHHHHHHTTTTTT-TTSTTSSGGGSTHHHHHHHHHHHHHHHHHHHHHHHHHHHHHHHHHHHHHHHHHHHHHHHHHHHHHHHHHHHHHHHHHHHHHHHHHHHHHHHHHHHHHHHHHHHHHHHHHHHHHHHHHHHHHHHHHHHHHHHHHHHHHHHHHHHHHHHHHHHHHHHHHHH-S---THHHHHHHHHHHHHHHHHHHHHHHHHHHHGGGS-HHHHHHHHHHHT--S-----

Sequence (435 aa):
MMSKREEQEARRLEVERVKKEEQRALEAEKQAQRWRQAEADSIAAKQEDERRQREKKECEYQRICETSEELRELEKILNMAYMKKERAAQQEEQKLLQHVQQVEEASLDQLMEMHRHQGLQDESSRQFDLRFDPEKFKLDIQSQLAEKQHRRREQEAMIAAGDKALIEQAMLKEERQEKERLNATAKRNQEFRKRRLEHERERVQAQREKERQEAMEEARIREFEAKQAVRVETNKQRHSDRQARQKEAVARIVAEAKQRQIAEEELEALRDLLYAEEKEAARLEACQQRLAQKRRDQEELRKAQEEQRQLRGEQMALARLAEEKLVAEMQAKYAIELQQDNRLAQKRREAQQKYKMLLREQIEDGRRLAQEARRAVREPSAEGLASDTYKQNIIAEARKRLLMEHASRLGPFLPKSLALEVQQAHGIGPNDSKC

Foldseek 3Di:
DPDPVVVVVVVVVVVVVVVVVVVVVVVVVVVVVVVVVVVVVVVVVVVVVVVVVVVVVVVVLVVLCVPDPVNVVVVVQLVVLVVVVVVVVVVVVVVVVVVVVVVVVVVVVVVVVVVVVVVVVVVVVVVVCVVVVVVVVVVVVVVVVVVVVVVVVVVVVVVVVVVVVVVVVVVVVVVVVVVVVVVVVVVVVVVVVVVVVVVVVVCVVVVVVCVVVVVPPPVPPPPPVVPPPVVVVVVVVVVVVVVVVVVVVVVVVVVVVVVVVVVVVVVVVVVVVVVVVVVVVVVVVVVVVVVVVVVVVVVVVVVVVVVVVVVVVVVVVVVVVVVVVVVVVVVVVVVVVVVVVVVVVVVVVVVVVVVVVVVVVVVVVVVVVVVVVVVVPPDDDPVVVVVVVVSVVSNVVVSLVVLQVSCVVSPPSRDPVSVVVNCVVVVPDPDDDDD

Radius of gyration: 83.26 Å; chains: 1; bounding box: 214×64×205 Å